Protein AF-0000000084721961 (afdb_homodimer)

Organism: Cystobacter fuscus (strain ATCC 25194 / DSM 2262 / NBRC 100088 / M29) (NCBI:txid1242864)

Secondary structure (DSSP, 8-state):
---PPPEEEEE-S-HHHHHHHHHHHHHTT-EEEEESSHHHHHHSPPP-SSEEEEEES--SSS-HHHHHHHHHHTT--S-EEEEESS--HHHHHHHHHTT-SEEEESSPPHHHHHHHHHHHHHHHHHHHHHHHHHHHHHHHHHTS-HHHHHHHHHHHTT--HHHHHHHHTS-HHHHHHHHHHHHHHHT-SSHHHHHHHHHHHHS--/---PPPEEEEE-S-HHHHHHHHHHHHHTT-EEEEESSHHHHHHSPPP-SSEEEEEES--SSS-HHHHHHHHHHTT--S-EEEEESS--HHHHHHHHHTT-SEEEESSPPHHHHHHHHHHHHHHHHHHHHHHHHHHHHHHHHHTS-HHHHHHHHHHHTT--HHHHHHHHTS-HHHHHHHHHHHHHHHT-SSHHHHHHHHHHHHS--

Structure (mmCIF, N/CA/C/O backbone):
data_AF-0000000084721961-model_v1
#
loop_
_entity.id
_entity.type
_entity.pdbx_description
1 polymer 'Two component regulator'
#
loop_
_atom_site.group_PDB
_atom_site.id
_atom_site.type_symbol
_atom_site.label_atom_id
_atom_site.label_alt_id
_atom_site.label_comp_id
_atom_site.label_asym_id
_atom_site.label_entity_id
_atom_site.label_seq_id
_atom_site.pdbx_PDB_ins_code
_atom_site.Cartn_x
_atom_site.Cartn_y
_atom_site.Cartn_z
_atom_site.occupancy
_atom_site.B_iso_or_equiv
_atom_site.auth_seq_id
_atom_site.auth_comp_id
_atom_site.auth_asym_id
_atom_site.auth_atom_id
_atom_site.pdbx_PDB_model_num
ATOM 1 N N . MET A 1 1 ? 24.016 -7.73 -3.209 1 40.72 1 MET A N 1
ATOM 2 C CA . MET A 1 1 ? 24.234 -6.289 -3.301 1 40.72 1 MET A CA 1
ATOM 3 C C . MET A 1 1 ? 24.781 -5.73 -1.993 1 40.72 1 MET A C 1
ATOM 5 O O . MET A 1 1 ? 24.344 -6.121 -0.912 1 40.72 1 MET A O 1
ATOM 9 N N . SER A 1 2 ? 25.875 -5.293 -1.93 1 46.88 2 SER A N 1
ATOM 10 C CA . SER A 1 2 ? 26.578 -4.781 -0.754 1 46.88 2 SER A CA 1
ATOM 11 C C . SER A 1 2 ? 25.672 -3.877 0.075 1 46.88 2 SER A C 1
ATOM 13 O O . SER A 1 2 ? 25.062 -2.943 -0.453 1 46.88 2 SER A O 1
ATOM 15 N N . GLN A 1 3 ? 24.875 -4.402 1.01 1 58.56 3 GLN A N 1
ATOM 16 C CA . GLN A 1 3 ? 24 -3.611 1.881 1 58.56 3 GLN A CA 1
ATOM 17 C C . GLN A 1 3 ? 24.75 -2.428 2.48 1 58.56 3 GLN A C 1
ATOM 19 O O . GLN A 1 3 ? 25.359 -2.545 3.553 1 58.56 3 GLN A O 1
ATOM 24 N N . GLY A 1 4 ? 25.406 -1.676 1.596 1 71.12 4 GLY A N 1
ATOM 25 C CA . GLY A 1 4 ? 26.156 -0.549 2.131 1 71.12 4 GLY A CA 1
ATOM 26 C C . GLY A 1 4 ? 25.359 0.268 3.135 1 71.12 4 GLY A C 1
ATOM 27 O O . GLY A 1 4 ? 24.156 0.068 3.293 1 71.12 4 GLY A O 1
ATOM 28 N N . GLU A 1 5 ? 26.031 1.023 4.023 1 87.56 5 GLU A N 1
ATOM 29 C CA . GLU A 1 5 ? 25.406 1.898 5.008 1 87.56 5 GLU A CA 1
ATOM 30 C C . GLU A 1 5 ? 24.406 2.842 4.348 1 87.56 5 GLU A C 1
ATOM 32 O O . GLU A 1 5 ? 24.672 3.389 3.273 1 87.56 5 GLU A O 1
ATOM 37 N N . PRO A 1 6 ? 23.344 2.914 4.895 1 95.38 6 PRO A N 1
ATOM 38 C CA . PRO A 1 6 ? 22.344 3.814 4.305 1 95.38 6 PRO A CA 1
ATOM 39 C C . PRO A 1 6 ? 22.812 5.27 4.277 1 95.38 6 PRO A C 1
ATOM 41 O O . PRO A 1 6 ? 23.516 5.711 5.184 1 95.38 6 PRO A O 1
ATOM 44 N N . THR A 1 7 ? 22.484 5.895 3.258 1 97.75 7 THR A N 1
ATOM 45 C CA . THR A 1 7 ? 22.812 7.305 3.111 1 97.75 7 THR A CA 1
ATOM 46 C C . THR A 1 7 ? 21.609 8.18 3.439 1 97.75 7 THR A C 1
ATOM 48 O O . THR A 1 7 ? 20.5 7.914 2.982 1 97.75 7 THR A O 1
ATOM 51 N N . VAL A 1 8 ? 21.828 9.188 4.262 1 98.38 8 VAL A N 1
ATOM 52 C CA . VAL A 1 8 ? 20.828 10.219 4.5 1 98.38 8 VAL A CA 1
ATOM 53 C C . VAL A 1 8 ? 21.156 11.469 3.682 1 98.38 8 VAL A C 1
ATOM 55 O O . VAL A 1 8 ? 22.219 12.078 3.879 1 98.38 8 VAL A O 1
ATOM 58 N N . PHE A 1 9 ? 20.328 11.781 2.764 1 98.44 9 PHE A N 1
ATOM 59 C CA . PHE A 1 9 ? 20.469 13 1.972 1 98.44 9 PHE A CA 1
ATOM 60 C C . PHE A 1 9 ? 19.766 14.172 2.639 1 98.44 9 PHE A C 1
ATOM 62 O O . PHE A 1 9 ? 18.547 14.133 2.846 1 98.44 9 PHE A O 1
ATOM 69 N N . VAL A 1 10 ? 20.516 15.18 2.986 1 98.25 10 VAL A N 1
ATOM 70 C CA . VAL A 1 10 ? 19.953 16.312 3.707 1 98.25 10 VAL A CA 1
ATOM 71 C C . VAL A 1 10 ? 19.906 17.531 2.795 1 98.25 10 VAL A C 1
ATOM 73 O O . VAL A 1 10 ? 20.938 17.922 2.219 1 98.25 10 VAL A O 1
ATOM 76 N N . VAL A 1 11 ? 18.734 18.094 2.641 1 97.62 11 VAL A N 1
ATOM 77 C CA . VAL A 1 11 ? 18.562 19.297 1.826 1 97.62 11 VAL A CA 1
ATOM 78 C C . VAL A 1 11 ? 18.031 20.438 2.689 1 97.62 11 VAL A C 1
ATOM 80 O O . VAL A 1 11 ? 16.922 20.359 3.205 1 97.62 11 VAL A O 1
ATOM 83 N N . ASP A 1 12 ? 18.75 21.438 2.859 1 96.62 12 ASP A N 1
ATOM 84 C CA . ASP A 1 12 ? 18.438 22.594 3.676 1 96.62 12 ASP A CA 1
ATOM 85 C C . ASP A 1 12 ? 19.312 23.797 3.311 1 96.62 12 ASP A C 1
ATOM 87 O O . ASP A 1 12 ? 20.516 23.625 3.074 1 96.62 12 ASP A O 1
ATOM 91 N N . ASP A 1 13 ? 18.719 24.953 3.287 1 94.75 13 ASP A N 1
ATOM 92 C CA . ASP A 1 13 ? 19.531 26.109 2.887 1 94.75 13 ASP A CA 1
ATOM 93 C C . ASP A 1 13 ? 20.219 26.75 4.094 1 94.75 13 ASP A C 1
ATOM 95 O O . ASP A 1 13 ? 20.969 27.703 3.945 1 94.75 13 ASP A O 1
ATOM 99 N N . ASP A 1 14 ? 19.984 26.25 5.312 1 94.81 14 ASP A N 1
ATOM 100 C CA . ASP A 1 14 ? 20.641 26.719 6.527 1 94.81 14 ASP A CA 1
ATOM 101 C C . ASP A 1 14 ? 21.859 25.859 6.855 1 94.81 14 ASP A C 1
ATOM 103 O O . ASP A 1 14 ? 21.719 24.719 7.27 1 94.81 14 ASP A O 1
ATOM 107 N N . PRO A 1 15 ? 23.047 26.453 6.723 1 96.38 15 PRO A N 1
ATOM 108 C CA . PRO A 1 15 ? 24.266 25.672 6.965 1 96.38 15 PRO A CA 1
ATOM 109 C C . PRO A 1 15 ? 24.312 25.094 8.375 1 96.38 15 PRO A C 1
ATOM 111 O O . PRO A 1 15 ? 24.922 24.031 8.578 1 96.38 15 PRO A O 1
ATOM 114 N N . SER A 1 16 ? 23.766 25.812 9.297 1 96.38 16 SER A N 1
ATOM 115 C CA . SER A 1 16 ? 23.781 25.312 10.664 1 96.38 16 SER A CA 1
ATOM 116 C C . SER A 1 16 ? 22.984 24.016 10.797 1 96.38 16 SER A C 1
ATOM 118 O O . SER A 1 16 ? 23.391 23.109 11.516 1 96.38 16 SER A O 1
ATOM 120 N N . VAL A 1 17 ? 21.891 23.922 10.086 1 96 17 VAL A N 1
ATOM 121 C CA . VAL A 1 17 ? 21.062 22.719 10.094 1 96 17 VAL A CA 1
ATOM 122 C C . VAL A 1 17 ? 21.812 21.578 9.414 1 96 17 VAL A C 1
ATOM 124 O O . VAL A 1 17 ? 21.859 20.469 9.938 1 96 17 VAL A O 1
ATOM 127 N N . LEU A 1 18 ? 22.438 21.828 8.266 1 97.44 18 LEU A N 1
ATOM 128 C CA . LEU A 1 18 ? 23.203 20.828 7.531 1 97.44 18 LEU A CA 1
ATOM 129 C C . LEU A 1 18 ? 24.328 20.25 8.398 1 97.44 18 LEU A C 1
ATOM 131 O O . LEU A 1 18 ? 24.516 19.031 8.445 1 97.44 18 LEU A O 1
ATOM 135 N N . ARG A 1 19 ? 24.969 21.125 9.094 1 97.12 19 ARG A N 1
ATOM 136 C CA . ARG A 1 19 ? 26.078 20.703 9.945 1 97.12 19 ARG A CA 1
ATOM 137 C C . ARG A 1 19 ? 25.578 19.859 11.117 1 97.12 19 ARG A C 1
ATOM 139 O O . ARG A 1 19 ? 26.141 18.797 11.406 1 97.12 19 ARG A O 1
ATOM 146 N N . SER A 1 20 ? 24.578 20.359 11.797 1 96.62 20 SER A N 1
ATOM 147 C CA . SER A 1 20 ? 24.031 19.703 12.977 1 96.62 20 SER A CA 1
ATOM 148 C C . SER A 1 20 ? 23.5 18.312 12.641 1 96.62 20 SER A C 1
ATOM 150 O O . SER A 1 20 ? 23.875 17.328 13.281 1 96.62 20 SER A O 1
ATOM 152 N N . LEU A 1 21 ? 22.688 18.219 11.594 1 97.25 21 LEU A N 1
ATOM 153 C CA . LEU A 1 21 ? 22.125 16.938 11.195 1 97.25 21 LEU A CA 1
ATOM 154 C C . LEU A 1 21 ? 23.203 16.016 10.656 1 97.25 21 LEU A C 1
ATOM 156 O O . LEU A 1 21 ? 23.188 14.812 10.945 1 97.25 21 LEU A O 1
ATOM 160 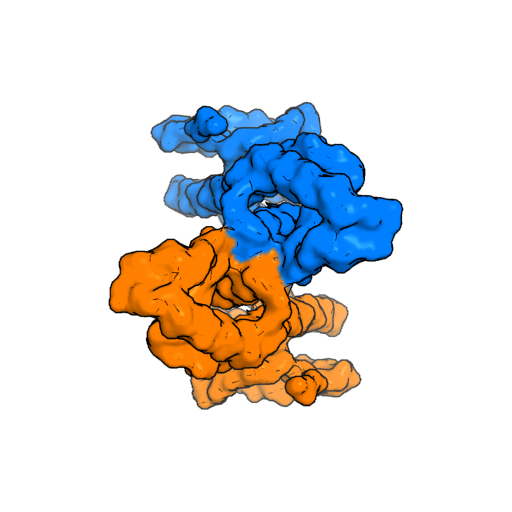N N . GLY A 1 22 ? 24 16.578 9.82 1 97.31 22 GLY A N 1
ATOM 161 C CA . GLY A 1 22 ? 25.109 15.781 9.305 1 97.31 22 GLY A CA 1
ATOM 162 C C . GLY A 1 22 ? 25.906 15.086 10.398 1 97.31 22 GLY A C 1
ATOM 163 O O . GLY A 1 22 ? 26.125 13.875 10.336 1 97.31 22 GLY A O 1
ATOM 164 N N . ARG A 1 23 ? 26.328 15.875 11.391 1 96.62 23 ARG A N 1
ATOM 165 C CA . ARG A 1 23 ? 27.109 15.344 12.508 1 96.62 23 ARG A CA 1
ATOM 166 C C . ARG A 1 23 ? 26.312 14.281 13.266 1 96.62 23 ARG A C 1
ATOM 168 O O . ARG A 1 23 ? 26.844 13.211 13.57 1 96.62 23 ARG A O 1
ATOM 175 N N . MET A 1 24 ? 25.125 14.57 13.547 1 96.38 24 MET A N 1
ATOM 176 C CA . MET A 1 24 ? 24.281 13.656 14.305 1 96.38 24 MET A CA 1
ATOM 177 C C . MET A 1 24 ? 24.141 12.32 13.578 1 96.38 24 MET A C 1
ATOM 179 O O . MET A 1 24 ? 24.312 11.258 14.18 1 96.38 24 MET A O 1
ATOM 183 N N . PHE A 1 25 ? 23.891 12.352 12.281 1 97.38 25 PHE A N 1
ATOM 184 C CA . PHE A 1 25 ? 23.703 11.125 11.516 1 97.38 25 PHE A CA 1
ATOM 185 C C . PHE A 1 25 ? 25 10.359 11.383 1 97.38 25 PHE A C 1
ATOM 187 O O . PHE A 1 25 ? 25.016 9.125 11.43 1 97.38 25 PHE A O 1
ATOM 194 N N . GLN A 1 26 ? 26.062 11.062 11.203 1 96.12 26 GLN A N 1
ATOM 195 C CA . GLN A 1 26 ? 27.375 10.406 11.094 1 96.12 26 GLN A CA 1
ATOM 196 C C . GLN A 1 26 ? 27.719 9.656 12.367 1 96.12 26 GLN A C 1
ATOM 198 O O . GLN A 1 26 ? 28.219 8.531 12.312 1 96.12 26 GLN A O 1
ATOM 203 N N . VAL A 1 27 ? 27.438 10.25 13.484 1 95.12 27 VAL A N 1
ATOM 204 C CA . VAL A 1 27 ? 27.703 9.633 14.781 1 95.12 27 VAL A CA 1
ATOM 205 C C . VAL A 1 27 ? 26.891 8.344 14.914 1 95.12 27 VAL A C 1
ATOM 207 O O . VAL A 1 27 ? 27.359 7.375 15.531 1 95.12 27 VAL A O 1
ATOM 210 N N . ARG A 1 28 ? 25.812 8.32 14.289 1 94.25 28 ARG A N 1
ATOM 211 C CA . ARG A 1 28 ? 24.938 7.156 14.367 1 94.25 28 ARG A CA 1
ATOM 212 C C . ARG A 1 28 ? 25.297 6.121 13.312 1 94.25 28 ARG A C 1
ATOM 214 O O . ARG A 1 28 ? 24.625 5.098 13.18 1 94.25 28 ARG A O 1
ATOM 221 N N . GLY A 1 29 ? 26.297 6.461 12.484 1 94.19 29 GLY A N 1
ATOM 222 C CA . GLY A 1 29 ? 26.828 5.473 11.555 1 94.19 29 GLY A CA 1
ATOM 223 C C . GLY A 1 29 ? 26.25 5.594 10.156 1 94.19 29 GLY A C 1
ATOM 224 O O . GLY A 1 29 ? 26.438 4.711 9.32 1 94.19 29 GLY A O 1
ATOM 225 N N . TYR A 1 30 ? 25.516 6.633 9.883 1 96.56 30 TYR A N 1
ATOM 226 C CA . TYR A 1 30 ? 24.984 6.832 8.539 1 96.56 30 TYR A CA 1
ATOM 227 C C . TYR A 1 30 ? 25.969 7.578 7.66 1 96.56 30 TYR A C 1
ATOM 229 O O . TYR A 1 30 ? 26.766 8.383 8.148 1 96.56 30 TYR A O 1
ATOM 237 N N . GLU A 1 31 ? 25.938 7.277 6.434 1 97.06 31 GLU A N 1
ATOM 238 C CA . GLU A 1 31 ? 26.531 8.203 5.477 1 97.06 31 GLU A CA 1
ATOM 239 C C . GLU A 1 31 ? 25.625 9.406 5.238 1 97.06 31 GLU A C 1
ATOM 241 O O . GLU A 1 31 ? 24.391 9.281 5.25 1 97.06 31 GLU A O 1
ATOM 246 N N . VAL A 1 32 ? 26.281 10.562 5.043 1 97.94 32 VAL A N 1
ATOM 247 C CA . VAL A 1 32 ? 25.469 11.758 4.883 1 97.94 32 VAL A CA 1
ATOM 248 C C . VAL A 1 32 ? 25.922 12.539 3.652 1 97.94 32 VAL A C 1
ATOM 250 O O . VAL A 1 32 ? 27.125 12.703 3.43 1 97.94 32 VAL A O 1
ATOM 253 N N . GLU A 1 33 ? 25.031 12.859 2.842 1 98 33 GLU A N 1
ATOM 254 C CA . GLU A 1 33 ? 25.25 13.812 1.761 1 98 33 GLU A CA 1
ATOM 255 C C . GLU A 1 33 ? 24.344 15.031 1.911 1 98 33 GLU A C 1
ATOM 257 O O . GLU A 1 33 ? 23.109 14.891 1.966 1 98 33 GLU A O 1
ATOM 262 N N . SER A 1 34 ? 24.953 16.219 1.968 1 98 34 SER A N 1
ATOM 263 C CA . SER A 1 34 ? 24.203 17.438 2.244 1 98 34 SER A CA 1
ATOM 264 C C . SER A 1 34 ? 24.125 18.328 1.009 1 98 34 SER A C 1
ATOM 266 O O . SER A 1 34 ? 25.078 18.438 0.242 1 98 34 SER A O 1
ATOM 268 N N . PHE A 1 35 ? 23 18.953 0.867 1 97.31 35 PHE A N 1
ATOM 269 C CA . PHE A 1 35 ? 22.75 19.891 -0.223 1 97.31 35 PHE A CA 1
ATOM 270 C C . PHE A 1 35 ? 22.25 21.234 0.316 1 97.31 35 PHE A C 1
ATOM 272 O O . PHE A 1 35 ? 21.203 21.297 0.953 1 97.31 35 PHE A O 1
ATOM 279 N N . ALA A 1 36 ? 22.938 22.328 -0.001 1 96.12 36 ALA A N 1
ATOM 280 C CA . ALA A 1 36 ? 22.594 23.656 0.509 1 96.12 36 ALA A CA 1
ATOM 281 C C . ALA A 1 36 ? 21.547 24.328 -0.372 1 96.12 36 ALA A C 1
ATOM 283 O O . ALA A 1 36 ? 21.094 25.438 -0.076 1 96.12 36 ALA A O 1
ATOM 284 N N . HIS A 1 37 ? 21.219 23.625 -1.453 1 94.44 37 HIS A N 1
ATOM 285 C CA . HIS A 1 37 ? 20.219 24.109 -2.402 1 94.44 37 HIS A CA 1
ATOM 286 C C . HIS A 1 37 ? 19.531 22.938 -3.104 1 94.44 37 HIS A C 1
ATOM 288 O O . HIS A 1 37 ? 20.172 21.953 -3.471 1 94.44 37 HIS A O 1
ATOM 294 N N . PRO A 1 38 ? 18.188 23.094 -3.328 1 94.25 38 PRO A N 1
ATOM 295 C CA . PRO A 1 38 ? 17.453 22 -3.955 1 94.25 38 PRO A CA 1
ATOM 296 C C . PRO A 1 38 ? 17.984 21.625 -5.336 1 94.25 38 PRO A C 1
ATOM 298 O O . PRO A 1 38 ? 17.969 20.453 -5.719 1 94.25 38 PRO A O 1
ATOM 301 N N . ARG A 1 39 ? 18.438 22.578 -6.062 1 93.88 39 ARG A N 1
ATOM 302 C CA . ARG A 1 39 ? 18.938 22.344 -7.414 1 93.88 39 ARG A CA 1
ATOM 303 C C . ARG A 1 39 ? 20.141 21.406 -7.406 1 93.88 39 ARG A C 1
ATOM 305 O O . ARG A 1 39 ? 20.344 20.625 -8.344 1 93.88 39 ARG A O 1
ATOM 312 N N . LEU A 1 40 ? 20.938 21.5 -6.402 1 95.12 40 LEU A N 1
ATOM 313 C CA . LEU A 1 40 ? 22.125 20.641 -6.301 1 95.12 40 LEU A CA 1
ATOM 314 C C . LEU A 1 40 ? 21.734 19.172 -6.207 1 95.12 40 LEU A C 1
ATOM 316 O O . LEU A 1 40 ? 22.406 18.312 -6.781 1 95.12 40 LEU A O 1
ATOM 320 N N . MET A 1 41 ? 20.656 18.891 -5.496 1 94.94 41 MET A N 1
ATOM 321 C CA . MET A 1 41 ? 20.188 17.516 -5.398 1 94.94 41 MET A CA 1
ATOM 322 C C . MET A 1 41 ? 19.625 17.031 -6.734 1 94.94 41 MET A C 1
ATOM 324 O O . MET A 1 41 ? 19.844 15.891 -7.129 1 94.94 41 MET A O 1
ATOM 328 N N . LEU A 1 42 ? 18.938 17.906 -7.426 1 94.88 42 LEU A N 1
ATOM 329 C CA . LEU A 1 42 ? 18.344 17.562 -8.711 1 94.88 42 LEU A CA 1
ATOM 330 C C . LEU A 1 42 ? 19.422 17.266 -9.75 1 94.88 42 LEU A C 1
ATOM 332 O O . LEU A 1 42 ? 19.188 16.5 -10.688 1 94.88 42 LEU A O 1
ATOM 336 N N . GLU A 1 43 ? 20.562 17.891 -9.539 1 95.12 43 GLU A N 1
ATOM 337 C CA . GLU A 1 43 ? 21.688 17.688 -10.438 1 95.12 43 GLU A CA 1
ATOM 338 C C . GLU A 1 43 ? 22.391 16.359 -10.133 1 95.12 43 GLU A C 1
ATOM 340 O O . GLU A 1 43 ? 23.125 15.844 -10.977 1 95.12 43 GLU A O 1
ATOM 345 N N . ARG A 1 44 ? 22.219 15.938 -8.922 1 94.44 44 ARG A N 1
ATOM 346 C CA . ARG A 1 44 ? 22.797 14.672 -8.484 1 94.44 44 ARG A CA 1
ATOM 347 C C . ARG A 1 44 ? 22 13.484 -9.031 1 94.44 44 ARG A C 1
ATOM 349 O O . ARG A 1 44 ? 20.781 13.461 -8.938 1 94.44 44 ARG A O 1
ATOM 356 N N . GLU A 1 45 ? 22.641 12.539 -9.641 1 93.5 45 GLU A N 1
ATOM 357 C CA . GLU A 1 45 ? 21.953 11.344 -10.125 1 93.5 45 GLU A CA 1
ATOM 358 C C . GLU A 1 45 ? 21.297 10.586 -8.977 1 93.5 45 GLU A C 1
ATOM 360 O O . GLU A 1 45 ? 21.891 10.414 -7.914 1 93.5 45 GLU A O 1
ATOM 365 N N . PRO A 1 46 ? 20.125 10.164 -9.195 1 93.94 46 PRO A N 1
ATOM 366 C CA . PRO A 1 46 ? 19.438 9.422 -8.133 1 93.94 46 PRO A CA 1
ATOM 367 C C . PRO A 1 46 ? 20.234 8.219 -7.648 1 93.94 46 PRO A C 1
ATOM 369 O O . PRO A 1 46 ? 20.844 7.504 -8.453 1 93.94 46 PRO A O 1
ATOM 372 N N . SER A 1 47 ? 20.266 8.039 -6.406 1 89.19 47 SER A N 1
ATOM 373 C CA . SER A 1 47 ? 20.969 6.918 -5.801 1 89.19 47 SER A CA 1
ATOM 374 C C . SER A 1 47 ? 20.172 5.629 -5.934 1 89.19 47 SER A C 1
ATOM 376 O O . SER A 1 47 ? 18.938 5.645 -5.844 1 89.19 47 SER A O 1
ATOM 378 N N . ARG A 1 48 ? 20.875 4.492 -6.07 1 86.69 48 ARG A N 1
ATOM 379 C CA . ARG A 1 48 ? 20.219 3.191 -6.109 1 86.69 48 ARG A CA 1
ATOM 380 C C . ARG A 1 48 ? 20.391 2.447 -4.789 1 86.69 48 ARG A C 1
ATOM 382 O O . ARG A 1 48 ? 19.75 1.416 -4.562 1 86.69 48 ARG A O 1
ATOM 389 N N . GLY A 1 49 ? 21.219 3.045 -4.004 1 92.31 49 GLY A N 1
ATOM 390 C CA . GLY A 1 49 ? 21.484 2.406 -2.725 1 92.31 49 GLY A CA 1
ATOM 391 C C . GLY A 1 49 ? 20.469 2.766 -1.653 1 92.31 49 GLY A C 1
ATOM 392 O O . GLY A 1 49 ? 19.547 3.533 -1.904 1 92.31 49 GLY A O 1
ATOM 393 N N . PRO A 1 50 ? 20.594 2.111 -0.477 1 96.44 50 PRO A N 1
ATOM 394 C CA . PRO A 1 50 ? 19.703 2.418 0.643 1 96.44 50 PRO A CA 1
ATOM 395 C C . PRO A 1 50 ? 19.844 3.857 1.133 1 96.44 50 PRO A C 1
ATOM 397 O O . PRO A 1 50 ? 20.953 4.398 1.159 1 96.44 50 PRO A O 1
ATOM 400 N N . GLY A 1 51 ? 18.703 4.438 1.366 1 97.81 51 GLY A N 1
ATOM 401 C CA . GLY A 1 51 ? 18.781 5.797 1.881 1 97.81 51 GLY A CA 1
ATOM 402 C C . GLY A 1 51 ? 17.422 6.449 2.068 1 97.81 51 GLY A C 1
ATOM 403 O O . GLY A 1 51 ? 16.391 5.824 1.827 1 97.81 51 GLY A O 1
ATOM 404 N N . CYS A 1 52 ? 17.484 7.68 2.559 1 98.31 52 CYS A N 1
ATOM 405 C CA . CYS A 1 52 ? 16.312 8.539 2.672 1 98.31 52 CYS A CA 1
ATOM 406 C C . CYS A 1 52 ? 16.703 10.008 2.525 1 98.31 52 CYS A C 1
ATOM 408 O O . CYS A 1 52 ? 17.891 10.352 2.551 1 98.31 52 CYS A O 1
ATOM 410 N N . VAL A 1 53 ? 15.695 10.797 2.268 1 98.31 53 VAL A N 1
ATOM 411 C CA . VAL A 1 53 ? 15.898 12.234 2.117 1 98.31 53 VAL A CA 1
ATOM 412 C C . VAL A 1 53 ? 15.273 12.977 3.299 1 98.31 53 VAL A C 1
ATOM 414 O O . VAL A 1 53 ? 14.141 12.695 3.686 1 98.31 53 VAL A O 1
ATOM 417 N N . VAL A 1 54 ? 16.047 13.812 3.938 1 98.44 54 VAL A N 1
ATOM 418 C CA . VAL A 1 54 ? 15.562 14.758 4.93 1 98.44 54 VAL A CA 1
ATOM 419 C C . VAL A 1 54 ? 15.625 16.172 4.367 1 98.44 54 VAL A C 1
ATOM 421 O O . VAL A 1 54 ? 16.703 16.688 4.066 1 98.44 54 VAL A O 1
ATOM 424 N N . MET A 1 55 ? 14.461 16.75 4.254 1 96.75 55 MET A N 1
ATOM 425 C CA . MET A 1 55 ? 14.539 18.016 3.527 1 96.75 55 MET A CA 1
ATOM 426 C C . MET A 1 55 ? 13.68 19.078 4.195 1 96.75 55 MET A C 1
ATOM 428 O O . MET A 1 55 ? 12.656 18.766 4.801 1 96.75 55 MET A O 1
ATOM 432 N N . ASP A 1 56 ? 14.094 20.328 4.012 1 95.69 56 ASP A N 1
ATOM 433 C CA . ASP A 1 56 ? 13.367 21.516 4.457 1 95.69 56 ASP A CA 1
ATOM 434 C C . ASP A 1 56 ? 12.18 21.797 3.539 1 95.69 56 ASP A C 1
ATOM 436 O O . ASP A 1 56 ? 12.242 21.547 2.334 1 95.69 56 ASP A O 1
ATOM 440 N N . LEU A 1 57 ? 11.164 22.312 4.109 1 94.38 57 LEU A N 1
ATOM 441 C CA . LEU A 1 57 ? 9.992 22.703 3.332 1 94.38 57 LEU A CA 1
ATOM 442 C C . LEU A 1 57 ? 10.234 24.016 2.588 1 94.38 57 LEU A C 1
ATOM 444 O O . LEU A 1 57 ? 9.867 24.141 1.417 1 94.38 57 LEU A O 1
ATOM 448 N N . ARG A 1 58 ? 10.742 24.969 3.352 1 92 58 ARG A N 1
ATOM 449 C CA . ARG A 1 58 ? 10.93 26.297 2.77 1 92 58 ARG A CA 1
ATOM 450 C C . ARG A 1 58 ? 12.383 26.516 2.359 1 92 58 ARG A C 1
ATOM 452 O O . ARG A 1 58 ? 13.273 26.562 3.209 1 92 58 ARG A O 1
ATOM 459 N N . MET A 1 59 ? 12.594 26.594 1.151 1 90.38 59 MET A N 1
ATOM 460 C CA . MET A 1 59 ? 13.906 26.891 0.579 1 90.38 59 MET A CA 1
ATOM 461 C C . MET A 1 59 ? 13.773 27.875 -0.586 1 90.38 59 MET A C 1
ATOM 463 O O . MET A 1 59 ? 12.703 27.984 -1.187 1 90.38 59 MET A O 1
ATOM 467 N N . PRO A 1 60 ? 14.797 28.578 -0.8 1 87.06 60 PRO A N 1
ATOM 468 C CA . PRO A 1 60 ? 14.75 29.516 -1.93 1 87.06 60 PRO A CA 1
ATOM 469 C C . PRO A 1 60 ? 14.484 28.812 -3.262 1 87.06 60 PRO A C 1
ATOM 471 O O . PRO A 1 60 ? 14.93 27.672 -3.465 1 87.06 60 PRO A O 1
ATOM 474 N N . GLU A 1 61 ? 13.742 29.438 -4.184 1 83.69 61 GLU A N 1
ATOM 475 C CA . GLU A 1 61 ? 13.492 29.031 -5.562 1 83.69 61 GLU A CA 1
ATOM 476 C C . GLU A 1 61 ? 12.484 27.891 -5.625 1 83.69 61 GLU A C 1
ATOM 478 O O . GLU A 1 61 ? 11.469 27.984 -6.312 1 83.69 61 GLU A O 1
ATOM 483 N N . LEU A 1 62 ? 12.836 26.734 -4.91 1 86.31 62 LEU A N 1
ATOM 484 C CA . LEU A 1 62 ? 11.984 25.562 -4.906 1 86.31 62 LEU A CA 1
ATOM 485 C C . LEU A 1 62 ? 11.625 25.156 -3.479 1 86.31 62 LEU A C 1
ATOM 487 O O . LEU A 1 62 ? 12.508 24.922 -2.65 1 86.31 62 LEU A O 1
ATOM 491 N N . ASN A 1 63 ? 10.297 25.109 -3.301 1 89.44 63 ASN A N 1
ATOM 492 C CA . ASN A 1 63 ? 9.945 24.672 -1.95 1 89.44 63 ASN A CA 1
ATOM 493 C C . ASN A 1 63 ? 9.961 23.156 -1.82 1 89.44 63 ASN A C 1
ATOM 495 O O . ASN A 1 63 ? 10.102 22.453 -2.818 1 89.44 63 ASN A O 1
ATOM 499 N N . GLY A 1 64 ? 9.984 22.656 -0.646 1 93.06 64 GLY A N 1
ATOM 500 C CA . GLY A 1 64 ? 10.141 21.234 -0.351 1 93.06 64 GLY A CA 1
ATOM 501 C C . GLY A 1 64 ? 9.125 20.375 -1.075 1 93.06 64 GLY A C 1
ATOM 502 O O . GLY A 1 64 ? 9.461 19.281 -1.537 1 93.06 64 GLY A O 1
ATOM 503 N N . LEU A 1 65 ? 7.914 20.844 -1.254 1 94.31 65 LEU A N 1
ATOM 504 C CA . LEU A 1 65 ? 6.875 20.078 -1.929 1 94.31 65 LEU A CA 1
ATOM 505 C C . LEU A 1 65 ? 7.16 19.969 -3.422 1 94.31 65 LEU A C 1
ATOM 507 O O . LEU A 1 65 ? 6.973 18.906 -4.02 1 94.31 65 LEU A O 1
ATOM 511 N N . GLU A 1 66 ? 7.551 21.047 -3.998 1 95 66 GLU A N 1
ATOM 512 C CA . GLU A 1 66 ? 7.945 21.047 -5.402 1 95 66 GLU A CA 1
ATOM 513 C C . GLU A 1 66 ? 9.141 20.125 -5.637 1 95 66 GLU A C 1
ATOM 515 O O . GLU A 1 66 ? 9.172 19.375 -6.617 1 95 66 GLU A O 1
ATOM 520 N N . LEU A 1 67 ? 10.094 20.219 -4.734 1 96.06 67 LEU A N 1
ATOM 521 C CA . LEU A 1 67 ? 11.258 19.344 -4.852 1 96.06 67 LEU A CA 1
ATOM 522 C C . LEU A 1 67 ? 10.859 17.875 -4.746 1 96.06 67 LEU A C 1
ATOM 524 O O . LEU A 1 67 ? 11.375 17.031 -5.484 1 96.06 67 LEU A O 1
ATOM 528 N N . GLN A 1 68 ? 9.984 17.562 -3.828 1 96.25 68 GLN A N 1
ATOM 529 C CA . GLN A 1 68 ? 9.477 16.203 -3.67 1 96.25 68 GLN A CA 1
ATOM 530 C C . GLN A 1 68 ? 8.945 15.656 -4.992 1 96.25 68 GLN A C 1
ATOM 532 O O . GLN A 1 68 ? 9.289 14.539 -5.391 1 96.25 68 GLN A O 1
ATOM 537 N N . GLN A 1 69 ? 8.188 16.438 -5.66 1 95.25 69 GLN A N 1
ATOM 538 C CA . GLN A 1 69 ? 7.598 16.031 -6.938 1 95.25 69 GLN A CA 1
ATOM 539 C C . GLN A 1 69 ? 8.672 15.867 -8.008 1 95.25 69 GLN A C 1
ATOM 541 O O . GLN A 1 69 ? 8.664 14.898 -8.766 1 95.25 69 GLN A O 1
ATOM 546 N N . GLU A 1 70 ? 9.57 16.797 -8.062 1 95.5 70 GLU A N 1
ATOM 547 C CA . GLU A 1 70 ? 10.633 16.766 -9.062 1 95.5 70 GLU A CA 1
ATOM 548 C C . GLU A 1 70 ? 11.547 15.555 -8.852 1 95.5 70 GLU A C 1
ATOM 550 O O . GLU A 1 70 ? 11.969 14.914 -9.82 1 95.5 70 GLU A O 1
ATOM 555 N N . LEU A 1 71 ? 11.844 15.289 -7.586 1 96.44 71 LEU A N 1
ATOM 556 C CA . LEU A 1 71 ? 12.703 14.148 -7.285 1 96.44 71 LEU A CA 1
ATOM 557 C C . LEU A 1 71 ? 12.07 12.852 -7.789 1 96.44 71 LEU A C 1
ATOM 559 O O . LEU A 1 71 ? 12.758 12.016 -8.383 1 96.44 71 LEU A O 1
ATOM 563 N N . ARG A 1 72 ? 10.789 12.742 -7.551 1 94.25 72 ARG A N 1
ATOM 564 C CA . ARG A 1 72 ? 10.078 11.57 -8.047 1 94.25 72 ARG A CA 1
ATOM 565 C C . ARG A 1 72 ? 10.133 11.5 -9.57 1 94.25 72 ARG A C 1
ATOM 567 O O . ARG A 1 72 ? 10.359 10.43 -10.141 1 94.25 72 ARG A O 1
ATOM 574 N N . ARG A 1 73 ? 9.969 12.586 -10.195 1 94.44 73 ARG A N 1
ATOM 575 C CA . ARG A 1 73 ? 9.945 12.672 -11.648 1 94.44 73 ARG A CA 1
ATOM 576 C C . ARG A 1 73 ? 11.281 12.242 -12.25 1 94.44 73 ARG A C 1
ATOM 578 O O . ARG A 1 73 ? 11.312 11.562 -13.281 1 94.44 73 ARG A O 1
ATOM 585 N N . VAL A 1 74 ? 12.32 12.609 -11.555 1 94.94 74 VAL A N 1
ATOM 586 C CA . VAL A 1 74 ? 13.633 12.352 -12.148 1 94.94 74 VAL A CA 1
ATOM 587 C C . VAL A 1 74 ? 14.156 11 -11.672 1 94.94 74 VAL A C 1
ATOM 589 O O . VAL A 1 74 ? 15.289 10.625 -11.984 1 94.94 74 VAL A O 1
ATOM 592 N N . GLY A 1 75 ? 13.422 10.289 -10.797 1 93.88 75 GLY A N 1
ATOM 593 C CA . GLY A 1 75 ? 13.734 8.883 -10.586 1 93.88 75 GLY A CA 1
ATOM 594 C C . GLY A 1 75 ? 14.195 8.578 -9.172 1 93.88 75 GLY A C 1
ATOM 595 O O . GLY A 1 75 ? 14.633 7.465 -8.883 1 93.88 75 GLY A O 1
ATOM 596 N N . TRP A 1 76 ? 14.148 9.578 -8.281 1 95.56 76 TRP A N 1
ATOM 597 C CA . TRP A 1 76 ? 14.453 9.297 -6.883 1 95.56 76 TRP A CA 1
ATOM 598 C C . TRP A 1 76 ? 13.352 8.445 -6.25 1 95.56 76 TRP A C 1
ATOM 600 O O . TRP A 1 76 ? 12.164 8.727 -6.422 1 95.56 76 TRP A O 1
ATOM 610 N N . THR A 1 77 ? 13.789 7.43 -5.523 1 94.5 77 THR A N 1
ATOM 611 C CA . THR A 1 77 ? 12.797 6.543 -4.914 1 94.5 77 THR A CA 1
ATOM 612 C C . THR A 1 77 ? 12.906 6.578 -3.395 1 94.5 77 THR A C 1
ATOM 614 O O . THR A 1 77 ? 12.094 5.969 -2.695 1 94.5 77 THR A O 1
ATOM 617 N N . GLN A 1 78 ? 13.953 7.285 -2.906 1 97.19 78 GLN A N 1
ATOM 618 C CA . GLN A 1 78 ? 14.172 7.355 -1.466 1 97.19 78 GLN A CA 1
ATOM 619 C C . GLN A 1 78 ? 13 8.047 -0.767 1 97.19 78 GLN A C 1
ATOM 621 O O . GLN A 1 78 ? 12.484 9.055 -1.253 1 97.19 78 GLN A O 1
ATOM 626 N N . PRO A 1 79 ? 12.539 7.449 0.347 1 98.19 79 PRO A N 1
ATOM 627 C CA . PRO A 1 79 ? 11.492 8.117 1.118 1 98.19 79 PRO A CA 1
ATOM 628 C C . PRO A 1 79 ? 11.938 9.469 1.669 1 98.19 79 PRO A C 1
ATOM 630 O O . PRO A 1 79 ? 13.133 9.688 1.891 1 98.19 79 PRO A O 1
ATOM 633 N N . ILE A 1 80 ? 10.953 10.289 1.872 1 98.44 80 ILE A N 1
ATOM 634 C CA . ILE A 1 80 ? 11.266 11.672 2.227 1 98.44 80 ILE A CA 1
ATOM 635 C C . ILE A 1 80 ? 10.695 11.992 3.604 1 98.44 80 ILE A C 1
ATOM 637 O O . ILE A 1 80 ? 9.547 11.648 3.9 1 98.44 80 ILE A O 1
ATOM 641 N N . VAL A 1 81 ? 11.484 12.617 4.422 1 98.62 81 VAL A N 1
ATOM 642 C CA . VAL A 1 81 ? 11.094 13.203 5.695 1 98.62 81 VAL A CA 1
ATOM 643 C C . VAL A 1 81 ? 11.25 14.727 5.629 1 98.62 81 VAL A C 1
ATOM 645 O O . VAL A 1 81 ? 12.336 15.234 5.352 1 98.62 81 VAL A O 1
ATOM 648 N N . PHE A 1 82 ? 10.195 15.406 5.945 1 98.12 82 PHE A N 1
ATOM 649 C CA . PHE A 1 82 ? 10.242 16.859 5.93 1 98.12 82 PHE A CA 1
ATOM 650 C C . PHE A 1 82 ? 10.57 17.406 7.312 1 98.12 82 PHE A C 1
ATOM 652 O O . PHE A 1 82 ? 10.102 16.891 8.32 1 98.12 82 PHE A O 1
ATOM 659 N N . ILE A 1 83 ? 11.312 18.469 7.309 1 96.75 83 ILE A N 1
ATOM 660 C CA . ILE A 1 83 ? 11.484 19.297 8.5 1 96.75 83 ILE A CA 1
ATOM 661 C C . ILE A 1 83 ? 11.172 20.75 8.172 1 96.75 83 ILE A C 1
ATOM 663 O O . ILE A 1 83 ? 11.461 21.219 7.07 1 96.75 83 ILE A O 1
ATOM 667 N N . SER A 1 84 ? 10.531 21.422 9.102 1 93.88 84 SER A N 1
ATOM 668 C CA . SER A 1 84 ? 10.148 22.797 8.781 1 93.88 84 SER A CA 1
ATOM 669 C C . SER A 1 84 ? 9.961 23.641 10.047 1 93.88 84 SER A C 1
ATOM 671 O O . SER A 1 84 ? 9.438 23.141 11.047 1 93.88 84 SER A O 1
ATOM 673 N N . ALA A 1 85 ? 10.367 24.891 9.977 1 90.56 85 ALA A N 1
ATOM 674 C CA . ALA A 1 85 ? 10.055 25.859 11.023 1 90.56 85 ALA A CA 1
ATOM 675 C C . ALA A 1 85 ? 8.656 26.438 10.828 1 90.56 85 ALA A C 1
ATOM 677 O O . ALA A 1 85 ? 8.039 26.922 11.789 1 90.56 85 ALA A O 1
ATOM 678 N N . HIS A 1 86 ? 8.156 26.531 9.672 1 82.56 86 HIS A N 1
ATOM 679 C CA . HIS A 1 86 ? 6.91 27.203 9.305 1 82.56 86 HIS A CA 1
ATOM 680 C C . HIS A 1 86 ? 5.938 26.219 8.656 1 82.56 86 HIS A C 1
ATOM 682 O O . HIS A 1 86 ? 5.398 26.5 7.578 1 82.56 86 HIS A O 1
ATOM 688 N N . GLY A 1 87 ? 5.664 25.141 9.289 1 84.25 87 GLY A N 1
ATOM 689 C CA . GLY A 1 87 ? 4.699 24.219 8.703 1 84.25 87 GLY A CA 1
ATOM 690 C C . GLY A 1 87 ? 3.264 24.562 9.062 1 84.25 87 GLY A C 1
ATOM 691 O O . GLY A 1 87 ? 2.98 24.969 10.188 1 84.25 87 GLY A O 1
ATOM 692 N N . ASP A 1 88 ? 2.443 24.609 7.977 1 90.81 88 ASP A N 1
ATOM 693 C CA . ASP A 1 88 ? 1.013 24.688 8.258 1 90.81 88 ASP A CA 1
ATOM 694 C C . ASP A 1 88 ? 0.314 23.375 7.91 1 90.81 88 ASP A C 1
ATOM 696 O O . ASP A 1 88 ? 0.906 22.5 7.281 1 90.81 88 ASP A O 1
ATOM 700 N N . VAL A 1 89 ? -0.811 23.234 8.375 1 93 89 VAL A N 1
ATOM 701 C CA . VAL A 1 89 ? -1.52 21.953 8.32 1 93 89 VAL A CA 1
ATOM 702 C C . VAL A 1 89 ? -1.758 21.562 6.867 1 93 89 VAL A C 1
ATOM 704 O O . VAL A 1 89 ? -1.408 20.453 6.457 1 93 89 VAL A O 1
ATOM 707 N N . PRO A 1 90 ? -2.271 22.469 6.004 1 92.75 90 PRO A N 1
ATOM 708 C CA . PRO A 1 90 ? -2.52 22.062 4.617 1 92.75 90 PRO A CA 1
ATOM 709 C C . PRO A 1 90 ? -1.257 21.578 3.91 1 92.75 90 PRO A C 1
ATOM 711 O O . PRO A 1 90 ? -1.298 20.578 3.186 1 92.75 90 PRO A O 1
ATOM 714 N N . THR A 1 91 ? -0.208 22.172 4.164 1 93.31 91 THR A N 1
ATOM 715 C CA . THR A 1 91 ? 1.053 21.812 3.523 1 93.31 91 THR A CA 1
ATOM 716 C C . THR A 1 91 ? 1.556 20.469 4.027 1 93.31 91 THR A C 1
ATOM 718 O O . THR A 1 91 ? 1.994 19.625 3.24 1 93.31 91 THR A O 1
ATOM 721 N N . ALA A 1 92 ? 1.531 20.297 5.328 1 95.62 92 ALA A N 1
ATOM 722 C CA . ALA A 1 92 ? 1.961 19.031 5.922 1 95.62 92 ALA A CA 1
ATOM 723 C C . ALA A 1 92 ? 1.12 17.875 5.406 1 95.62 92 ALA A C 1
ATOM 725 O O . ALA A 1 92 ? 1.655 16.812 5.059 1 95.62 92 ALA A O 1
ATOM 726 N N . VAL A 1 93 ? -0.138 18.094 5.324 1 96.44 93 VAL A N 1
ATOM 727 C CA . VAL A 1 93 ? -1.058 17.062 4.852 1 96.44 93 VAL A CA 1
ATOM 728 C C . VAL A 1 93 ? -0.757 16.719 3.393 1 96.44 93 VAL A C 1
ATOM 730 O O . VAL A 1 93 ? -0.737 15.547 3.008 1 96.44 93 VAL A O 1
ATOM 733 N N . ARG A 1 94 ? -0.539 17.734 2.602 1 95.31 94 ARG A N 1
ATOM 734 C CA . ARG A 1 94 ? -0.191 17.516 1.2 1 95.31 94 ARG A CA 1
ATOM 735 C C . ARG A 1 94 ? 1.089 16.703 1.074 1 95.31 94 ARG A C 1
ATOM 737 O O . ARG A 1 94 ? 1.16 15.766 0.27 1 95.31 94 ARG A O 1
ATOM 744 N N . ALA A 1 95 ? 2.08 17.047 1.848 1 96.5 95 ALA A N 1
ATOM 745 C CA . ALA A 1 95 ? 3.34 16.297 1.852 1 96.5 95 ALA A CA 1
ATOM 746 C C . ALA A 1 95 ? 3.109 14.828 2.156 1 96.5 95 ALA A C 1
ATOM 748 O O . ALA A 1 95 ? 3.658 13.953 1.48 1 96.5 95 ALA A O 1
ATOM 749 N N . MET A 1 96 ? 2.277 14.57 3.131 1 97.19 96 MET A N 1
ATOM 750 C CA . MET A 1 96 ? 1.98 13.203 3.562 1 97.19 96 MET A CA 1
ATOM 751 C C . MET A 1 96 ? 1.219 12.445 2.482 1 97.19 96 MET A C 1
ATOM 753 O O . MET A 1 96 ? 1.531 11.289 2.193 1 97.19 96 MET A O 1
ATOM 757 N N . LYS A 1 97 ? 0.288 13.141 1.858 1 96.19 97 LYS A N 1
ATOM 758 C CA . LYS A 1 97 ? -0.49 12.523 0.787 1 96.19 97 LYS A CA 1
ATOM 759 C C . LYS A 1 97 ? 0.398 12.156 -0.399 1 96.19 97 LYS A C 1
ATOM 761 O O . LYS A 1 97 ? 0.136 11.18 -1.099 1 96.19 97 LYS A O 1
ATOM 766 N N . GLU A 1 98 ? 1.407 12.922 -0.539 1 95.19 98 GLU A N 1
ATOM 767 C CA . GLU A 1 98 ? 2.309 12.688 -1.663 1 95.19 98 GLU A CA 1
ATOM 768 C C . GLU A 1 98 ? 3.395 11.68 -1.299 1 95.19 98 GLU A C 1
ATOM 770 O O . GLU A 1 98 ? 4.324 11.453 -2.074 1 95.19 98 GLU A O 1
ATOM 775 N N . GLY A 1 99 ? 3.344 11.211 -0.064 1 95.56 99 GLY A N 1
ATOM 776 C CA . GLY A 1 99 ? 4.141 10.031 0.229 1 95.56 99 GLY A CA 1
ATOM 777 C C . GLY A 1 99 ? 5.238 10.289 1.246 1 95.56 99 GLY A C 1
ATOM 778 O O . GLY A 1 99 ? 6.07 9.414 1.504 1 95.56 99 GLY A O 1
ATOM 779 N N . ALA A 1 100 ? 5.285 11.453 1.813 1 97.75 100 ALA A N 1
ATOM 780 C CA . ALA A 1 100 ? 6.266 11.703 2.867 1 97.75 100 ALA A CA 1
ATOM 781 C C . ALA A 1 100 ? 6.086 10.727 4.031 1 97.75 100 ALA A C 1
ATOM 783 O O . ALA A 1 100 ? 4.957 10.367 4.371 1 97.75 100 ALA A O 1
ATOM 784 N N . VAL A 1 101 ? 7.199 10.375 4.617 1 98.19 101 VAL A N 1
ATOM 785 C CA . VAL A 1 101 ? 7.176 9.43 5.727 1 98.19 101 VAL A CA 1
ATOM 786 C C . VAL A 1 101 ? 6.77 10.148 7.012 1 98.19 101 VAL A C 1
ATOM 788 O O . VAL A 1 101 ? 6.086 9.578 7.863 1 98.19 101 VAL A O 1
ATOM 791 N N . ASP A 1 102 ? 7.281 11.367 7.105 1 98.06 102 ASP A N 1
ATOM 792 C CA . ASP A 1 102 ? 7.039 12.188 8.289 1 98.06 102 ASP A CA 1
ATOM 793 C C . ASP A 1 102 ? 7.227 13.672 7.973 1 98.06 102 ASP A C 1
ATOM 795 O O . ASP A 1 102 ? 7.727 14.023 6.902 1 98.06 102 ASP A O 1
ATOM 799 N N . PHE A 1 103 ? 6.758 14.43 8.891 1 97.81 103 PHE A N 1
ATOM 800 C CA . PHE A 1 103 ? 6.875 15.883 8.867 1 97.81 10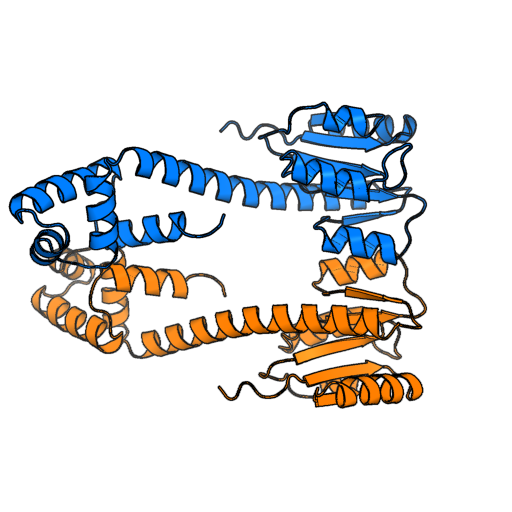3 PHE A CA 1
ATOM 801 C C . PHE A 1 103 ? 7.141 16.438 10.258 1 97.81 103 PHE A C 1
ATOM 803 O O . PHE A 1 103 ? 6.258 16.406 11.117 1 97.81 103 PHE A O 1
ATOM 810 N N . LEU A 1 104 ? 8.305 17.016 10.391 1 96.88 104 LEU A N 1
ATOM 811 C CA . LEU A 1 104 ? 8.742 17.359 11.742 1 96.88 104 LEU A CA 1
ATOM 812 C C . LEU A 1 104 ? 8.969 18.875 11.859 1 96.88 104 LEU A C 1
ATOM 814 O O . LEU A 1 104 ? 9.516 19.5 10.945 1 96.88 104 LEU A O 1
ATOM 818 N N . PRO A 1 105 ? 8.602 19.406 12.961 1 93.06 105 PRO A N 1
ATOM 819 C CA . PRO A 1 105 ? 8.859 20.844 13.18 1 93.06 105 PRO A CA 1
ATOM 820 C C . PRO A 1 105 ? 10.289 21.125 13.625 1 93.06 105 PRO A C 1
ATOM 822 O O . PRO A 1 105 ? 10.867 20.328 14.383 1 93.06 105 PRO A O 1
ATOM 825 N N . LYS A 1 106 ? 10.867 22.234 13.133 1 93.31 106 LYS A N 1
ATOM 826 C CA . LYS A 1 106 ? 12.125 22.766 13.656 1 93.31 106 LYS A CA 1
ATOM 827 C C . LYS A 1 106 ? 11.883 23.625 14.906 1 93.31 106 LYS A C 1
ATOM 829 O O . LYS A 1 106 ? 10.914 24.375 14.969 1 93.31 106 LYS A O 1
ATOM 834 N N . PRO A 1 107 ? 12.688 23.438 15.891 1 92.25 107 PRO A N 1
ATOM 835 C CA . PRO A 1 107 ? 13.852 22.562 15.969 1 92.25 107 PRO A CA 1
ATOM 836 C C . PRO A 1 107 ? 13.477 21.094 16.188 1 92.25 107 PRO A C 1
ATOM 838 O O . PRO A 1 107 ? 12.555 20.797 16.969 1 92.25 107 PRO A O 1
ATOM 841 N N . VAL A 1 108 ? 14.141 20.203 15.508 1 93 108 VAL A N 1
ATOM 842 C CA . VAL A 1 108 ? 13.844 18.781 15.609 1 93 108 VAL A CA 1
ATOM 843 C C . VAL A 1 108 ? 14.656 18.156 16.75 1 93 108 VAL A C 1
ATOM 845 O O . VAL A 1 108 ? 15.82 18.5 16.938 1 93 108 VAL A O 1
ATOM 848 N N . THR A 1 109 ? 14.047 17.297 17.469 1 93.88 109 THR A N 1
ATOM 849 C CA . THR A 1 109 ? 14.797 16.547 18.469 1 93.88 109 THR A CA 1
ATOM 850 C C . THR A 1 109 ? 15.516 15.359 17.828 1 93.88 109 THR A C 1
ATOM 852 O O . THR A 1 109 ? 15.062 14.836 16.797 1 93.88 109 THR A O 1
ATOM 855 N N . THR A 1 110 ? 16.578 14.961 18.453 1 95 110 THR A N 1
ATOM 856 C CA . THR A 1 110 ? 17.328 13.812 17.984 1 95 110 THR A CA 1
ATOM 857 C C . THR A 1 110 ? 16.438 12.57 17.922 1 95 110 THR A C 1
ATOM 859 O O . THR A 1 110 ? 16.5 11.805 16.969 1 95 110 THR A O 1
ATOM 862 N N . GLU A 1 111 ? 15.672 12.414 18.875 1 95.88 111 GLU A N 1
ATOM 863 C CA . GLU A 1 111 ? 14.797 11.25 18.969 1 95.88 111 GLU A CA 1
ATOM 864 C C . GLU A 1 111 ? 13.797 11.219 17.828 1 95.88 111 GLU A C 1
ATOM 866 O O . GLU A 1 111 ? 13.633 10.195 17.156 1 95.88 111 GLU A O 1
ATOM 871 N N . ASP A 1 112 ? 13.188 12.312 17.547 1 96.19 112 ASP A N 1
ATOM 872 C CA . ASP A 1 112 ? 12.156 12.391 16.516 1 96.19 112 ASP A CA 1
ATOM 873 C C . ASP A 1 112 ? 12.742 12.164 15.125 1 96.19 112 ASP A C 1
ATOM 875 O O . ASP A 1 112 ? 12.188 11.414 14.328 1 96.19 112 ASP A O 1
ATOM 879 N N . ILE A 1 113 ? 13.836 12.781 14.867 1 97.5 113 ILE A N 1
ATOM 880 C CA . ILE A 1 113 ? 14.406 12.711 13.523 1 97.5 113 ILE A CA 1
ATOM 881 C C . ILE A 1 113 ? 14.977 11.312 13.281 1 97.5 113 ILE A C 1
ATOM 883 O O . ILE A 1 113 ? 14.867 10.781 12.18 1 97.5 113 ILE A O 1
ATOM 887 N N . LEU A 1 114 ? 15.539 10.734 14.32 1 97.56 114 LEU A N 1
ATOM 888 C CA . LEU A 1 114 ? 16.062 9.383 14.172 1 97.56 114 LEU A CA 1
ATOM 889 C C . LEU A 1 114 ? 14.945 8.375 13.945 1 97.56 114 LEU A C 1
ATOM 891 O O . LEU A 1 114 ? 15.07 7.469 13.125 1 97.56 114 LEU A O 1
ATOM 895 N N . ALA A 1 115 ? 13.914 8.539 14.664 1 97.62 115 ALA A N 1
ATOM 896 C CA . ALA A 1 115 ? 12.773 7.656 14.477 1 97.62 115 ALA A CA 1
ATOM 897 C C . ALA A 1 115 ? 12.211 7.77 13.062 1 97.62 115 ALA A C 1
ATOM 899 O O . ALA A 1 115 ? 11.898 6.758 12.43 1 97.62 115 ALA A O 1
ATOM 900 N N . ALA A 1 116 ? 12.109 8.945 12.547 1 98.12 116 ALA A N 1
ATOM 901 C CA . ALA A 1 116 ? 11.594 9.18 11.203 1 98.12 116 ALA A CA 1
ATOM 902 C C . ALA A 1 116 ? 12.523 8.586 10.148 1 98.12 116 ALA A C 1
ATOM 904 O O . ALA A 1 116 ? 12.062 7.953 9.195 1 98.12 116 ALA A O 1
ATOM 905 N N . VAL A 1 117 ? 13.742 8.75 10.32 1 98.25 117 VAL A N 1
ATOM 906 C CA . VAL A 1 117 ? 14.742 8.258 9.375 1 98.25 117 VAL A CA 1
ATOM 907 C C . VAL A 1 117 ? 14.75 6.73 9.383 1 98.25 117 VAL A C 1
ATOM 909 O O . VAL A 1 117 ? 14.82 6.098 8.328 1 98.25 117 VAL A O 1
ATOM 912 N N . GLU A 1 118 ? 14.672 6.211 10.562 1 97.75 118 GLU A N 1
ATOM 913 C CA . GLU A 1 118 ? 14.641 4.758 10.656 1 97.75 118 GLU A CA 1
ATOM 914 C C . GLU A 1 118 ? 13.414 4.184 9.953 1 97.75 118 GLU A C 1
ATOM 916 O O . GLU A 1 118 ? 13.508 3.189 9.234 1 97.75 118 GLU A O 1
ATOM 921 N N . GLN A 1 119 ? 12.32 4.812 10.172 1 98.06 119 GLN A N 1
ATOM 922 C CA . GLN A 1 119 ? 11.109 4.398 9.477 1 98.06 119 GLN A CA 1
ATOM 923 C C . GLN A 1 119 ? 11.266 4.539 7.965 1 98.06 119 GLN A C 1
ATOM 925 O O . GLN A 1 119 ? 10.859 3.656 7.211 1 98.06 119 GLN A O 1
ATOM 930 N N . ALA A 1 120 ? 11.82 5.582 7.523 1 98.5 120 ALA A N 1
ATOM 931 C CA . ALA A 1 120 ? 12.047 5.84 6.102 1 98.5 120 ALA A CA 1
ATOM 932 C C . ALA A 1 120 ? 12.961 4.777 5.492 1 98.5 120 ALA A C 1
ATOM 934 O O . ALA A 1 120 ? 12.688 4.273 4.402 1 98.5 120 ALA A O 1
ATOM 935 N N . LEU A 1 121 ? 13.945 4.441 6.227 1 97.88 121 LEU A N 1
ATOM 936 C CA . LEU A 1 121 ? 14.906 3.461 5.738 1 97.88 121 LEU A CA 1
ATOM 937 C C . LEU A 1 121 ? 14.281 2.074 5.66 1 97.88 121 LEU A C 1
ATOM 939 O O . LEU A 1 121 ? 14.602 1.292 4.762 1 97.88 121 LEU A O 1
ATOM 943 N N . GLU A 1 122 ? 13.469 1.813 6.625 1 97.62 122 GLU A N 1
ATOM 944 C CA . GLU A 1 122 ? 12.758 0.542 6.562 1 97.62 122 GLU A CA 1
ATOM 945 C C . GLU A 1 122 ? 11.852 0.477 5.336 1 97.62 122 GLU A C 1
ATOM 947 O O . GLU A 1 122 ? 11.812 -0.537 4.637 1 97.62 122 GLU A O 1
ATOM 952 N N . ARG A 1 123 ? 11.18 1.525 5.066 1 97.31 123 ARG A N 1
ATOM 953 C CA . ARG A 1 123 ? 10.352 1.604 3.867 1 97.31 123 ARG A CA 1
ATOM 954 C C . ARG A 1 123 ? 11.195 1.447 2.607 1 97.31 123 ARG A C 1
ATOM 956 O O . ARG A 1 123 ? 10.789 0.765 1.663 1 97.31 123 ARG A O 1
ATOM 963 N N . ASN A 1 124 ? 12.258 2.078 2.609 1 97.56 124 ASN A N 1
ATOM 964 C CA . ASN A 1 124 ? 13.188 1.981 1.487 1 97.56 124 ASN A CA 1
ATOM 965 C C . ASN A 1 124 ? 13.656 0.546 1.271 1 97.56 124 ASN A C 1
ATOM 967 O O . ASN A 1 124 ? 13.719 0.072 0.136 1 97.56 124 ASN A O 1
ATOM 971 N N . LYS A 1 125 ? 14.008 -0.064 2.33 1 96.69 125 LYS A N 1
ATOM 972 C CA . LYS A 1 125 ? 14.5 -1.439 2.279 1 96.69 125 LYS A CA 1
ATOM 973 C C . LYS A 1 125 ? 13.469 -2.365 1.637 1 96.69 125 LYS A C 1
ATOM 975 O O . LYS A 1 125 ? 13.805 -3.154 0.751 1 96.69 125 LYS A O 1
ATOM 980 N N . VAL A 1 126 ? 12.305 -2.262 2.047 1 95.75 126 VAL A N 1
ATOM 981 C CA . VAL A 1 126 ? 11.227 -3.102 1.529 1 95.75 126 VAL A CA 1
ATOM 982 C C . VAL A 1 126 ? 11.016 -2.811 0.045 1 95.75 126 VAL A C 1
ATOM 984 O O . VAL A 1 126 ? 10.922 -3.734 -0.767 1 95.75 126 VAL A O 1
ATOM 987 N N . ALA A 1 127 ? 10.977 -1.564 -0.298 1 94.75 127 ALA A N 1
ATOM 988 C CA . ALA A 1 127 ? 10.75 -1.165 -1.686 1 94.75 127 ALA A CA 1
ATOM 989 C C . ALA A 1 127 ? 11.883 -1.657 -2.586 1 94.75 127 ALA A C 1
ATOM 991 O O . ALA A 1 127 ? 11.633 -2.152 -3.688 1 94.75 127 ALA A O 1
ATOM 992 N N . ARG A 1 128 ? 13.031 -1.521 -2.145 1 94.44 128 ARG A N 1
ATOM 993 C CA . ARG A 1 128 ? 14.195 -1.939 -2.926 1 94.44 128 ARG A CA 1
ATOM 994 C C . ARG A 1 128 ? 14.211 -3.453 -3.109 1 94.44 128 ARG A C 1
ATOM 996 O O . ARG A 1 128 ? 14.57 -3.949 -4.18 1 94.44 128 ARG A O 1
ATOM 1003 N N . ALA A 1 129 ? 13.875 -4.148 -2.041 1 94.38 129 ALA A N 1
ATOM 1004 C CA . ALA A 1 129 ? 13.82 -5.602 -2.143 1 94.38 129 ALA A CA 1
ATOM 1005 C C . ALA A 1 129 ? 12.805 -6.043 -3.191 1 94.38 129 ALA A C 1
ATOM 1007 O O . ALA A 1 129 ? 13.078 -6.941 -3.99 1 94.38 129 ALA A O 1
ATOM 1008 N N . THR A 1 130 ? 11.695 -5.469 -3.168 1 93.38 130 THR A N 1
ATOM 1009 C CA . THR A 1 130 ? 10.648 -5.77 -4.133 1 93.38 130 THR A CA 1
ATOM 1010 C C . THR A 1 130 ? 11.109 -5.441 -5.551 1 93.38 130 THR A C 1
ATOM 1012 O O . THR A 1 130 ? 10.898 -6.23 -6.477 1 93.38 130 THR A O 1
ATOM 1015 N N . GLU A 1 131 ? 11.695 -4.316 -5.699 1 93.19 131 GLU A N 1
ATOM 1016 C CA . GLU A 1 131 ? 12.188 -3.893 -7.004 1 93.19 131 GLU A CA 1
ATOM 1017 C C . GLU A 1 131 ? 13.273 -4.84 -7.52 1 93.19 131 GLU A C 1
ATOM 1019 O O . GLU A 1 131 ? 13.281 -5.195 -8.695 1 93.19 131 GLU A O 1
ATOM 1024 N N . GLN A 1 132 ? 14.133 -5.145 -6.66 1 93.75 132 GLN A N 1
ATOM 1025 C CA . GLN A 1 132 ? 15.211 -6.059 -7.035 1 93.75 132 GLN A CA 1
ATOM 1026 C C . GLN A 1 132 ? 14.656 -7.41 -7.48 1 93.75 132 GLN A C 1
ATOM 1028 O O . GLN A 1 132 ? 15.102 -7.973 -8.484 1 93.75 132 GLN A O 1
ATOM 1033 N N . GLU A 1 133 ? 13.727 -7.871 -6.711 1 93.75 133 GLU A N 1
ATOM 1034 C CA . GLU A 1 133 ? 13.086 -9.133 -7.082 1 93.75 133 GLU A CA 1
ATOM 1035 C C . GLU A 1 133 ? 12.453 -9.039 -8.469 1 93.75 133 GLU A C 1
ATOM 1037 O O . GLU A 1 133 ? 12.602 -9.945 -9.289 1 93.75 133 GLU A O 1
ATOM 1042 N N . HIS A 1 134 ? 11.797 -8.039 -8.703 1 94.69 134 HIS A N 1
ATOM 1043 C CA . HIS A 1 134 ? 11.133 -7.84 -9.992 1 94.69 134 HIS A CA 1
ATOM 1044 C C . HIS A 1 134 ? 12.148 -7.738 -11.125 1 94.69 134 HIS A C 1
ATOM 1046 O O . HIS A 1 134 ? 11.945 -8.32 -12.195 1 94.69 134 HIS A O 1
ATOM 1052 N N . GLU A 1 135 ? 13.18 -7.066 -10.883 1 94.38 135 GLU A N 1
ATOM 1053 C CA . GLU A 1 135 ? 14.234 -6.93 -11.883 1 94.38 135 GLU A CA 1
ATOM 1054 C C . GLU A 1 135 ? 14.875 -8.281 -12.195 1 94.38 135 GLU A C 1
ATOM 1056 O O . GLU A 1 135 ? 15.156 -8.586 -13.359 1 94.38 135 GLU A O 1
ATOM 1061 N N . GLU A 1 136 ? 15.094 -8.984 -11.195 1 95.56 136 GLU A N 1
ATOM 1062 C CA . GLU A 1 136 ? 15.664 -10.32 -11.383 1 95.56 136 GLU A CA 1
ATOM 1063 C C . GLU A 1 136 ? 14.742 -11.211 -12.203 1 95.56 136 GLU A C 1
ATOM 1065 O O . GLU A 1 136 ? 15.195 -11.945 -13.078 1 95.56 136 GLU A O 1
ATOM 1070 N N . LEU A 1 137 ? 13.492 -11.148 -11.898 1 95.06 137 LEU A N 1
ATOM 1071 C CA . LEU A 1 137 ? 12.508 -11.93 -12.656 1 95.06 137 LEU A CA 1
ATOM 1072 C C . LEU A 1 137 ? 12.461 -11.477 -14.109 1 95.06 137 LEU A C 1
ATOM 1074 O O . LEU A 1 137 ? 12.43 -12.312 -15.016 1 95.06 137 LEU A O 1
ATOM 1078 N N . ARG A 1 138 ? 12.492 -10.266 -14.312 1 95.5 138 ARG A N 1
ATOM 1079 C CA . ARG A 1 138 ? 12.492 -9.734 -15.672 1 95.5 138 ARG A CA 1
ATOM 1080 C C . ARG A 1 138 ? 13.703 -10.227 -16.453 1 95.5 138 ARG A C 1
ATOM 1082 O O . ARG A 1 138 ? 13.594 -10.602 -17.625 1 95.5 138 ARG A O 1
ATOM 1089 N N . ALA A 1 139 ? 14.812 -10.125 -15.773 1 96.38 139 ALA A N 1
ATOM 1090 C CA . ALA A 1 139 ? 16.047 -10.602 -16.406 1 96.38 139 ALA A CA 1
ATOM 1091 C C . ALA A 1 139 ? 15.945 -12.078 -16.766 1 96.38 139 ALA A C 1
ATOM 1093 O O . ALA A 1 139 ? 16.344 -12.484 -17.859 1 96.38 139 ALA A O 1
ATOM 1094 N N . LEU A 1 140 ? 15.453 -12.781 -15.844 1 95.62 140 LEU A N 1
ATOM 1095 C CA . LEU A 1 140 ? 15.281 -14.211 -16.062 1 95.62 140 LEU A CA 1
ATOM 1096 C C . LEU A 1 140 ? 14.367 -14.469 -17.25 1 95.62 140 LEU A C 1
ATOM 1098 O O . LEU A 1 140 ? 14.711 -15.25 -18.156 1 95.62 140 LEU A O 1
ATOM 1102 N N . PHE A 1 141 ? 13.312 -13.758 -17.391 1 96.31 141 PHE A N 1
ATOM 1103 C CA . PHE A 1 141 ? 12.32 -13.984 -18.453 1 96.31 141 PHE A CA 1
ATOM 1104 C C . PHE A 1 141 ? 12.82 -13.43 -19.781 1 96.31 141 PHE A C 1
ATOM 1106 O O . PHE A 1 141 ? 12.352 -13.844 -20.844 1 96.31 141 PHE A O 1
ATOM 1113 N N . SER A 1 142 ? 13.711 -12.523 -19.719 1 96.69 142 SER A N 1
ATOM 1114 C CA . SER A 1 142 ? 14.266 -11.945 -20.938 1 96.69 142 SER A CA 1
ATOM 1115 C C . SER A 1 142 ? 15.141 -12.945 -21.688 1 96.69 142 SER A C 1
ATOM 1117 O O . SER A 1 142 ? 15.484 -12.742 -22.844 1 96.69 142 SER A O 1
ATOM 1119 N N . THR A 1 143 ? 15.547 -13.984 -21.047 1 97.44 143 THR A N 1
ATOM 1120 C CA . THR A 1 143 ? 16.344 -15.023 -21.688 1 97.44 143 THR A CA 1
ATOM 1121 C C . THR A 1 143 ? 15.5 -15.852 -22.641 1 97.44 143 THR A C 1
ATOM 1123 O O . THR A 1 143 ? 16.031 -16.594 -23.469 1 97.44 143 THR A O 1
ATOM 1126 N N . LEU A 1 144 ? 14.211 -15.773 -22.562 1 97.56 144 LEU A N 1
ATOM 1127 C CA . LEU A 1 144 ? 13.312 -16.531 -23.422 1 97.56 144 LEU A CA 1
ATOM 1128 C C . LEU A 1 144 ? 13.211 -15.906 -24.812 1 97.56 144 LEU A C 1
ATOM 1130 O O . LEU A 1 144 ? 13.156 -14.68 -24.938 1 97.56 144 LEU A O 1
ATOM 1134 N N . SER A 1 145 ? 13.203 -16.719 -25.844 1 97 145 SER A N 1
ATOM 1135 C CA . SER A 1 145 ? 12.867 -16.25 -27.188 1 97 145 SER A CA 1
ATOM 1136 C C . SER A 1 145 ? 11.398 -15.859 -27.281 1 97 145 SER A C 1
ATOM 1138 O O . SER A 1 145 ? 10.594 -16.203 -26.406 1 97 145 SER A O 1
ATOM 1140 N N . PRO A 1 146 ? 11.047 -15.125 -28.266 1 97.12 146 PRO A N 1
ATOM 1141 C CA . PRO A 1 146 ? 9.633 -14.75 -28.422 1 97.12 146 PRO A CA 1
ATOM 1142 C C . PRO A 1 146 ? 8.703 -15.961 -28.438 1 97.12 146 PRO A C 1
ATOM 1144 O O . PRO A 1 146 ? 7.648 -15.938 -27.797 1 97.12 146 PRO A O 1
ATOM 1147 N N . ARG A 1 147 ? 9.125 -16.906 -29.109 1 96.88 147 ARG A N 1
ATOM 1148 C CA . ARG A 1 147 ? 8.305 -18.109 -29.172 1 96.88 147 ARG A CA 1
ATOM 1149 C C . ARG A 1 147 ? 8.234 -18.797 -27.812 1 96.88 147 ARG A C 1
ATOM 1151 O O . ARG A 1 147 ? 7.168 -19.25 -27.406 1 96.88 147 ARG A O 1
ATOM 1158 N N . GLU A 1 148 ? 9.328 -18.906 -27.141 1 97.44 148 GLU A N 1
ATOM 1159 C CA . GLU A 1 148 ? 9.359 -19.5 -25.812 1 97.44 148 GLU A CA 1
ATOM 1160 C C . GLU A 1 148 ? 8.461 -18.734 -24.844 1 97.44 148 GLU A C 1
ATOM 1162 O O . GLU A 1 148 ? 7.801 -19.344 -23.984 1 97.44 148 GLU A O 1
ATOM 1167 N N . ALA A 1 149 ? 8.492 -17.453 -24.953 1 97.31 149 ALA A N 1
ATOM 1168 C CA . ALA A 1 149 ? 7.652 -16.609 -24.109 1 97.31 149 ALA A CA 1
ATOM 1169 C C . ALA A 1 149 ? 6.172 -16.906 -24.328 1 97.31 149 ALA A C 1
ATOM 1171 O O . ALA A 1 149 ? 5.391 -16.938 -23.375 1 97.31 149 ALA A O 1
ATOM 1172 N N . GLN A 1 150 ? 5.824 -17.109 -25.5 1 97.25 150 GLN A N 1
ATOM 1173 C CA . GLN A 1 150 ? 4.449 -17.484 -25.812 1 97.25 150 GLN A CA 1
ATOM 1174 C C . GLN A 1 150 ? 4.078 -18.812 -25.172 1 97.25 150 GLN A C 1
ATOM 1176 O O . GLN A 1 150 ? 3.025 -18.938 -24.547 1 97.25 150 GLN A O 1
ATOM 1181 N N . VAL A 1 151 ? 4.945 -19.766 -25.344 1 97.31 151 VAL A N 1
ATOM 1182 C CA . VAL A 1 151 ? 4.719 -21.094 -24.766 1 97.31 151 VAL A CA 1
ATOM 1183 C C . VAL A 1 151 ? 4.621 -20.969 -23.25 1 97.31 151 VAL A C 1
ATOM 1185 O O . VAL A 1 151 ? 3.738 -21.578 -22.625 1 97.31 151 VAL A O 1
ATOM 1188 N N . CYS A 1 152 ? 5.484 -20.172 -22.672 1 96.5 152 CYS A N 1
ATOM 1189 C CA . CYS A 1 152 ? 5.543 -19.969 -21.234 1 96.5 152 CYS A CA 1
ATOM 1190 C C . CYS A 1 152 ? 4.211 -19.453 -20.688 1 96.5 152 CYS A C 1
ATOM 1192 O O . CYS A 1 152 ? 3.682 -20 -19.719 1 96.5 152 CYS A O 1
ATOM 1194 N N . ARG A 1 153 ? 3.652 -18.484 -21.344 1 95.44 153 ARG A N 1
ATOM 1195 C CA . ARG A 1 153 ? 2.4 -17.891 -20.906 1 95.44 153 ARG A CA 1
ATOM 1196 C C . ARG A 1 153 ? 1.249 -18.891 -21 1 95.44 153 ARG A C 1
ATOM 1198 O O . ARG A 1 153 ? 0.392 -18.938 -20.109 1 95.44 153 ARG A O 1
ATOM 1205 N N . LEU A 1 154 ? 1.274 -19.625 -22.016 1 95.69 154 LEU A N 1
ATOM 1206 C CA . LEU A 1 154 ? 0.223 -20.625 -22.219 1 95.69 154 LEU A CA 1
ATOM 1207 C C . LEU A 1 154 ? 0.358 -21.75 -21.203 1 95.69 154 LEU A C 1
ATOM 1209 O O . LEU A 1 154 ? -0.644 -22.266 -20.688 1 95.69 154 LEU A O 1
ATOM 1213 N N . MET A 1 155 ? 1.599 -22.172 -20.859 1 94.44 155 MET A N 1
ATOM 1214 C CA . MET A 1 155 ? 1.858 -23.156 -19.828 1 94.44 155 MET A CA 1
ATOM 1215 C C . MET A 1 155 ? 1.311 -22.688 -18.484 1 94.44 155 MET A C 1
ATOM 1217 O O . MET A 1 155 ? 0.655 -23.453 -17.766 1 94.44 155 MET A O 1
ATOM 1221 N N . ALA A 1 156 ? 1.573 -21.438 -18.234 1 92.5 156 ALA A N 1
ATOM 1222 C CA . ALA A 1 156 ? 1.167 -20.859 -16.953 1 92.5 156 ALA A CA 1
ATOM 1223 C C . ALA A 1 156 ? -0.353 -20.844 -16.812 1 92.5 156 ALA A C 1
ATOM 1225 O O . ALA A 1 156 ? -0.887 -20.859 -15.703 1 92.5 156 ALA A O 1
ATOM 1226 N N . ARG A 1 157 ? -0.993 -20.859 -17.922 1 90.19 157 ARG A N 1
ATOM 1227 C CA . ARG A 1 157 ? -2.453 -20.875 -17.938 1 90.19 157 ARG A CA 1
ATOM 1228 C C . ARG A 1 157 ? -2.979 -22.297 -17.812 1 90.19 157 ARG A C 1
ATOM 1230 O O . ARG A 1 157 ? -4.191 -22.516 -17.719 1 90.19 157 ARG A O 1
ATOM 1237 N N . GLY A 1 158 ? -2.062 -23.281 -17.859 1 89.31 158 GLY A N 1
ATOM 1238 C CA . GLY A 1 158 ? -2.434 -24.656 -17.594 1 89.31 158 GLY A CA 1
ATOM 1239 C C . GLY A 1 158 ? -2.682 -25.453 -18.859 1 89.31 158 GLY A C 1
ATOM 1240 O O . GLY A 1 158 ? -3.176 -26.578 -18.812 1 89.31 158 GLY A O 1
ATOM 1241 N N . LEU A 1 159 ? -2.338 -24.922 -20 1 93.31 159 LEU A N 1
ATOM 1242 C CA . LEU A 1 159 ? -2.586 -25.625 -21.25 1 93.31 159 LEU A CA 1
ATOM 1243 C C . LEU A 1 159 ? -1.592 -26.766 -21.438 1 93.31 159 LEU A C 1
ATOM 1245 O O . LEU A 1 159 ? -0.411 -26.625 -21.109 1 93.31 159 LEU A O 1
ATOM 1249 N N . LEU A 1 160 ? -2.084 -27.875 -22.047 1 93 160 LEU A N 1
ATOM 1250 C CA . LEU A 1 160 ? -1.25 -29.031 -22.359 1 93 160 LEU A CA 1
ATOM 1251 C C . LEU A 1 160 ? -0.478 -28.797 -23.656 1 93 160 LEU A C 1
ATOM 1253 O O . LEU A 1 160 ? -0.842 -27.922 -24.453 1 93 160 LEU A O 1
ATOM 1257 N N . ASN A 1 161 ? 0.529 -29.625 -23.859 1 95.5 161 ASN A N 1
ATOM 1258 C CA . ASN A 1 161 ? 1.368 -29.469 -25.047 1 95.5 161 ASN A CA 1
ATOM 1259 C C . ASN A 1 161 ? 0.539 -29.5 -26.328 1 95.5 161 ASN A C 1
ATOM 1261 O O . ASN A 1 161 ? 0.769 -28.703 -27.234 1 95.5 161 ASN A O 1
ATOM 1265 N N . LYS A 1 162 ? -0.432 -30.359 -26.328 1 96.69 162 LYS A N 1
ATOM 1266 C CA . LYS A 1 162 ? -1.26 -30.5 -27.516 1 96.69 162 LYS A CA 1
ATOM 1267 C C . LYS A 1 162 ? -2.09 -29.234 -27.75 1 96.69 162 LYS A C 1
ATOM 1269 O O . LYS A 1 162 ? -2.248 -28.797 -28.891 1 96.69 162 LYS A O 1
ATOM 1274 N N . GLN A 1 163 ? -2.598 -28.641 -26.766 1 96.5 163 GLN A N 1
ATOM 1275 C CA . GLN A 1 163 ? -3.387 -27.422 -26.844 1 96.5 163 GLN A CA 1
ATOM 1276 C C . GLN A 1 163 ? -2.523 -26.234 -27.266 1 96.5 163 GLN A C 1
ATOM 1278 O O . GLN A 1 163 ? -2.949 -25.406 -28.078 1 96.5 163 GLN A O 1
ATOM 1283 N N . ILE A 1 164 ? -1.372 -26.188 -26.703 1 97.19 164 ILE A N 1
ATOM 1284 C CA . ILE A 1 164 ? -0.443 -25.109 -27.031 1 97.19 164 ILE A CA 1
ATOM 1285 C C . ILE A 1 164 ? -0.038 -25.203 -28.5 1 97.19 164 ILE A C 1
ATOM 1287 O O . ILE A 1 164 ? 0.013 -24.188 -29.203 1 97.19 164 ILE A O 1
ATOM 1291 N N . ALA A 1 165 ? 0.226 -26.422 -28.922 1 97.94 165 ALA A N 1
ATOM 1292 C CA . ALA A 1 165 ? 0.562 -26.641 -30.328 1 97.94 165 ALA A CA 1
ATOM 1293 C C . ALA A 1 165 ? -0.544 -26.141 -31.25 1 97.94 165 ALA A C 1
ATOM 1295 O O . ALA A 1 165 ? -0.273 -25.438 -32.219 1 97.94 165 ALA A O 1
ATOM 1296 N N . ALA A 1 166 ? -1.773 -26.406 -30.891 1 97.75 166 ALA A N 1
ATOM 1297 C CA . ALA A 1 166 ? -2.93 -25.984 -31.672 1 97.75 166 ALA A CA 1
ATOM 1298 C C . ALA A 1 166 ? -3.041 -24.453 -31.688 1 97.75 166 ALA A C 1
ATOM 1300 O O . ALA A 1 166 ? -3.275 -23.859 -32.75 1 97.75 166 ALA A O 1
ATOM 1301 N N . GLU A 1 167 ? -2.822 -23.875 -30.578 1 96.56 167 GLU A N 1
ATOM 1302 C CA . GLU A 1 167 ? -2.951 -22.438 -30.453 1 96.56 167 GLU A CA 1
ATOM 1303 C C . GLU A 1 167 ? -1.86 -21.703 -31.234 1 96.56 167 GLU A C 1
ATOM 1305 O O . GLU A 1 167 ? -2.109 -20.656 -31.828 1 96.56 167 GLU A O 1
ATOM 1310 N N . LEU A 1 168 ? -0.686 -22.25 -31.25 1 97.12 168 LEU A N 1
ATOM 1311 C CA . LEU A 1 168 ? 0.454 -21.547 -31.828 1 97.12 168 LEU A CA 1
ATOM 1312 C C . LEU A 1 168 ? 0.744 -22.047 -33.25 1 97.12 168 LEU A C 1
ATOM 1314 O O . LEU A 1 168 ? 1.644 -21.531 -33.906 1 97.12 168 LEU A O 1
ATOM 1318 N N . GLY A 1 169 ? 0.017 -23.016 -33.688 1 97.06 169 GLY A N 1
ATOM 1319 C CA . GLY A 1 169 ? 0.19 -23.516 -35.031 1 97.06 169 GLY A CA 1
ATOM 1320 C C . GLY A 1 169 ? 1.512 -24.234 -35.25 1 97.06 169 GLY A C 1
ATOM 1321 O O . GLY A 1 169 ? 2.24 -23.922 -36.188 1 97.06 169 GLY A O 1
ATOM 1322 N N . THR A 1 170 ? 1.849 -25.141 -34.344 1 97.12 170 THR A N 1
ATOM 1323 C CA . THR A 1 170 ? 3.096 -25.891 -34.438 1 97.12 170 THR A CA 1
ATOM 1324 C C . THR A 1 170 ? 2.887 -27.328 -34 1 97.12 170 THR A C 1
ATOM 1326 O O . THR A 1 170 ? 1.752 -27.766 -33.781 1 97.12 170 THR A O 1
ATOM 1329 N N . ALA A 1 171 ? 3.898 -28.109 -34 1 97.62 171 ALA A N 1
ATOM 1330 C CA . ALA A 1 171 ? 3.807 -29.516 -33.625 1 97.62 171 ALA A CA 1
ATOM 1331 C C . ALA A 1 171 ? 3.994 -29.688 -32.125 1 97.62 171 ALA A C 1
ATOM 1333 O O . ALA A 1 171 ? 4.766 -28.953 -31.5 1 97.62 171 ALA A O 1
ATOM 1334 N N . GLU A 1 172 ? 3.295 -30.641 -31.625 1 97.38 172 GLU A N 1
ATOM 1335 C CA . GLU A 1 172 ? 3.375 -30.938 -30.188 1 97.38 172 GLU A CA 1
ATOM 1336 C C . GLU A 1 172 ? 4.816 -31.203 -29.766 1 97.38 172 GLU A C 1
ATOM 1338 O O . GLU A 1 172 ? 5.23 -30.797 -28.672 1 97.38 172 GLU A O 1
ATOM 1343 N N . GLN A 1 173 ? 5.539 -31.875 -30.547 1 97.19 173 GLN A N 1
ATOM 1344 C CA . GLN A 1 173 ? 6.93 -32.188 -30.234 1 97.19 173 GLN A CA 1
ATOM 1345 C C . GLN A 1 173 ? 7.758 -30.906 -30.109 1 97.19 173 GLN A C 1
ATOM 1347 O O . GLN A 1 173 ? 8.641 -30.797 -29.25 1 97.19 173 GLN A O 1
ATOM 1352 N N . THR A 1 174 ? 7.484 -29.953 -30.984 1 96.94 174 THR A N 1
ATOM 1353 C CA . THR A 1 174 ? 8.156 -28.672 -30.938 1 96.94 174 THR A CA 1
ATOM 1354 C C . THR A 1 174 ? 7.863 -27.953 -29.625 1 96.94 174 THR A C 1
ATOM 1356 O O . THR A 1 174 ? 8.773 -27.422 -28.969 1 96.94 174 THR A O 1
ATOM 1359 N N . VAL A 1 175 ? 6.602 -27.938 -29.281 1 97.31 175 VAL A N 1
ATOM 1360 C CA . VAL A 1 175 ? 6.191 -27.328 -28.016 1 97.31 175 VAL A CA 1
ATOM 1361 C C . VAL A 1 175 ? 6.93 -28 -26.859 1 97.31 175 VAL A C 1
ATOM 1363 O O . VAL A 1 175 ? 7.355 -27.328 -25.906 1 97.31 175 VAL A O 1
ATOM 1366 N N . GLY A 1 176 ? 7.059 -29.297 -26.969 1 97.06 176 GLY A N 1
ATOM 1367 C CA . GLY A 1 176 ? 7.777 -30.047 -25.953 1 97.06 176 GLY A CA 1
ATOM 1368 C C . GLY A 1 176 ? 9.203 -29.562 -25.75 1 97.06 176 GLY A C 1
ATOM 1369 O O . GLY A 1 176 ? 9.656 -29.391 -24.625 1 97.06 176 GLY A O 1
ATOM 1370 N N . HIS A 1 177 ? 9.883 -29.375 -26.781 1 96.94 177 HIS A N 1
ATOM 1371 C CA . HIS A 1 177 ? 11.25 -28.875 -26.719 1 96.94 177 HIS A CA 1
ATOM 1372 C C . HIS A 1 177 ? 11.297 -27.469 -26.109 1 96.94 177 HIS A C 1
ATOM 1374 O O . HIS A 1 177 ? 12.156 -27.188 -25.281 1 96.94 177 HIS A O 1
ATOM 1380 N N . GLN A 1 178 ? 10.406 -26.703 -26.547 1 97.69 178 GLN A N 1
ATOM 1381 C CA . GLN A 1 178 ? 10.344 -25.328 -26.031 1 97.69 178 GLN A CA 1
ATOM 1382 C C . GLN A 1 178 ? 10.016 -25.328 -24.531 1 97.69 178 GLN A C 1
ATOM 1384 O O . GLN A 1 178 ? 10.555 -24.5 -23.781 1 97.69 178 GLN A O 1
ATOM 1389 N N . ARG A 1 179 ? 9.109 -26.125 -24.172 1 97.06 179 ARG A N 1
ATOM 1390 C CA . ARG A 1 179 ? 8.766 -26.266 -22.766 1 97.06 179 ARG A CA 1
ATOM 1391 C C . ARG A 1 179 ? 10 -26.594 -21.922 1 97.06 179 ARG A C 1
ATOM 1393 O O . ARG A 1 179 ? 10.234 -25.969 -20.891 1 97.06 179 ARG A O 1
ATOM 1400 N N . ARG A 1 180 ? 10.68 -27.562 -22.391 1 96.75 180 ARG A N 1
ATOM 1401 C CA . ARG A 1 180 ? 11.898 -27.953 -21.672 1 96.75 180 ARG A CA 1
ATOM 1402 C C . ARG A 1 180 ? 12.875 -26.797 -21.578 1 96.75 180 ARG A C 1
ATOM 1404 O O . ARG A 1 180 ? 13.469 -26.562 -20.516 1 96.75 180 ARG A O 1
ATOM 1411 N N . SER A 1 181 ? 12.977 -26.109 -22.656 1 97.56 181 SER A N 1
ATOM 1412 C CA . SER A 1 181 ? 13.867 -24.953 -22.688 1 97.56 181 SER A CA 1
ATOM 1413 C C . SER A 1 181 ? 13.414 -23.875 -21.703 1 97.56 181 SER A C 1
ATOM 1415 O O . SER A 1 181 ? 14.234 -23.328 -20.953 1 97.56 181 SER A O 1
ATOM 1417 N N . VAL A 1 182 ? 12.148 -23.562 -21.688 1 97.56 182 VAL A N 1
ATOM 1418 C CA . VAL A 1 182 ? 11.562 -22.562 -20.797 1 97.56 182 VAL A CA 1
ATOM 1419 C C . VAL A 1 182 ? 11.836 -22.938 -19.344 1 97.56 182 VAL A C 1
ATOM 1421 O O . VAL A 1 182 ? 12.336 -22.109 -18.578 1 97.56 182 VAL A O 1
ATOM 1424 N N . MET A 1 183 ? 11.539 -24.156 -19 1 96.38 183 MET A N 1
ATOM 1425 C CA . MET A 1 183 ? 11.719 -24.625 -17.641 1 96.38 183 MET A CA 1
ATOM 1426 C C . MET A 1 183 ? 13.18 -24.531 -17.219 1 96.38 183 MET A C 1
ATOM 1428 O O . MET A 1 183 ? 13.477 -24.094 -16.094 1 96.38 183 MET A O 1
ATOM 1432 N N . ALA A 1 184 ? 14.055 -24.922 -18.094 1 96.94 184 ALA A N 1
ATOM 1433 C CA . ALA A 1 184 ? 15.492 -24.891 -17.812 1 96.94 184 ALA A CA 1
ATOM 1434 C C . ALA A 1 184 ? 15.992 -23.469 -17.656 1 96.94 184 ALA A C 1
ATOM 1436 O O . ALA A 1 184 ? 16.672 -23.156 -16.672 1 96.94 184 ALA A O 1
ATOM 1437 N N . LYS A 1 185 ? 15.602 -22.625 -18.531 1 97 185 LYS A N 1
ATOM 1438 C CA . LYS A 1 185 ? 16.078 -21.234 -18.516 1 97 185 LYS A CA 1
ATOM 1439 C C . LYS A 1 185 ? 15.57 -20.5 -17.266 1 97 185 LYS A C 1
ATOM 1441 O O . LYS A 1 185 ? 16.281 -19.656 -16.719 1 97 185 LYS A O 1
ATOM 1446 N N . LEU A 1 186 ? 14.391 -20.859 -16.875 1 96.44 186 LEU A N 1
ATOM 1447 C CA . LEU A 1 186 ? 13.797 -20.188 -15.719 1 96.44 186 LEU A CA 1
ATOM 1448 C C . LEU A 1 186 ? 14.102 -20.953 -14.43 1 96.44 186 LEU A C 1
ATOM 1450 O O . LEU A 1 186 ? 13.719 -20.5 -13.344 1 96.44 186 LEU A O 1
ATOM 1454 N N . SER A 1 187 ? 14.758 -22.062 -14.523 1 95.19 187 SER A N 1
ATOM 1455 C CA . SER A 1 187 ? 15.172 -22.906 -13.414 1 95.19 187 SER A CA 1
ATOM 1456 C C . SER A 1 187 ? 13.984 -23.266 -12.523 1 95.19 187 SER A C 1
ATOM 1458 O O . SER A 1 187 ? 14.055 -23.141 -11.305 1 95.19 187 SER A O 1
ATOM 1460 N N . VAL A 1 188 ? 12.922 -23.562 -13.164 1 94.5 188 VAL A N 1
ATOM 1461 C CA . VAL A 1 188 ? 11.75 -24.031 -12.43 1 94.5 188 VAL A CA 1
ATOM 1462 C C . VAL A 1 188 ? 11.531 -25.516 -12.719 1 94.5 188 VAL A C 1
ATOM 1464 O O . VAL A 1 188 ? 11.938 -26.016 -13.766 1 94.5 188 VAL A O 1
ATOM 1467 N N . THR A 1 189 ? 10.781 -26.188 -11.734 1 91.25 189 THR A N 1
ATOM 1468 C CA . THR A 1 189 ? 10.656 -27.625 -11.844 1 91.25 189 THR A CA 1
ATOM 1469 C C . THR A 1 189 ? 9.195 -28.047 -12.039 1 91.25 189 THR A C 1
ATOM 1471 O O . THR A 1 189 ? 8.898 -29.219 -12.203 1 91.25 189 THR A O 1
ATOM 1474 N N . SER A 1 190 ? 8.312 -27.016 -11.969 1 90.81 190 SER A N 1
ATOM 1475 C CA . SER A 1 190 ? 6.895 -27.328 -12.148 1 90.81 190 SER A CA 1
ATOM 1476 C C . SER A 1 190 ? 6.152 -26.156 -12.781 1 90.81 190 SER A C 1
ATOM 1478 O O . SER A 1 190 ? 6.621 -25.016 -12.719 1 90.81 190 SER A O 1
ATOM 1480 N N . VAL A 1 191 ? 5.098 -26.5 -13.336 1 90.81 191 VAL A N 1
ATOM 1481 C CA . VAL A 1 191 ? 4.27 -25.484 -13.953 1 90.81 191 VAL A CA 1
ATOM 1482 C C . VAL A 1 191 ? 3.68 -24.578 -12.875 1 90.81 191 VAL A C 1
ATOM 1484 O O . VAL A 1 191 ? 3.5 -23.375 -13.094 1 90.81 191 VAL A O 1
ATOM 1487 N N . ALA A 1 192 ? 3.439 -25.125 -11.758 1 89.44 192 ALA A N 1
ATOM 1488 C CA . ALA A 1 192 ? 2.949 -24.328 -10.641 1 89.44 192 ALA A CA 1
ATOM 1489 C C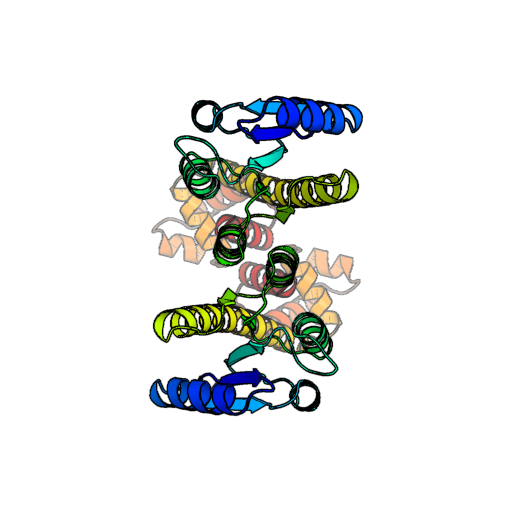 . ALA A 1 192 ? 3.949 -23.234 -10.266 1 89.44 192 ALA A C 1
ATOM 1491 O O . ALA A 1 192 ? 3.566 -22.078 -10.047 1 89.44 192 ALA A O 1
ATOM 1492 N N . GLU A 1 193 ? 5.133 -23.641 -10.219 1 91.19 193 GLU A N 1
ATOM 1493 C CA . GLU A 1 193 ? 6.188 -22.688 -9.922 1 91.19 193 GLU A CA 1
ATOM 1494 C C . GLU A 1 193 ? 6.289 -21.625 -11.023 1 91.19 193 GLU A C 1
ATOM 1496 O O . GLU A 1 193 ? 6.465 -20.438 -10.734 1 91.19 193 GLU A O 1
ATOM 1501 N N . LEU A 1 194 ? 6.168 -22.062 -12.18 1 93.56 194 LEU A N 1
ATOM 1502 C CA . LEU A 1 194 ? 6.191 -21.156 -13.32 1 93.56 194 LEU A CA 1
ATOM 1503 C C . LEU A 1 194 ? 5.059 -20.141 -13.234 1 93.56 194 LEU A C 1
ATOM 1505 O O . LEU A 1 194 ? 5.273 -18.938 -13.43 1 93.56 194 LEU A O 1
ATOM 1509 N N . ALA A 1 195 ? 3.939 -20.625 -12.922 1 91.81 195 ALA A N 1
ATOM 1510 C CA . ALA A 1 195 ? 2.766 -19.766 -12.812 1 91.81 195 ALA A CA 1
ATOM 1511 C C . ALA A 1 195 ? 2.965 -18.703 -11.727 1 91.81 195 ALA A C 1
ATOM 1513 O O . ALA A 1 195 ? 2.596 -17.547 -11.914 1 91.81 195 ALA A O 1
ATOM 1514 N N . ARG A 1 196 ? 3.535 -19.047 -10.664 1 90.31 196 ARG A N 1
ATOM 1515 C CA . ARG A 1 196 ? 3.795 -18.109 -9.57 1 90.31 196 ARG A CA 1
ATOM 1516 C C . ARG A 1 196 ? 4.785 -17.031 -9.992 1 90.31 196 ARG A C 1
ATOM 1518 O O . ARG A 1 196 ? 4.594 -15.859 -9.68 1 90.31 196 ARG A O 1
ATOM 1525 N N . LEU A 1 197 ? 5.812 -17.438 -10.656 1 91.88 197 LEU A N 1
ATOM 1526 C CA . LEU A 1 197 ? 6.816 -16.484 -11.117 1 91.88 197 LEU A CA 1
ATOM 1527 C C . LEU A 1 197 ? 6.203 -15.469 -12.086 1 91.88 197 LEU A C 1
ATOM 1529 O O . LEU A 1 197 ? 6.484 -14.273 -12 1 91.88 197 LEU A O 1
ATOM 1533 N N . LEU A 1 198 ? 5.398 -15.969 -12.914 1 91.19 198 LEU A N 1
ATOM 1534 C CA . LEU A 1 198 ? 4.773 -15.094 -13.906 1 91.19 198 LEU A CA 1
ATOM 1535 C C . LEU A 1 198 ? 3.82 -14.109 -13.242 1 91.19 198 LEU A C 1
ATOM 1537 O O . LEU A 1 198 ? 3.744 -12.945 -13.641 1 91.19 198 LEU A O 1
ATOM 1541 N N . GLU A 1 199 ? 3.119 -14.617 -12.25 1 88.25 199 GLU A N 1
ATOM 1542 C CA . GLU A 1 199 ? 2.223 -13.734 -11.508 1 88.25 199 GLU A CA 1
ATOM 1543 C C . GLU A 1 199 ? 2.996 -12.617 -10.82 1 88.25 199 GLU A C 1
ATOM 1545 O O . GLU A 1 199 ? 2.568 -11.461 -10.828 1 88.25 199 GLU A O 1
ATOM 1550 N N . ARG A 1 200 ? 4.035 -12.977 -10.273 1 89.88 200 ARG A N 1
ATOM 1551 C CA . ARG A 1 200 ? 4.883 -11.984 -9.609 1 89.88 200 ARG A CA 1
ATOM 1552 C C . ARG A 1 200 ? 5.453 -10.992 -10.609 1 89.88 200 ARG A C 1
ATOM 1554 O O . ARG A 1 200 ? 5.508 -9.789 -10.336 1 89.88 200 ARG A O 1
ATOM 1561 N N . LEU A 1 201 ? 5.805 -11.453 -11.727 1 91.06 201 LEU A N 1
ATOM 1562 C CA . LEU A 1 201 ? 6.344 -10.602 -12.781 1 91.06 201 LEU A CA 1
ATOM 1563 C C . LEU A 1 201 ? 5.297 -9.602 -13.258 1 91.06 201 LEU A C 1
ATOM 1565 O O . LEU A 1 201 ? 5.613 -8.438 -13.5 1 91.06 201 LEU A O 1
ATOM 1569 N N . ASP A 1 202 ? 4.121 -10.133 -13.289 1 89.62 202 ASP A N 1
ATOM 1570 C CA . ASP A 1 202 ? 3.064 -9.312 -13.875 1 89.62 202 ASP A CA 1
ATOM 1571 C C . ASP A 1 202 ? 2.48 -8.352 -12.844 1 89.62 202 ASP A C 1
ATOM 1573 O O . ASP A 1 202 ? 1.747 -7.426 -13.195 1 89.62 202 ASP A O 1
ATOM 1577 N N . SER A 1 203 ? 2.824 -8.695 -11.656 1 86 203 SER A N 1
ATOM 1578 C CA . SER A 1 203 ? 2.355 -7.805 -10.602 1 86 203 SER A CA 1
ATOM 1579 C C . SER A 1 203 ? 3.195 -6.535 -10.531 1 86 203 SER A C 1
ATOM 1581 O O . SER A 1 203 ? 4.367 -6.535 -10.914 1 86 203 SER A O 1
ATOM 1583 N N . ARG A 1 204 ? 2.535 -5.484 -10.195 1 72.88 204 ARG A N 1
ATOM 1584 C CA . ARG A 1 204 ? 3.248 -4.219 -10.055 1 72.88 204 ARG A CA 1
ATOM 1585 C C . ARG A 1 204 ? 4.215 -4.254 -8.875 1 72.88 204 ARG A C 1
ATOM 1587 O O . ARG A 1 204 ? 3.861 -4.734 -7.797 1 72.88 204 ARG A O 1
ATOM 1594 N N . PRO A 1 205 ? 5.461 -3.789 -9.219 1 68.88 205 PRO A N 1
ATOM 1595 C CA . PRO A 1 205 ? 6.328 -3.639 -8.055 1 68.88 205 PRO A CA 1
ATOM 1596 C C . PRO A 1 205 ? 5.824 -2.58 -7.074 1 68.88 205 PRO A C 1
ATOM 1598 O O . PRO A 1 205 ? 5.117 -1.653 -7.473 1 68.88 205 PRO A O 1
ATOM 1601 N N . MET B 1 1 ? -22.891 -8.453 -4.715 1 40.75 1 MET B N 1
ATOM 1602 C CA . MET B 1 1 ? -23.172 -7.656 -3.52 1 40.75 1 MET B CA 1
ATOM 1603 C C . MET B 1 1 ? -23.812 -6.32 -3.889 1 40.75 1 MET B C 1
ATOM 1605 O O . MET B 1 1 ? -23.391 -5.68 -4.859 1 40.75 1 MET B O 1
ATOM 1609 N N . SER B 1 2 ? -24.938 -6.078 -3.594 1 46.69 2 SER B N 1
ATOM 1610 C CA . SER B 1 2 ? -25.688 -4.871 -3.9 1 46.69 2 SER B CA 1
ATOM 1611 C C . SER B 1 2 ? -24.859 -3.617 -3.672 1 46.69 2 SER B C 1
ATOM 1613 O O . SER B 1 2 ? -24.266 -3.441 -2.602 1 46.69 2 SER B O 1
ATOM 1615 N N . GLN B 1 3 ? -24.062 -3.145 -4.637 1 58.38 3 GLN B N 1
ATOM 1616 C CA . GLN B 1 3 ? -23.266 -1.93 -4.527 1 58.38 3 GLN B CA 1
ATOM 1617 C C . GLN B 1 3 ? -24.094 -0.774 -3.971 1 58.38 3 GLN B C 1
ATOM 1619 O O . GLN B 1 3 ? -24.703 -0.017 -4.727 1 58.38 3 GLN B O 1
ATOM 1624 N N . GLY B 1 4 ? -24.734 -1.043 -2.846 1 70.69 4 GLY B N 1
ATOM 1625 C CA . GLY B 1 4 ? -25.547 0.034 -2.299 1 70.69 4 GLY B CA 1
ATOM 1626 C C . GLY B 1 4 ? -24.812 1.365 -2.26 1 70.69 4 GLY B C 1
ATOM 1627 O O . GLY B 1 4 ? -23.609 1.428 -2.498 1 70.69 4 GLY B O 1
ATOM 1628 N N . GLU B 1 5 ? -25.531 2.496 -2.23 1 87.38 5 GLU B N 1
ATOM 1629 C CA . GLU B 1 5 ? -24.969 3.84 -2.143 1 87.38 5 GLU B CA 1
ATOM 1630 C C . GLU B 1 5 ? -24 3.955 -0.969 1 87.38 5 GLU B C 1
ATOM 1632 O O . GLU B 1 5 ? -24.266 3.438 0.117 1 87.38 5 GLU B O 1
ATOM 1637 N N . PRO B 1 6 ? -22.969 4.484 -1.236 1 95.25 6 PRO B N 1
ATOM 1638 C CA . PRO B 1 6 ? -22 4.637 -0.143 1 95.25 6 PRO B CA 1
ATOM 1639 C C . PRO B 1 6 ? -22.531 5.492 1.002 1 95.25 6 PRO B C 1
ATOM 1641 O O . PRO B 1 6 ? -23.281 6.441 0.768 1 95.25 6 PRO B O 1
ATOM 1644 N N . THR B 1 7 ? -22.219 5.102 2.133 1 97.75 7 THR B N 1
ATOM 1645 C CA . THR B 1 7 ? -22.609 5.848 3.322 1 97.75 7 THR B CA 1
ATOM 1646 C C . THR B 1 7 ? -21.453 6.707 3.834 1 97.75 7 THR B C 1
ATOM 1648 O O . THR B 1 7 ? -20.328 6.238 3.934 1 97.75 7 THR B O 1
ATOM 1651 N N . VAL B 1 8 ? -21.734 7.957 4.105 1 98.38 8 VAL B N 1
ATOM 1652 C CA . VAL B 1 8 ? -20.797 8.836 4.793 1 98.38 8 VAL B CA 1
ATOM 1653 C C . VAL B 1 8 ? -21.188 8.953 6.266 1 98.38 8 VAL B C 1
ATOM 1655 O O . VAL B 1 8 ? -22.266 9.43 6.598 1 98.38 8 VAL B O 1
ATOM 1658 N N . PHE B 1 9 ? -20.328 8.477 7.109 1 98.44 9 PHE B N 1
ATOM 1659 C CA . PHE B 1 9 ? -20.531 8.602 8.547 1 98.44 9 PHE B CA 1
ATOM 1660 C C . PHE B 1 9 ? -19.891 9.883 9.07 1 98.44 9 PHE B C 1
ATOM 1662 O O . PHE B 1 9 ? -18.688 10.078 8.938 1 98.44 9 PHE B O 1
ATOM 1669 N N . VAL B 1 10 ? -20.703 10.742 9.625 1 98.25 10 VAL B N 1
ATOM 1670 C CA . VAL B 1 10 ? -20.203 12.031 10.086 1 98.25 10 VAL B CA 1
ATOM 1671 C C . VAL B 1 10 ? -20.203 12.078 11.609 1 98.25 10 VAL B C 1
ATOM 1673 O O . VAL B 1 10 ? -21.234 11.82 12.242 1 98.25 10 VAL B O 1
ATOM 1676 N N . VAL B 1 11 ? -19.062 12.359 12.172 1 97.62 11 VAL B N 1
ATOM 1677 C CA . VAL B 1 11 ? -18.938 12.469 13.617 1 97.62 11 VAL B CA 1
ATOM 1678 C C . VAL B 1 11 ? -18.484 13.883 13.992 1 97.62 11 VAL B C 1
ATOM 1680 O O . VAL B 1 11 ? -17.375 14.297 13.641 1 97.62 11 VAL B O 1
ATOM 1683 N N . ASP B 1 12 ? -19.266 14.594 14.664 1 96.56 12 ASP B N 1
ATOM 1684 C CA . ASP B 1 12 ? -19.016 15.977 15.07 1 96.56 12 ASP B CA 1
ATOM 1685 C C . ASP B 1 12 ? -19.938 16.391 16.219 1 96.56 12 ASP B C 1
ATOM 1687 O O . ASP B 1 12 ? -21.125 16.047 16.203 1 96.56 12 ASP B O 1
ATOM 1691 N N . ASP B 1 13 ? -19.406 17.125 17.156 1 94.62 13 ASP B N 1
ATOM 1692 C CA . ASP B 1 13 ? -20.266 17.484 18.281 1 94.62 13 ASP B CA 1
ATOM 1693 C C . ASP B 1 13 ? -21.016 18.781 18.016 1 94.62 13 ASP B C 1
ATOM 1695 O O . ASP B 1 13 ? -21.812 19.234 18.844 1 94.62 13 ASP B O 1
ATOM 1699 N N . ASP B 1 14 ? -20.766 19.453 16.875 1 94.75 14 ASP B N 1
ATOM 1700 C CA . ASP B 1 14 ? -21.484 20.656 16.469 1 94.75 14 ASP B CA 1
ATOM 1701 C C . ASP B 1 14 ? -22.672 20.328 15.57 1 94.75 14 ASP B C 1
ATOM 1703 O O . ASP B 1 14 ? -22.484 19.938 14.414 1 94.75 14 ASP B O 1
ATOM 1707 N N . PRO B 1 15 ? -23.875 20.516 16.078 1 96.31 15 PRO B N 1
ATOM 1708 C CA . PRO B 1 15 ? -25.062 20.156 15.297 1 96.31 15 PRO B CA 1
ATOM 1709 C C . PRO B 1 15 ? -25.125 20.891 13.953 1 96.31 15 PRO B C 1
ATOM 1711 O O . PRO B 1 15 ? -25.672 20.375 12.984 1 96.31 15 PRO B O 1
ATOM 1714 N N . SER B 1 16 ? -24.641 22.094 13.961 1 96.38 16 SER B N 1
ATOM 1715 C CA . SER B 1 16 ? -24.656 22.859 12.719 1 96.38 16 SER B CA 1
ATOM 1716 C C . SER B 1 16 ? -23.812 22.203 11.648 1 96.38 16 SER B C 1
ATOM 1718 O O . SER B 1 16 ? -24.188 22.172 10.477 1 96.38 16 SER B O 1
ATOM 1720 N N . VAL B 1 17 ? -22.703 21.641 12.039 1 95.94 17 VAL B N 1
ATOM 1721 C CA . VAL B 1 17 ? -21.812 20.953 11.109 1 95.94 17 VAL B CA 1
ATOM 1722 C C . VAL B 1 17 ? -22.484 19.672 10.617 1 95.94 17 VAL B C 1
ATOM 1724 O O . VAL B 1 17 ? -22.484 19.375 9.414 1 95.94 17 VAL B O 1
ATOM 1727 N N . LEU B 1 18 ? -23.078 18.891 11.523 1 97.44 18 LEU B N 1
ATOM 1728 C CA . LEU B 1 18 ? -23.781 17.656 11.172 1 97.44 18 LEU B CA 1
ATOM 1729 C C . LEU B 1 18 ? -24.891 17.922 10.156 1 97.44 18 LEU B C 1
ATOM 1731 O O . LEU B 1 18 ? -25.016 17.203 9.172 1 97.44 18 LEU B O 1
ATOM 1735 N N . ARG B 1 19 ? -25.594 18.969 10.391 1 97.12 19 ARG B N 1
ATOM 1736 C CA . ARG B 1 19 ? -26.703 19.312 9.508 1 97.12 19 ARG B CA 1
ATOM 1737 C C . ARG B 1 19 ? -26.188 19.75 8.133 1 97.12 19 ARG B C 1
ATOM 1739 O O . ARG B 1 19 ? -26.688 19.297 7.105 1 97.12 19 ARG B O 1
ATOM 1746 N N . SER B 1 20 ? -25.219 20.641 8.125 1 96.56 20 SER B N 1
ATOM 1747 C CA . SER B 1 20 ? -24.688 21.188 6.879 1 96.56 20 SER B CA 1
ATOM 1748 C C . SER B 1 20 ? -24.078 20.078 6.016 1 96.56 20 SER B C 1
ATOM 1750 O O . SER B 1 20 ? -24.406 19.953 4.836 1 96.56 20 SER B O 1
ATOM 1752 N N . LEU B 1 21 ? -23.234 19.25 6.617 1 97.19 21 LEU B N 1
ATOM 1753 C CA . LEU B 1 21 ? -22.594 18.188 5.871 1 97.19 21 LEU B CA 1
ATOM 1754 C C . LEU B 1 21 ? -23.609 17.125 5.453 1 97.19 21 LEU B C 1
ATOM 1756 O O . LEU B 1 21 ? -23.547 16.609 4.336 1 97.19 21 LEU B O 1
ATOM 1760 N N . GLY B 1 22 ? -24.422 16.781 6.395 1 97.25 22 GLY B N 1
ATOM 1761 C CA . GLY B 1 22 ? -25.469 15.82 6.07 1 97.25 22 GLY B CA 1
ATOM 1762 C C . GLY B 1 22 ? -26.25 16.203 4.828 1 97.25 22 GLY B C 1
ATOM 1763 O O . GLY B 1 22 ? -26.406 15.391 3.912 1 97.25 22 GLY B O 1
ATOM 1764 N N . ARG B 1 23 ? -26.734 17.453 4.82 1 96.62 23 ARG B N 1
ATOM 1765 C CA . ARG B 1 23 ? -27.516 17.953 3.691 1 96.62 23 ARG B CA 1
ATOM 1766 C C . ARG B 1 23 ? -26.703 17.938 2.406 1 96.62 23 ARG B C 1
ATOM 1768 O O . ARG B 1 23 ? -27.188 17.484 1.364 1 96.62 23 ARG B O 1
ATOM 1775 N N . MET B 1 24 ? -25.547 18.406 2.484 1 96.38 24 MET B N 1
ATOM 1776 C CA . MET B 1 24 ? -24.672 18.469 1.317 1 96.38 24 MET B CA 1
ATOM 1777 C C . MET B 1 24 ? -24.438 17.078 0.725 1 96.38 24 MET B C 1
ATOM 1779 O O . MET B 1 24 ? -24.578 16.891 -0.485 1 96.38 24 MET B O 1
ATOM 1783 N N . PHE B 1 25 ? -24.156 16.094 1.555 1 97.38 25 PHE B N 1
ATOM 1784 C CA . PHE B 1 25 ? -23.891 14.742 1.079 1 97.38 25 PHE B CA 1
ATOM 1785 C C . PHE B 1 25 ? -25.156 14.094 0.531 1 97.38 25 PHE B C 1
ATOM 1787 O O . PHE B 1 25 ? -25.109 13.375 -0.467 1 97.38 25 PHE B O 1
ATOM 1794 N N . GLN B 1 26 ? -26.234 14.336 1.169 1 96.06 26 GLN B N 1
ATOM 1795 C CA . GLN B 1 26 ? -27.5 13.781 0.7 1 96.06 26 GLN B CA 1
ATOM 1796 C C . GLN B 1 26 ? -27.844 14.297 -0.693 1 96.06 26 GLN B C 1
ATOM 1798 O O . GLN B 1 26 ? -28.297 13.531 -1.554 1 96.06 26 GLN B O 1
ATOM 1803 N N . VAL B 1 27 ? -27.625 15.562 -0.907 1 95.06 27 VAL B N 1
ATOM 1804 C CA . VAL B 1 27 ? -27.906 16.188 -2.199 1 95.06 27 VAL B CA 1
ATOM 1805 C C . VAL B 1 27 ? -27.031 15.531 -3.275 1 95.06 27 VAL B C 1
ATOM 1807 O O . VAL B 1 27 ? -27.469 15.398 -4.426 1 95.06 27 VAL B O 1
ATOM 1810 N N . ARG B 1 28 ? -25.938 15.078 -2.889 1 94.12 28 ARG B N 1
ATOM 1811 C CA . ARG B 1 28 ? -25.016 14.469 -3.832 1 94.12 28 ARG B CA 1
ATOM 1812 C C . ARG B 1 28 ? -25.297 12.977 -3.996 1 94.12 28 ARG B C 1
ATOM 1814 O O . ARG B 1 28 ? -24.578 12.273 -4.707 1 94.12 28 ARG B O 1
ATOM 1821 N N . GLY B 1 29 ? -26.297 12.477 -3.238 1 94.06 29 GLY B N 1
ATOM 1822 C CA . GLY B 1 29 ? -26.766 11.117 -3.445 1 94.06 29 GLY B CA 1
ATOM 1823 C C . GLY B 1 29 ? -26.141 10.125 -2.475 1 94.06 29 GLY B C 1
ATOM 1824 O O . GLY B 1 29 ? -26.297 8.914 -2.645 1 94.06 29 GLY B O 1
ATOM 1825 N N . TYR B 1 30 ? -25.469 10.586 -1.474 1 96.5 30 TYR B N 1
ATOM 1826 C CA . TYR B 1 30 ? -24.906 9.688 -0.475 1 96.5 30 TYR B CA 1
ATOM 1827 C C . TYR B 1 30 ? -25.906 9.406 0.636 1 96.5 30 TYR B C 1
ATOM 1829 O O . TYR B 1 30 ? -26.75 10.25 0.945 1 96.5 30 TYR B O 1
ATOM 1837 N N . GLU B 1 31 ? -25.812 8.273 1.16 1 97 31 GLU B N 1
ATOM 1838 C CA . GLU B 1 31 ? -26.422 8.062 2.469 1 97 31 GLU B CA 1
ATOM 1839 C C . GLU B 1 31 ? -25.578 8.672 3.58 1 97 31 GLU B C 1
ATOM 1841 O O . GLU B 1 31 ? -24.344 8.656 3.5 1 97 31 GLU B O 1
ATOM 1846 N N . VAL B 1 32 ? -26.281 9.195 4.598 1 97.94 32 VAL B N 1
ATOM 1847 C CA . VAL B 1 32 ? -25.531 9.859 5.656 1 97.94 32 VAL B CA 1
ATOM 1848 C C . VAL B 1 32 ? -26 9.352 7.02 1 97.94 32 VAL B C 1
ATOM 1850 O O . VAL B 1 32 ? -27.203 9.219 7.262 1 97.94 32 VAL B O 1
ATOM 1853 N N . GLU B 1 33 ? -25.094 8.961 7.793 1 97.94 33 GLU B N 1
ATOM 1854 C CA . GLU B 1 33 ? -25.328 8.695 9.211 1 97.94 33 GLU B CA 1
ATOM 1855 C C . GLU B 1 33 ? -24.484 9.609 10.086 1 97.94 33 GLU B C 1
ATOM 1857 O O . GLU B 1 33 ? -23.266 9.633 9.977 1 97.94 33 GLU B O 1
ATOM 1862 N N . SER B 1 34 ? -25.172 10.359 10.977 1 97.94 34 SER B N 1
ATOM 1863 C CA . SER B 1 34 ? -24.484 11.367 11.781 1 97.94 34 SER B CA 1
ATOM 1864 C C . SER B 1 34 ? -24.406 10.953 13.242 1 97.94 34 SER B C 1
ATOM 1866 O O . SER B 1 34 ? -25.359 10.367 13.773 1 97.94 34 SER B O 1
ATOM 1868 N N . PHE B 1 35 ? -23.328 11.289 13.852 1 97.25 35 PHE B N 1
ATOM 1869 C CA . PHE B 1 35 ? -23.094 11.023 15.266 1 97.25 35 PHE B CA 1
ATOM 1870 C C . PHE B 1 35 ? -22.688 12.297 15.992 1 97.25 35 PHE B C 1
ATOM 1872 O O . PHE B 1 35 ? -21.656 12.891 15.672 1 97.25 35 PHE B O 1
ATOM 1879 N N . ALA B 1 36 ? -23.406 12.703 17.031 1 96 36 ALA B N 1
ATOM 1880 C CA . ALA B 1 36 ? -23.141 13.938 17.766 1 96 36 ALA B CA 1
ATOM 1881 C C . ALA B 1 36 ? -22.109 13.711 18.875 1 96 36 ALA B C 1
ATOM 1883 O O . ALA B 1 36 ? -21.719 14.656 19.562 1 96 36 ALA B O 1
ATOM 1884 N N . HIS B 1 37 ? -21.719 12.445 18.984 1 94.31 37 HIS B N 1
ATOM 1885 C CA . HIS B 1 37 ? -20.719 12.047 19.969 1 94.31 37 HIS B CA 1
ATOM 1886 C C . HIS B 1 37 ? -19.953 10.812 19.516 1 94.31 37 HIS B C 1
ATOM 1888 O O . HIS B 1 37 ? -20.531 9.883 18.953 1 94.31 37 HIS B O 1
ATOM 1894 N N . PRO B 1 38 ? -18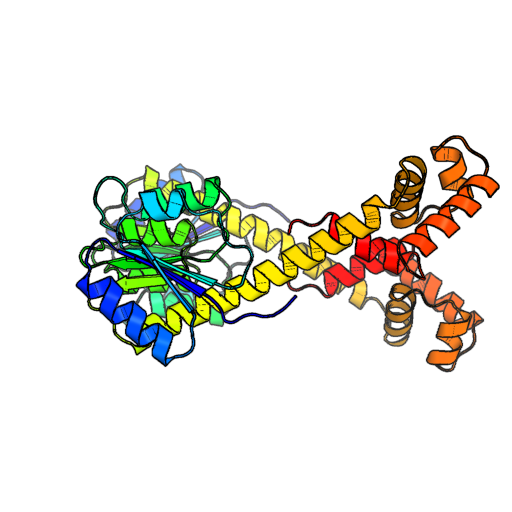.625 10.805 19.812 1 94.19 38 PRO B N 1
ATOM 1895 C CA . PRO B 1 38 ? -17.812 9.672 19.359 1 94.19 38 PRO B CA 1
ATOM 1896 C C . PRO B 1 38 ? -18.297 8.336 19.906 1 94.19 38 PRO B C 1
ATOM 1898 O O . PRO B 1 38 ? -18.219 7.309 19.234 1 94.19 38 PRO B O 1
ATOM 1901 N N . ARG B 1 39 ? -18.781 8.32 21.094 1 93.75 39 ARG B N 1
ATOM 1902 C CA . ARG B 1 39 ? -19.219 7.09 21.734 1 93.75 39 ARG B CA 1
ATOM 1903 C C . ARG B 1 39 ? -20.375 6.461 20.984 1 93.75 39 ARG B C 1
ATOM 1905 O O . ARG B 1 39 ? -20.516 5.238 20.938 1 93.75 39 ARG B O 1
ATOM 1912 N N . LEU B 1 40 ? -21.219 7.266 20.391 1 95.06 40 LEU B N 1
ATOM 1913 C CA . LEU B 1 40 ? -22.359 6.758 19.641 1 95.06 40 LEU B CA 1
ATOM 1914 C C . LEU B 1 40 ? -21.891 5.938 18.438 1 95.06 40 LEU B C 1
ATOM 1916 O O . LEU B 1 40 ? -22.5 4.918 18.109 1 95.06 40 LEU B O 1
ATOM 1920 N N . MET B 1 41 ? -20.812 6.379 17.812 1 94.88 41 MET B N 1
ATOM 1921 C CA . MET B 1 41 ? -20.281 5.621 16.672 1 94.88 41 MET B CA 1
ATOM 1922 C C . MET B 1 41 ? -19.656 4.309 17.141 1 94.88 41 MET B C 1
ATOM 1924 O O . MET B 1 41 ? -19.812 3.277 16.484 1 94.88 41 MET B O 1
ATOM 1928 N N . LEU B 1 42 ? -19 4.336 18.281 1 94.88 42 LEU B N 1
ATOM 1929 C CA . LEU B 1 42 ? -18.359 3.139 18.812 1 94.88 42 LEU B CA 1
ATOM 1930 C C . LEU B 1 42 ? -19.391 2.094 19.219 1 94.88 42 LEU B C 1
ATOM 1932 O O . LEU B 1 42 ? -19.109 0.895 19.203 1 94.88 42 LEU B O 1
ATOM 1936 N N . GLU B 1 43 ? -20.562 2.598 19.547 1 95.12 43 GLU B N 1
ATOM 1937 C CA . GLU B 1 43 ? -21.656 1.701 19.922 1 95.12 43 GLU B CA 1
ATOM 1938 C C . GLU B 1 43 ? -22.297 1.086 18.688 1 95.12 43 GLU B C 1
ATOM 1940 O O . GLU B 1 43 ? -22.984 0.065 18.781 1 95.12 43 GLU B O 1
ATOM 1945 N N . ARG B 1 44 ? -22.141 1.77 17.594 1 94.31 44 ARG B N 1
ATOM 1946 C CA . ARG B 1 44 ? -22.672 1.297 16.312 1 94.31 44 ARG B CA 1
ATOM 1947 C C . ARG B 1 44 ? -21.797 0.179 15.742 1 94.31 44 ARG B C 1
ATOM 1949 O O . ARG B 1 44 ? -20.578 0.302 15.688 1 94.31 44 ARG B O 1
ATOM 1956 N N . GLU B 1 45 ? -22.359 -0.916 15.367 1 93.31 45 GLU B N 1
ATOM 1957 C CA . GLU B 1 45 ? -21.609 -1.997 14.742 1 93.31 45 GLU B CA 1
ATOM 1958 C C . GLU B 1 45 ? -20.953 -1.53 13.445 1 93.31 45 GLU B C 1
ATOM 1960 O O . GLU B 1 45 ? -21.562 -0.831 12.641 1 93.31 45 GLU B O 1
ATOM 1965 N N . PRO B 1 46 ? -19.766 -1.896 13.273 1 93.81 46 PRO B N 1
ATOM 1966 C CA . PRO B 1 46 ? -19.062 -1.49 12.047 1 93.81 46 PRO B CA 1
ATOM 1967 C C . PRO B 1 46 ? -19.828 -1.891 10.781 1 93.81 46 PRO B C 1
ATOM 1969 O O . PRO B 1 46 ? -20.375 -2.992 10.711 1 93.81 46 PRO B O 1
ATOM 1972 N N . SER B 1 47 ? -19.875 -1.021 9.875 1 89.06 47 SER B N 1
ATOM 1973 C CA . SER B 1 47 ? -20.547 -1.276 8.602 1 89.06 47 SER B CA 1
ATOM 1974 C C . SER B 1 47 ? -19.688 -2.146 7.691 1 89.06 47 SER B C 1
ATOM 1976 O O . SER B 1 47 ? -18.453 -2.02 7.684 1 89.06 47 SER B O 1
ATOM 1978 N N . ARG B 1 48 ? -20.344 -2.986 6.871 1 86.38 48 ARG B N 1
ATOM 1979 C CA . ARG B 1 48 ? -19.609 -3.797 5.895 1 86.38 48 ARG B CA 1
ATOM 1980 C C . ARG B 1 48 ? -19.781 -3.23 4.488 1 86.38 48 ARG B C 1
ATOM 1982 O O . ARG B 1 48 ? -19.094 -3.66 3.557 1 86.38 48 ARG B O 1
ATOM 1989 N N . GLY B 1 49 ? -20.641 -2.273 4.434 1 92.19 49 GLY B N 1
ATOM 1990 C CA . GLY B 1 49 ? -20.906 -1.685 3.129 1 92.19 49 GLY B CA 1
ATOM 1991 C C . GLY B 1 49 ? -19.938 -0.572 2.775 1 92.19 49 GLY B C 1
ATOM 1992 O O . GLY B 1 49 ? -19.047 -0.249 3.559 1 92.19 49 GLY B O 1
ATOM 1993 N N . PRO B 1 50 ? -20.031 -0.074 1.529 1 96.31 50 PRO B N 1
ATOM 1994 C CA . PRO B 1 50 ? -19.188 1.037 1.097 1 96.31 50 PRO B CA 1
ATOM 1995 C C . PRO B 1 50 ? -19.406 2.307 1.915 1 96.31 50 PRO B C 1
ATOM 1997 O O . PRO B 1 50 ? -20.547 2.605 2.297 1 96.31 50 PRO B O 1
ATOM 2000 N N . GLY B 1 51 ? -18.312 2.912 2.256 1 97.75 51 GLY B N 1
ATOM 2001 C CA . GLY B 1 51 ? -18.484 4.152 2.994 1 97.75 51 GLY B CA 1
ATOM 2002 C C . GLY B 1 51 ? -17.156 4.773 3.424 1 97.75 51 GLY B C 1
ATOM 2003 O O . GLY B 1 51 ? -16.094 4.25 3.109 1 97.75 51 GLY B O 1
ATOM 2004 N N . CYS B 1 52 ? -17.297 5.91 4.082 1 98.25 52 CYS B N 1
ATOM 2005 C CA . CYS B 1 52 ? -16.172 6.594 4.715 1 98.25 52 CYS B CA 1
ATOM 2006 C C . CYS B 1 52 ? -16.625 7.367 5.945 1 98.25 52 CYS B C 1
ATOM 2008 O O . CYS B 1 52 ? -17.828 7.547 6.164 1 98.25 52 CYS B O 1
ATOM 2010 N N . VAL B 1 53 ? -15.656 7.703 6.742 1 98.31 53 VAL B N 1
ATOM 2011 C CA . VAL B 1 53 ? -15.922 8.461 7.957 1 98.31 53 VAL B CA 1
ATOM 2012 C C . VAL B 1 53 ? -15.367 9.875 7.816 1 98.31 53 VAL B C 1
ATOM 2014 O O . VAL B 1 53 ? -14.227 10.062 7.383 1 98.31 53 VAL B O 1
ATOM 2017 N N . VAL B 1 54 ? -16.188 10.852 8.062 1 98.44 54 VAL B N 1
ATOM 2018 C CA . VAL B 1 54 ? -15.773 12.242 8.203 1 98.44 54 VAL B CA 1
ATOM 2019 C C . VAL B 1 54 ? -15.898 12.68 9.656 1 98.44 54 VAL B C 1
ATOM 2021 O O . VAL B 1 54 ? -17 12.711 10.211 1 98.44 54 VAL B O 1
ATOM 2024 N N . MET B 1 55 ? -14.766 13.008 10.219 1 96.69 55 MET B N 1
ATOM 2025 C CA . MET B 1 55 ? -14.914 13.234 11.656 1 96.69 55 MET B CA 1
ATOM 2026 C C . MET B 1 55 ? -14.109 14.453 12.094 1 96.69 55 MET B C 1
ATOM 2028 O O . MET B 1 55 ? -13.086 14.781 11.492 1 96.69 55 MET B O 1
ATOM 2032 N N . ASP B 1 56 ? -14.562 15.062 13.18 1 95.62 56 ASP B N 1
ATOM 2033 C CA . ASP B 1 56 ? -13.898 16.172 13.844 1 95.62 56 ASP B CA 1
ATOM 2034 C C . ASP B 1 56 ? -12.703 15.695 14.664 1 95.62 56 ASP B C 1
ATOM 2036 O O . ASP B 1 56 ? -12.734 14.594 15.219 1 95.62 56 ASP B O 1
ATOM 2040 N N . LEU B 1 57 ? -11.727 16.5 14.742 1 94.31 57 LEU B N 1
ATOM 2041 C CA . LEU B 1 57 ? -10.555 16.172 15.555 1 94.31 57 LEU B CA 1
ATOM 2042 C C . LEU B 1 57 ? -10.852 16.391 17.031 1 94.31 57 LEU B C 1
ATOM 2044 O O . LEU B 1 57 ? -10.469 15.57 17.875 1 94.31 57 LEU B O 1
ATOM 2048 N N . ARG B 1 58 ? -11.43 17.578 17.297 1 91.94 58 ARG B N 1
ATOM 2049 C CA . ARG B 1 58 ? -11.672 17.938 18.688 1 91.94 58 ARG B CA 1
ATOM 2050 C C . ARG B 1 58 ? -13.125 17.672 19.078 1 91.94 58 ARG B C 1
ATOM 2052 O O . ARG B 1 58 ? -14.031 18.328 18.578 1 91.94 58 ARG B O 1
ATOM 2059 N N . MET B 1 59 ? -13.312 16.75 19.891 1 90.31 59 MET B N 1
ATOM 2060 C CA . MET B 1 59 ? -14.617 16.422 20.453 1 90.31 59 MET B CA 1
ATOM 2061 C C . MET B 1 59 ? -14.508 16.125 21.938 1 90.31 59 MET B C 1
ATOM 2063 O O . MET B 1 59 ? -13.43 15.781 22.422 1 90.31 59 MET B O 1
ATOM 2067 N N . PRO B 1 60 ? -15.57 16.344 22.609 1 87 60 PRO B N 1
ATOM 2068 C CA . PRO B 1 60 ? -15.539 16.031 24.031 1 87 60 PRO B CA 1
ATOM 2069 C C . PRO B 1 60 ? -15.211 14.57 24.312 1 87 60 PRO B C 1
ATOM 2071 O O . PRO B 1 60 ? -15.594 13.688 23.547 1 87 60 PRO B O 1
ATOM 2074 N N . GLU B 1 61 ? -14.469 14.273 25.406 1 83.44 61 GLU B N 1
ATOM 2075 C CA . GLU B 1 61 ? -14.164 12.953 25.953 1 83.44 61 GLU B CA 1
ATOM 2076 C C . GLU B 1 61 ? -13.094 12.25 25.109 1 83.44 61 GLU B C 1
ATOM 2078 O O . GLU B 1 61 ? -12.062 11.836 25.641 1 83.44 61 GLU B O 1
ATOM 2083 N N . LEU B 1 62 ? -13.422 12.062 23.766 1 86 62 LEU B N 1
ATOM 2084 C CA . LEU B 1 62 ? -12.5 11.391 22.859 1 86 62 LEU B CA 1
ATOM 2085 C C . LEU B 1 62 ? -12.156 12.289 21.672 1 86 62 LEU B C 1
ATOM 2087 O O . LEU B 1 62 ? -13.047 12.75 20.953 1 86 62 LEU B O 1
ATOM 2091 N N . ASN B 1 63 ? -10.836 12.461 21.547 1 89.31 63 ASN B N 1
ATOM 2092 C CA . ASN B 1 63 ? -10.5 13.273 20.375 1 89.31 63 ASN B CA 1
ATOM 2093 C C . ASN B 1 63 ? -10.445 12.438 19.109 1 89.31 63 ASN B C 1
ATOM 2095 O O . ASN B 1 63 ? -10.516 11.203 19.172 1 89.31 63 ASN B O 1
ATOM 2099 N N . GLY B 1 64 ? -10.469 13.039 17.984 1 93 64 GLY B N 1
ATOM 2100 C CA . GLY B 1 64 ? -10.555 12.391 16.688 1 93 64 GLY B CA 1
ATOM 2101 C C . GLY B 1 64 ? -9.484 11.336 16.484 1 93 64 GLY B C 1
ATOM 2102 O O . GLY B 1 64 ? -9.75 10.281 15.914 1 93 64 GLY B O 1
ATOM 2103 N N . LEU B 1 65 ? -8.289 11.555 17 1 94.25 65 LEU B N 1
ATOM 2104 C CA . LEU B 1 65 ? -7.195 10.602 16.844 1 94.25 65 LEU B CA 1
ATOM 2105 C C . LEU B 1 65 ? -7.441 9.352 17.688 1 94.25 65 LEU B C 1
ATOM 2107 O O . LEU B 1 65 ? -7.195 8.234 17.219 1 94.25 65 LEU B O 1
ATOM 2111 N N . GLU B 1 66 ? -7.871 9.547 18.875 1 94.94 66 GLU B N 1
ATOM 2112 C CA . GLU B 1 66 ? -8.234 8.43 19.734 1 94.94 66 GLU B CA 1
ATOM 2113 C C . GLU B 1 66 ? -9.375 7.609 19.125 1 94.94 66 GLU B C 1
ATOM 2115 O O . GLU B 1 66 ? -9.344 6.379 19.156 1 94.94 66 GLU B O 1
ATOM 2120 N N . LEU B 1 67 ? -10.352 8.32 18.609 1 96.06 67 LEU B N 1
ATOM 2121 C CA . LEU B 1 67 ? -11.477 7.637 17.984 1 96.06 67 LEU B CA 1
ATOM 2122 C C . LEU B 1 67 ? -11.008 6.832 16.766 1 96.06 67 LEU B C 1
ATOM 2124 O O . LEU B 1 67 ? -11.461 5.707 16.562 1 96.06 67 LEU B O 1
ATOM 2128 N N . GLN B 1 68 ? -10.133 7.395 15.969 1 96.31 68 GLN B N 1
ATOM 2129 C CA . GLN B 1 68 ? -9.562 6.707 14.812 1 96.31 68 GLN B CA 1
ATOM 2130 C C . GLN B 1 68 ? -8.977 5.355 15.219 1 96.31 68 GLN B C 1
ATOM 2132 O O . GLN B 1 68 ? -9.258 4.336 14.578 1 96.31 68 GLN B O 1
ATOM 2137 N N . GLN B 1 69 ? -8.242 5.348 16.266 1 95.31 69 GLN B N 1
ATOM 2138 C CA . GLN B 1 69 ? -7.605 4.129 16.75 1 95.31 69 GLN B CA 1
ATOM 2139 C C . GLN B 1 69 ? -8.641 3.137 17.266 1 95.31 69 GLN B C 1
ATOM 2141 O O . GLN B 1 69 ? -8.562 1.941 16.969 1 95.31 69 GLN B O 1
ATOM 2146 N N . GLU B 1 70 ? -9.578 3.625 18 1 95.5 70 GLU B N 1
ATOM 2147 C CA . GLU B 1 70 ? -10.617 2.768 18.562 1 95.5 70 GLU B CA 1
ATOM 2148 C C . GLU B 1 70 ? -11.477 2.139 17.469 1 95.5 70 GLU B C 1
ATOM 2150 O O . GLU B 1 70 ? -11.844 0.966 17.562 1 95.5 70 GLU B O 1
ATOM 2155 N N . LEU B 1 71 ? -11.789 2.943 16.469 1 96.44 71 LEU B N 1
ATOM 2156 C CA . LEU B 1 71 ? -12.594 2.428 15.367 1 96.44 71 LEU B CA 1
ATOM 2157 C C . LEU B 1 71 ? -11.891 1.262 14.68 1 96.44 71 LEU B C 1
ATOM 2159 O O . LEU B 1 71 ? -12.516 0.242 14.383 1 96.44 71 LEU B O 1
ATOM 2163 N N . ARG B 1 72 ? -10.602 1.452 14.477 1 94.25 72 ARG B N 1
ATOM 2164 C CA . ARG B 1 72 ? -9.828 0.369 13.883 1 94.25 72 ARG B CA 1
ATOM 2165 C C . ARG B 1 72 ? -9.844 -0.868 14.773 1 94.25 72 ARG B C 1
ATOM 2167 O O . ARG B 1 72 ? -10 -1.989 14.289 1 94.25 72 ARG B O 1
ATOM 2174 N N . ARG B 1 73 ? -9.711 -0.672 16.016 1 94.38 73 ARG B N 1
ATOM 2175 C CA . ARG B 1 73 ? -9.656 -1.756 16.984 1 94.38 73 ARG B CA 1
ATOM 2176 C C . ARG B 1 73 ? -10.953 -2.559 16.984 1 94.38 73 ARG B C 1
ATOM 2178 O O . ARG B 1 73 ? -10.922 -3.787 17.094 1 94.38 73 ARG B O 1
ATOM 2185 N N . VAL B 1 74 ? -12.023 -1.837 16.828 1 94.94 74 VAL B N 1
ATOM 2186 C CA . VAL B 1 74 ? -13.305 -2.525 16.969 1 94.94 74 VAL B CA 1
ATOM 2187 C C . VAL B 1 74 ? -13.781 -3.023 15.609 1 94.94 74 VAL B C 1
ATOM 2189 O O . VAL B 1 74 ? -14.883 -3.557 15.484 1 94.94 74 VAL B O 1
ATOM 2192 N N . GLY B 1 75 ? -13.031 -2.738 14.516 1 93.81 75 GLY B N 1
ATOM 2193 C CA . GLY B 1 75 ? -13.273 -3.459 13.273 1 93.81 75 GLY B CA 1
ATOM 2194 C C . GLY B 1 75 ? -13.758 -2.566 12.148 1 93.81 75 GLY B C 1
ATOM 2195 O O . GLY B 1 75 ? -14.156 -3.053 11.094 1 93.81 75 GLY B O 1
ATOM 2196 N N . TRP B 1 76 ? -13.797 -1.24 12.375 1 95.5 76 TRP B N 1
ATOM 2197 C CA . TRP B 1 76 ? -14.117 -0.337 11.281 1 95.5 76 TRP B CA 1
ATOM 2198 C C . TRP B 1 76 ? -13 -0.311 10.25 1 95.5 76 TRP B C 1
ATOM 2200 O O . TRP B 1 76 ? -11.82 -0.207 10.602 1 95.5 76 TRP B O 1
ATOM 2210 N N . THR B 1 77 ? -13.398 -0.407 8.992 1 94.44 77 THR B N 1
ATOM 2211 C CA . THR B 1 77 ? -12.391 -0.432 7.945 1 94.44 77 THR B CA 1
ATOM 2212 C C . THR B 1 77 ? -12.531 0.777 7.023 1 94.44 77 THR B C 1
ATOM 2214 O O . THR B 1 77 ? -11.711 0.988 6.133 1 94.44 77 THR B O 1
ATOM 2217 N N . GLN B 1 78 ? -13.625 1.552 7.242 1 97.12 78 GLN B N 1
ATOM 2218 C CA . GLN B 1 78 ? -13.883 2.715 6.402 1 97.12 78 GLN B CA 1
ATOM 2219 C C . GLN B 1 78 ? -12.766 3.746 6.535 1 97.12 78 GLN B C 1
ATOM 2221 O O . GLN B 1 78 ? -12.289 4.02 7.641 1 97.12 78 GLN B O 1
ATOM 2226 N N . PRO B 1 79 ? -12.289 4.27 5.391 1 98.19 79 PRO B N 1
ATOM 2227 C CA . PRO B 1 79 ? -11.297 5.34 5.465 1 98.19 79 PRO B CA 1
ATOM 2228 C C . PRO B 1 79 ? -11.82 6.586 6.172 1 98.19 79 PRO B C 1
ATOM 2230 O O . PRO B 1 79 ? -13.023 6.836 6.18 1 98.19 79 PRO B O 1
ATOM 2233 N N . ILE B 1 80 ? -10.883 7.305 6.711 1 98.44 80 ILE B N 1
ATOM 2234 C CA . ILE B 1 80 ? -11.273 8.422 7.566 1 98.44 80 ILE B CA 1
ATOM 2235 C C . ILE B 1 80 ? -10.742 9.727 6.973 1 98.44 80 ILE B C 1
ATOM 2237 O O . ILE B 1 80 ? -9.594 9.805 6.547 1 98.44 80 ILE B O 1
ATOM 2241 N N . VAL B 1 81 ? -11.602 10.711 6.941 1 98.56 81 VAL B N 1
ATOM 2242 C CA . VAL B 1 81 ? -11.266 12.094 6.621 1 98.56 81 VAL B CA 1
ATOM 2243 C C . VAL B 1 81 ? -11.484 12.977 7.848 1 98.56 81 VAL B C 1
ATOM 2245 O O . VAL B 1 81 ? -12.594 13.023 8.391 1 98.56 81 VAL B O 1
ATOM 2248 N N . PHE B 1 82 ? -10.477 13.703 8.203 1 98.12 82 PHE B N 1
ATOM 2249 C CA . PHE B 1 82 ? -10.594 14.594 9.352 1 98.12 82 PHE B CA 1
ATOM 2250 C C . PHE B 1 82 ? -10.984 16 8.906 1 98.12 82 PHE B C 1
ATOM 2252 O O . PHE B 1 82 ? -10.508 16.484 7.883 1 98.12 82 PHE B O 1
ATOM 2259 N N . ILE B 1 83 ? -11.781 16.625 9.727 1 96.69 83 ILE B N 1
ATOM 2260 C CA . ILE B 1 83 ? -12.016 18.047 9.617 1 96.69 83 ILE B CA 1
ATOM 2261 C C . ILE B 1 83 ? -11.773 18.719 10.977 1 96.69 83 ILE B C 1
ATOM 2263 O O . ILE B 1 83 ? -12.062 18.141 12.023 1 96.69 83 ILE B O 1
ATOM 2267 N N . SER B 1 84 ? -11.188 19.906 10.938 1 93.75 84 SER B N 1
ATOM 2268 C CA . SER B 1 84 ? -10.867 20.516 12.227 1 93.75 84 SER B CA 1
ATOM 2269 C C . SER B 1 84 ? -10.742 22.031 12.102 1 93.75 84 SER B C 1
ATOM 2271 O O . SER B 1 84 ? -10.211 22.531 11.109 1 93.75 84 SER B O 1
ATOM 2273 N N . ALA B 1 85 ? -11.211 22.734 13.125 1 90.56 85 ALA B N 1
ATOM 2274 C CA . ALA B 1 85 ? -10.969 24.172 13.242 1 90.56 85 ALA B CA 1
ATOM 2275 C C . ALA B 1 85 ? -9.594 24.438 13.844 1 90.56 85 ALA B C 1
ATOM 2277 O O . ALA B 1 85 ? -9.023 25.516 13.641 1 90.56 85 ALA B O 1
ATOM 2278 N N . HIS B 1 86 ? -9.078 23.625 14.641 1 82.69 86 HIS B N 1
ATOM 2279 C CA . HIS B 1 86 ? -7.852 23.797 15.422 1 82.69 86 HIS B CA 1
ATOM 2280 C C . HIS B 1 86 ? -6.824 22.719 15.086 1 82.69 86 HIS B C 1
ATOM 2282 O O . HIS B 1 86 ? -6.301 22.062 15.984 1 82.69 86 HIS B O 1
ATOM 2288 N N . GLY B 1 87 ? -6.484 22.578 13.867 1 84.31 87 GLY B N 1
ATOM 2289 C CA . GLY B 1 87 ? -5.465 21.578 13.547 1 84.31 87 GLY B CA 1
ATOM 2290 C C . GLY B 1 87 ? -4.055 22.141 13.625 1 84.31 87 GLY B C 1
ATOM 2291 O O . GLY B 1 87 ? -3.811 23.281 13.25 1 84.31 87 GLY B O 1
ATOM 2292 N N . ASP B 1 88 ? -3.221 21.359 14.367 1 90.81 88 ASP B N 1
ATOM 2293 C CA . ASP B 1 88 ? -1.8 21.688 14.289 1 90.81 88 ASP B CA 1
ATOM 2294 C C . ASP B 1 88 ? -1.032 20.641 13.492 1 90.81 88 ASP B C 1
ATOM 2296 O O . ASP B 1 88 ? -1.567 19.578 13.188 1 90.81 88 ASP B O 1
ATOM 2300 N N . VAL B 1 89 ? 0.086 20.969 13.109 1 93 89 VAL B N 1
ATOM 2301 C CA . VAL B 1 89 ? 0.857 20.172 12.156 1 93 89 VAL B CA 1
ATOM 2302 C C . VAL B 1 89 ? 1.146 18.797 12.75 1 93 89 VAL B C 1
ATOM 2304 O O . VAL B 1 89 ? 0.861 17.766 12.125 1 93 89 VAL B O 1
ATOM 2307 N N . PRO B 1 90 ? 1.634 18.703 14.008 1 92.88 90 PRO B N 1
ATOM 2308 C CA . PRO B 1 90 ? 1.933 17.375 14.555 1 92.88 90 PRO B CA 1
ATOM 2309 C C . PRO B 1 90 ? 0.711 16.469 14.586 1 92.88 90 PRO B C 1
ATOM 2311 O O . PRO B 1 90 ? 0.815 15.281 14.25 1 92.88 90 PRO B O 1
ATOM 2314 N N . THR B 1 91 ? -0.365 16.984 14.875 1 93.31 91 THR B N 1
ATOM 2315 C CA . THR B 1 91 ? -1.592 16.203 14.961 1 93.31 91 THR B CA 1
ATOM 2316 C C . THR B 1 91 ? -2.041 15.734 13.578 1 93.31 91 THR B C 1
ATOM 2318 O O . THR B 1 91 ? -2.418 14.578 13.398 1 93.31 91 THR B O 1
ATOM 2321 N N . ALA B 1 92 ? -2.049 16.641 12.641 1 95.56 92 ALA B N 1
ATOM 2322 C CA . ALA B 1 92 ? -2.43 16.312 11.273 1 95.56 92 ALA B CA 1
ATOM 2323 C C . ALA B 1 92 ? -1.52 15.219 10.703 1 95.56 92 ALA B C 1
ATOM 2325 O O . ALA B 1 92 ? -1.993 14.273 10.07 1 95.56 92 ALA B O 1
ATOM 2326 N N . VAL B 1 93 ? -0.27 15.352 10.961 1 96.44 93 VAL B N 1
ATOM 2327 C CA . VAL B 1 93 ? 0.71 14.391 10.461 1 96.44 93 VAL B CA 1
ATOM 2328 C C . VAL B 1 93 ? 0.46 13.023 11.102 1 96.44 93 VAL B C 1
ATOM 2330 O O . VAL B 1 93 ? 0.505 12 10.414 1 96.44 93 VAL B O 1
ATOM 2333 N N . ARG B 1 94 ? 0.202 13.023 12.367 1 95.38 94 ARG B N 1
ATOM 2334 C CA . ARG B 1 94 ? -0.102 11.773 13.055 1 95.38 94 ARG B CA 1
ATOM 2335 C C . ARG B 1 94 ? -1.337 11.109 12.461 1 95.38 94 ARG B C 1
ATOM 2337 O O . ARG B 1 94 ? -1.343 9.898 12.227 1 95.38 94 ARG B O 1
ATOM 2344 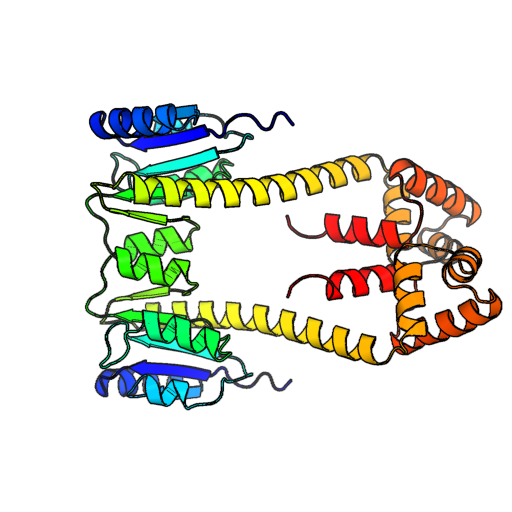N N . ALA B 1 95 ? -2.361 11.875 12.242 1 96.5 95 ALA B N 1
ATOM 2345 C CA . ALA B 1 95 ? -3.582 11.359 11.625 1 96.5 95 ALA B CA 1
ATOM 2346 C C . ALA B 1 95 ? -3.285 10.695 10.281 1 96.5 95 ALA B C 1
ATOM 2348 O O . ALA B 1 95 ? -3.773 9.594 10 1 96.5 95 ALA B O 1
ATOM 2349 N N . MET B 1 96 ? -2.461 11.336 9.492 1 97.25 96 MET B N 1
ATOM 2350 C CA . MET B 1 96 ? -2.107 10.844 8.164 1 97.25 96 MET B CA 1
ATOM 2351 C C . MET B 1 96 ? -1.284 9.57 8.258 1 97.25 96 MET B C 1
ATOM 2353 O O . MET B 1 96 ? -1.531 8.609 7.523 1 97.25 96 MET B O 1
ATOM 2357 N N . LYS B 1 97 ? -0.375 9.555 9.219 1 96.19 97 LYS B N 1
ATOM 2358 C CA . LYS B 1 97 ? 0.457 8.375 9.422 1 96.19 97 LYS B CA 1
ATOM 2359 C C . LYS B 1 97 ? -0.385 7.172 9.844 1 96.19 97 LYS B C 1
ATOM 2361 O O . LYS B 1 97 ? -0.06 6.031 9.516 1 96.19 97 LYS B O 1
ATOM 2366 N N . GLU B 1 98 ? -1.424 7.492 10.5 1 95.12 98 GLU B N 1
ATOM 2367 C CA . GLU B 1 98 ? -2.287 6.422 10.992 1 95.12 98 GLU B CA 1
ATOM 2368 C C . GLU B 1 98 ? -3.332 6.031 9.953 1 95.12 98 GLU B C 1
ATOM 2370 O O . GLU B 1 98 ? -4.234 5.242 10.234 1 95.12 98 GLU B O 1
ATOM 2375 N N . GLY B 1 99 ? -3.291 6.707 8.82 1 95.62 99 GLY B N 1
ATOM 2376 C CA . GLY B 1 99 ? -4.043 6.172 7.695 1 95.62 99 GLY B CA 1
ATOM 2377 C C . GLY B 1 99 ? -5.172 7.078 7.242 1 95.62 99 GLY B C 1
ATOM 2378 O O . GLY B 1 99 ? -5.973 6.699 6.387 1 95.62 99 GLY B O 1
ATOM 2379 N N . ALA B 1 100 ? -5.289 8.242 7.797 1 97.81 100 ALA B N 1
ATOM 2380 C CA . ALA B 1 100 ? -6.301 9.172 7.32 1 97.81 100 ALA B CA 1
ATOM 2381 C C . ALA B 1 100 ? -6.102 9.492 5.84 1 97.81 100 ALA B C 1
ATOM 2383 O O . ALA B 1 100 ? -4.965 9.594 5.367 1 97.81 100 ALA B O 1
ATOM 2384 N N . VAL B 1 101 ? -7.207 9.688 5.172 1 98.12 101 VAL B N 1
ATOM 2385 C CA . VAL B 1 101 ? -7.164 9.969 3.74 1 98.12 101 VAL B CA 1
ATOM 2386 C C . VAL B 1 101 ? -6.82 11.445 3.514 1 98.12 101 VAL B C 1
ATOM 2388 O O . VAL B 1 101 ? -6.129 11.781 2.551 1 98.12 101 VAL B O 1
ATOM 2391 N N . ASP B 1 102 ? -7.391 12.242 4.395 1 98.06 102 ASP B N 1
ATOM 2392 C CA . ASP B 1 102 ? -7.219 13.695 4.312 1 98.06 102 ASP B CA 1
ATOM 2393 C C . ASP B 1 102 ? -7.469 14.352 5.664 1 98.06 102 ASP B C 1
ATOM 2395 O O . ASP B 1 102 ? -7.965 13.711 6.594 1 98.06 102 ASP B O 1
ATOM 2399 N N . PHE B 1 103 ? -7.055 15.578 5.699 1 97.81 103 PHE B N 1
ATOM 2400 C CA . PHE B 1 103 ? -7.246 16.453 6.852 1 97.81 103 PHE B CA 1
ATOM 2401 C C . PHE B 1 103 ? -7.566 17.875 6.41 1 97.81 103 PHE B C 1
ATOM 2403 O O . PHE B 1 103 ? -6.699 18.578 5.879 1 97.81 103 PHE B O 1
ATOM 2410 N N . LEU B 1 104 ? -8.758 18.281 6.746 1 96.88 104 LEU B N 1
ATOM 2411 C CA . LEU B 1 104 ? -9.234 19.531 6.176 1 96.88 104 LEU B CA 1
ATOM 2412 C C . LEU B 1 104 ? -9.539 20.547 7.273 1 96.88 104 LEU B C 1
ATOM 2414 O O . LEU B 1 104 ? -10.094 20.188 8.312 1 96.88 104 LEU B O 1
ATOM 2418 N N . PRO B 1 105 ? -9.234 21.766 7.027 1 93 105 PRO B N 1
ATOM 2419 C CA . PRO B 1 105 ? -9.562 22.812 8.008 1 93 105 PRO B CA 1
ATOM 2420 C C . PRO B 1 105 ? -11.016 23.266 7.914 1 93 105 PRO B C 1
ATOM 2422 O O . PRO B 1 105 ? -11.57 23.344 6.816 1 93 105 PRO B O 1
ATOM 2425 N N . LYS B 1 106 ? -11.633 23.562 9.07 1 93.25 106 LYS B N 1
ATOM 2426 C CA . LYS B 1 106 ? -12.922 24.234 9.133 1 93.25 106 LYS B CA 1
ATOM 2427 C C . LYS B 1 106 ? -12.75 25.75 9.047 1 93.25 106 LYS B C 1
ATOM 2429 O O . LYS B 1 106 ? -11.82 26.312 9.625 1 93.25 106 LYS B O 1
ATOM 2434 N N . PRO B 1 107 ? -13.57 26.375 8.266 1 92.06 107 PRO B N 1
ATOM 2435 C CA . PRO B 1 107 ? -14.703 25.844 7.492 1 92.06 107 PRO B CA 1
ATOM 2436 C C . PRO B 1 107 ? -14.258 25.141 6.215 1 92.06 107 PRO B C 1
ATOM 2438 O O . PRO B 1 107 ? -13.336 25.594 5.535 1 92.06 107 PRO B O 1
ATOM 2441 N N . VAL B 1 108 ? -14.859 24.016 5.926 1 92.88 108 VAL B N 1
ATOM 2442 C CA . VAL B 1 108 ? -14.492 23.219 4.758 1 92.88 108 VAL B CA 1
ATOM 2443 C C . VAL B 1 108 ? -15.305 23.672 3.547 1 92.88 108 VAL B C 1
ATOM 2445 O O . VAL B 1 108 ? -16.484 23.984 3.67 1 92.88 108 VAL B O 1
ATOM 2448 N N . THR B 1 109 ? -14.672 23.75 2.434 1 93.75 109 THR B N 1
ATOM 2449 C CA . THR B 1 109 ? -15.422 24.016 1.209 1 93.75 109 THR B CA 1
ATOM 2450 C C . THR B 1 109 ? -16.062 22.734 0.674 1 93.75 109 THR B C 1
ATOM 2452 O O . THR B 1 109 ? -15.57 21.641 0.914 1 93.75 109 THR B O 1
ATOM 2455 N N . THR B 1 110 ? -17.125 22.922 -0.042 1 95 110 THR B N 1
ATOM 2456 C CA . THR B 1 110 ? -17.812 21.812 -0.665 1 95 110 THR B CA 1
ATOM 2457 C C . THR B 1 110 ? -16.875 21.031 -1.59 1 95 110 THR B C 1
ATOM 2459 O O . THR B 1 110 ? -16.859 19.812 -1.591 1 95 110 THR B O 1
ATOM 2462 N N . GLU B 1 111 ? -16.125 21.719 -2.301 1 95.81 111 GLU B N 1
ATOM 2463 C CA . GLU B 1 111 ? -15.195 21.109 -3.254 1 95.81 111 GLU B CA 1
ATOM 2464 C C . GLU B 1 111 ? -14.164 20.25 -2.541 1 95.81 111 GLU B C 1
ATOM 2466 O O . GLU B 1 111 ? -13.938 19.094 -2.926 1 95.81 111 GLU B O 1
ATOM 2471 N N . ASP B 1 112 ? -13.602 20.734 -1.491 1 96.19 112 ASP B N 1
ATOM 2472 C CA . ASP B 1 112 ? -12.547 20.031 -0.773 1 96.19 112 ASP B CA 1
ATOM 2473 C C . ASP B 1 112 ? -13.086 18.766 -0.101 1 96.19 112 ASP B C 1
ATOM 2475 O O . ASP B 1 112 ? -12.477 17.703 -0.181 1 96.19 112 ASP B O 1
ATOM 2479 N N . ILE B 1 113 ? -14.195 18.906 0.52 1 97.44 113 ILE B N 1
ATOM 2480 C CA . ILE B 1 113 ? -14.727 17.781 1.284 1 97.44 113 ILE B CA 1
ATOM 2481 C C . ILE B 1 113 ? -15.227 16.688 0.33 1 97.44 113 ILE B C 1
ATOM 2483 O O . ILE B 1 113 ? -15.07 15.5 0.598 1 97.44 113 ILE B O 1
ATOM 2487 N N . LEU B 1 114 ? -15.773 17.109 -0.783 1 97.5 114 LEU B N 1
ATOM 2488 C CA . LEU B 1 114 ? -16.234 16.125 -1.756 1 97.5 114 LEU B CA 1
ATOM 2489 C C . LEU B 1 114 ? -15.062 15.391 -2.383 1 97.5 114 LEU B C 1
ATOM 2491 O O . LEU B 1 114 ? -15.125 14.172 -2.584 1 97.5 114 LEU B O 1
ATOM 2495 N N . ALA B 1 115 ? -14.07 16.109 -2.676 1 97.56 115 ALA B N 1
ATOM 2496 C CA . ALA B 1 115 ? -12.875 15.469 -3.23 1 97.56 115 ALA B CA 1
ATOM 2497 C C . ALA B 1 115 ? -12.289 14.453 -2.252 1 97.56 115 ALA B C 1
ATOM 2499 O O . ALA B 1 115 ? -11.914 13.352 -2.645 1 97.56 115 ALA B O 1
ATOM 2500 N N . ALA B 1 116 ? -12.234 14.789 -1.004 1 98.12 116 ALA B N 1
ATOM 2501 C CA . ALA B 1 116 ? -11.695 13.906 0.028 1 98.12 116 ALA B CA 1
ATOM 2502 C C . ALA B 1 116 ? -12.562 12.664 0.194 1 98.12 116 ALA B C 1
ATOM 2504 O O . ALA B 1 116 ? -12.047 11.547 0.296 1 98.12 116 ALA B O 1
ATOM 2505 N N . VAL B 1 117 ? -13.797 12.836 0.188 1 98.25 117 VAL B N 1
ATOM 2506 C CA . VAL B 1 117 ? -14.742 11.742 0.369 1 98.25 117 VAL B CA 1
ATOM 2507 C C . VAL B 1 117 ? -14.688 10.805 -0.835 1 98.25 117 VAL B C 1
ATOM 2509 O O . VAL B 1 117 ? -14.695 9.578 -0.678 1 98.25 117 VAL B O 1
ATOM 2512 N N . GLU B 1 118 ? -14.609 11.406 -1.97 1 97.75 118 GLU B N 1
ATOM 2513 C CA . GLU B 1 118 ? -14.508 10.586 -3.172 1 97.75 118 GLU B CA 1
ATOM 2514 C C . GLU B 1 118 ? -13.234 9.742 -3.156 1 97.75 118 GLU B C 1
ATOM 2516 O O . GLU B 1 118 ? -13.273 8.555 -3.494 1 97.75 118 GLU B O 1
ATOM 2521 N N . GLN B 1 119 ? -12.188 10.359 -2.781 1 98.06 119 GLN B N 1
ATOM 2522 C CA . GLN B 1 119 ? -10.938 9.617 -2.648 1 98.06 119 GLN B CA 1
ATOM 2523 C C . GLN B 1 119 ? -11.07 8.516 -1.604 1 98.06 119 GLN B C 1
ATOM 2525 O O . GLN B 1 119 ? -10.602 7.395 -1.819 1 98.06 119 GLN B O 1
ATOM 2530 N N . ALA B 1 120 ? -11.664 8.781 -0.521 1 98.5 120 ALA B N 1
ATOM 2531 C CA . ALA B 1 120 ? -11.867 7.816 0.558 1 98.5 120 ALA B CA 1
ATOM 2532 C C . ALA B 1 120 ? -12.703 6.637 0.085 1 98.5 120 ALA B C 1
ATOM 2534 O O . ALA B 1 120 ? -12.383 5.48 0.371 1 98.5 120 ALA B O 1
ATOM 2535 N N . LEU B 1 121 ? -13.695 6.957 -0.66 1 97.88 121 LEU B N 1
ATOM 2536 C CA . LEU B 1 121 ? -14.594 5.922 -1.146 1 97.88 121 LEU B CA 1
ATOM 2537 C C . LEU B 1 121 ? -13.906 5.035 -2.174 1 97.88 121 LEU B C 1
ATOM 2539 O O . LEU B 1 121 ? -14.164 3.83 -2.236 1 97.88 121 LEU B O 1
ATOM 2543 N N . GLU B 1 122 ? -13.102 5.668 -2.957 1 97.62 122 GLU B N 1
ATOM 2544 C CA . GLU B 1 122 ? -12.32 4.867 -3.9 1 97.62 122 GLU B CA 1
ATOM 2545 C C . GLU B 1 122 ? -11.383 3.91 -3.17 1 97.62 122 GLU B C 1
ATOM 2547 O O . GLU B 1 122 ? -11.289 2.736 -3.529 1 97.62 122 GLU B O 1
ATOM 2552 N N . ARG B 1 123 ? -10.758 4.383 -2.158 1 97.25 123 ARG B N 1
ATOM 2553 C CA . ARG B 1 123 ? -9.906 3.533 -1.334 1 97.25 123 ARG B CA 1
ATOM 2554 C C . ARG B 1 123 ? -10.711 2.408 -0.693 1 97.25 123 ARG B C 1
ATOM 2556 O O . ARG B 1 123 ? -10.25 1.266 -0.633 1 97.25 123 ARG B O 1
ATOM 2563 N N . ASN B 1 124 ? -11.812 2.746 -0.228 1 97.5 124 ASN B N 1
ATOM 2564 C CA . ASN B 1 124 ? -12.703 1.762 0.37 1 97.5 124 ASN B CA 1
ATOM 2565 C C . ASN B 1 124 ? -13.102 0.681 -0.633 1 97.5 124 ASN B C 1
ATOM 2567 O O . ASN B 1 124 ? -13.109 -0.505 -0.3 1 97.5 124 ASN B O 1
ATOM 2571 N N . LYS B 1 125 ? -13.438 1.117 -1.773 1 96.69 125 LYS B N 1
ATOM 2572 C CA . LYS B 1 125 ? -13.852 0.203 -2.832 1 96.69 125 LYS B CA 1
ATOM 2573 C C . LYS B 1 125 ? -12.766 -0.823 -3.135 1 96.69 125 LYS B C 1
ATOM 2575 O O . LYS B 1 125 ? -13.039 -2.023 -3.207 1 96.69 125 LYS B O 1
ATOM 2580 N N . VAL B 1 126 ? -11.617 -0.378 -3.27 1 95.75 126 VAL B N 1
ATOM 2581 C CA . VAL B 1 126 ? -10.492 -1.25 -3.58 1 95.75 126 VAL B CA 1
ATOM 2582 C C . VAL B 1 126 ? -10.25 -2.223 -2.426 1 95.75 126 VAL B C 1
ATOM 2584 O O . VAL B 1 126 ? -10.094 -3.426 -2.643 1 95.75 126 VAL B O 1
ATOM 2587 N N . ALA B 1 127 ? -10.273 -1.726 -1.244 1 94.81 127 ALA B N 1
ATOM 2588 C CA . ALA B 1 127 ? -10.031 -2.555 -0.065 1 94.81 127 ALA B CA 1
ATOM 2589 C C . ALA B 1 127 ? -11.117 -3.621 0.081 1 94.81 127 ALA B C 1
ATOM 2591 O O . ALA B 1 127 ? -10.82 -4.777 0.383 1 94.81 127 ALA B O 1
ATOM 2592 N N . ARG B 1 128 ? -12.281 -3.244 -0.115 1 94.38 128 ARG B N 1
ATOM 2593 C CA . ARG B 1 128 ? -13.398 -4.172 0.013 1 94.38 128 ARG B CA 1
ATOM 2594 C C . ARG B 1 128 ? -13.344 -5.254 -1.061 1 94.38 128 ARG B C 1
ATOM 2596 O O . ARG B 1 128 ? -13.648 -6.418 -0.793 1 94.38 128 ARG B O 1
ATOM 2603 N N . ALA B 1 129 ? -13 -4.836 -2.254 1 94.38 129 ALA B N 1
ATOM 2604 C CA . ALA B 1 129 ? -12.867 -5.812 -3.332 1 94.38 129 ALA B CA 1
ATOM 2605 C C . ALA B 1 129 ? -11.805 -6.855 -2.998 1 94.38 129 ALA B C 1
ATOM 2607 O O . ALA B 1 129 ? -12.016 -8.055 -3.213 1 94.38 129 ALA B O 1
ATOM 2608 N N . THR B 1 130 ? -10.734 -6.426 -2.531 1 93.38 130 THR B N 1
ATOM 2609 C CA . THR B 1 130 ? -9.648 -7.316 -2.141 1 93.38 130 THR B CA 1
ATOM 2610 C C . THR B 1 130 ? -10.086 -8.242 -1.013 1 93.38 130 THR B C 1
ATOM 2612 O O . THR B 1 130 ? -9.82 -9.453 -1.054 1 93.38 130 THR B O 1
ATOM 2615 N N . GLU B 1 131 ? -10.719 -7.695 -0.062 1 93.19 131 GLU B N 1
ATOM 2616 C CA . GLU B 1 131 ? -11.203 -8.477 1.071 1 93.19 131 GLU B CA 1
ATOM 2617 C C . GLU B 1 131 ? -12.219 -9.523 0.625 1 93.19 131 GLU B C 1
ATOM 2619 O O . GLU B 1 131 ? -12.18 -10.672 1.079 1 93.19 131 GLU B O 1
ATOM 2624 N N . GLN B 1 132 ? -13.086 -9.078 -0.165 1 93.75 132 GLN B N 1
ATOM 2625 C CA . GLN B 1 132 ? -14.109 -9.992 -0.671 1 93.75 132 GLN B CA 1
ATOM 2626 C C . GLN B 1 132 ? -13.477 -11.148 -1.441 1 93.75 132 GLN B C 1
ATOM 2628 O O . GLN B 1 132 ? -13.867 -12.305 -1.272 1 93.75 132 GLN B O 1
ATOM 2633 N N . GLU B 1 133 ? -12.547 -10.789 -2.252 1 93.81 133 GLU B N 1
ATOM 2634 C CA . GLU B 1 133 ? -11.836 -11.828 -2.992 1 93.81 133 GLU B CA 1
ATOM 2635 C C . GLU B 1 133 ? -11.172 -12.82 -2.045 1 93.81 133 GLU B C 1
ATOM 2637 O O . GLU B 1 133 ? -11.258 -14.031 -2.248 1 93.81 133 GLU B O 1
ATOM 2642 N N . HIS B 1 134 ? -10.57 -12.359 -1.093 1 94.69 134 HIS B N 1
ATOM 2643 C CA . HIS B 1 134 ? -9.891 -13.203 -0.123 1 94.69 134 HIS B CA 1
ATOM 2644 C C . HIS B 1 134 ? -10.883 -14.078 0.636 1 94.69 134 HIS B C 1
ATOM 2646 O O . HIS B 1 134 ? -10.625 -15.273 0.85 1 94.69 134 HIS B O 1
ATOM 2652 N N . GLU B 1 135 ? -11.945 -13.531 0.988 1 94.31 135 GLU B N 1
ATOM 2653 C CA . GLU B 1 135 ? -12.984 -14.281 1.694 1 94.31 135 GLU B CA 1
ATOM 2654 C C . GLU B 1 135 ? -13.547 -15.398 0.82 1 94.31 135 GLU B C 1
ATOM 2656 O O . GLU B 1 135 ? -13.789 -16.5 1.3 1 94.31 135 GLU B O 1
ATOM 2661 N N . GLU B 1 136 ? -13.75 -15.062 -0.368 1 95.56 136 GLU B N 1
ATOM 2662 C CA . GLU B 1 136 ? -14.25 -16.062 -1.307 1 95.56 136 GLU B CA 1
ATOM 2663 C C . GLU B 1 136 ? -13.266 -17.203 -1.473 1 95.56 136 GLU B C 1
ATOM 2665 O O . GLU B 1 136 ? -13.664 -18.375 -1.513 1 95.56 136 GLU B O 1
ATOM 2670 N N . LEU B 1 137 ? -12.023 -16.875 -1.576 1 95.06 137 LEU B N 1
ATOM 2671 C CA . LEU B 1 137 ? -10.992 -17.891 -1.692 1 95.06 137 LEU B CA 1
ATOM 2672 C C . LEU B 1 137 ? -10.93 -18.75 -0.435 1 95.06 137 LEU B C 1
ATOM 2674 O O . LEU B 1 137 ? -10.836 -19.984 -0.52 1 95.06 137 LEU B O 1
ATOM 2678 N N . ARG B 1 138 ? -11.008 -18.172 0.639 1 95.44 138 ARG B N 1
ATOM 2679 C CA . ARG B 1 138 ? -11 -18.906 1.901 1 95.44 138 ARG B CA 1
ATOM 2680 C C . ARG B 1 138 ? -12.172 -19.875 1.974 1 95.44 138 ARG B C 1
ATOM 2682 O O . ARG B 1 138 ? -12.008 -21.016 2.41 1 95.44 138 ARG B O 1
ATOM 2689 N N . ALA B 1 139 ? -13.297 -19.328 1.608 1 96.31 139 ALA B N 1
ATOM 2690 C CA . ALA B 1 139 ? -14.492 -20.172 1.601 1 96.31 139 ALA B CA 1
ATOM 2691 C C . ALA B 1 139 ? -14.312 -21.375 0.669 1 96.31 139 ALA B C 1
ATOM 2693 O O . ALA B 1 139 ? -14.672 -22.5 1.021 1 96.31 139 ALA B O 1
ATOM 2694 N N . LEU B 1 140 ? -13.805 -21.062 -0.436 1 95.56 140 LEU B N 1
ATOM 2695 C CA . LEU B 1 140 ? -13.555 -22.125 -1.409 1 95.56 140 LEU B CA 1
ATOM 2696 C C . LEU B 1 140 ? -12.602 -23.172 -0.844 1 95.56 140 LEU B C 1
ATOM 2698 O O . LEU B 1 140 ? -12.891 -24.375 -0.897 1 95.56 140 LEU B O 1
ATOM 2702 N N . PHE B 1 141 ? -11.586 -22.797 -0.178 1 96.25 141 PHE B N 1
ATOM 2703 C CA . PHE B 1 141 ? -10.562 -23.703 0.329 1 96.25 141 PHE B CA 1
ATOM 2704 C C . PHE B 1 141 ? -11.055 -24.422 1.578 1 96.25 141 PHE B C 1
ATOM 2706 O O . PHE B 1 141 ? -10.539 -25.484 1.932 1 96.25 141 PHE B O 1
ATOM 2713 N N . SER B 1 142 ? -11.992 -23.859 2.234 1 96.62 142 SER B N 1
ATOM 2714 C CA . SER B 1 142 ? -12.547 -24.484 3.434 1 96.62 142 SER B CA 1
ATOM 2715 C C . SER B 1 142 ? -13.352 -25.734 3.09 1 96.62 142 SER B C 1
ATOM 2717 O O . SER B 1 142 ? -13.68 -26.531 3.971 1 96.62 142 SER B O 1
ATOM 2719 N N . THR B 1 143 ? -13.719 -25.891 1.868 1 97.44 143 THR B N 1
ATOM 2720 C CA . THR B 1 143 ? -14.461 -27.078 1.441 1 97.44 143 THR B CA 1
ATOM 2721 C C . THR B 1 143 ? -13.547 -28.297 1.414 1 97.44 143 THR B C 1
ATOM 2723 O O . THR B 1 143 ? -14.023 -29.438 1.342 1 97.44 143 THR B O 1
ATOM 2726 N N . LEU B 1 144 ? -12.266 -28.125 1.454 1 97.56 144 LEU B N 1
ATOM 2727 C CA . LEU B 1 144 ? -11.312 -29.219 1.412 1 97.56 144 LEU B CA 1
ATOM 2728 C C . LEU B 1 144 ? -11.211 -29.906 2.77 1 97.56 144 LEU B C 1
ATOM 2730 O O . LEU B 1 144 ? -11.219 -29.25 3.809 1 97.56 144 LEU B O 1
ATOM 2734 N N . SER B 1 145 ? -11.133 -31.25 2.779 1 97 145 SER B N 1
ATOM 2735 C CA . SER B 1 145 ? -10.781 -31.984 3.99 1 97 145 SER B CA 1
ATOM 2736 C C . SER B 1 145 ? -9.336 -31.734 4.395 1 97 145 SER B C 1
ATOM 2738 O O . SER B 1 145 ? -8.539 -31.234 3.592 1 97 145 SER B O 1
ATOM 2740 N N . PRO B 1 146 ? -9 -32.031 5.598 1 97 146 PRO B N 1
ATOM 2741 C CA . PRO B 1 146 ? -7.609 -31.828 6.02 1 97 146 PRO B CA 1
ATOM 2742 C C . PRO B 1 146 ? -6.613 -32.562 5.109 1 97 146 PRO B C 1
ATOM 2744 O O . PRO B 1 146 ? -5.578 -31.984 4.754 1 97 146 PRO B O 1
ATOM 2747 N N . ARG B 1 147 ? -6.961 -33.688 4.781 1 96.81 147 ARG B N 1
ATOM 2748 C CA . ARG B 1 147 ? -6.082 -34.438 3.9 1 96.81 147 ARG B CA 1
ATOM 2749 C C . ARG B 1 147 ? -6.008 -33.812 2.514 1 96.81 147 ARG B C 1
ATOM 2751 O O . ARG B 1 147 ? -4.93 -33.719 1.929 1 96.81 147 ARG B O 1
ATOM 2758 N N . GLU B 1 148 ? -7.113 -33.406 1.979 1 97.44 148 GLU B N 1
ATOM 2759 C CA . GLU B 1 148 ? -7.148 -32.75 0.682 1 97.44 148 GLU B CA 1
ATOM 2760 C C . GLU B 1 148 ? -6.316 -31.469 0.697 1 97.44 148 GLU B C 1
ATOM 2762 O O . GLU B 1 148 ? -5.645 -31.141 -0.286 1 97.44 148 GLU B O 1
ATOM 2767 N N . ALA B 1 149 ? -6.398 -30.766 1.774 1 97.25 149 ALA B N 1
ATOM 2768 C CA . ALA B 1 149 ? -5.629 -29.531 1.915 1 97.25 149 ALA B CA 1
ATOM 2769 C C . ALA B 1 149 ? -4.133 -29.812 1.854 1 97.25 149 ALA B C 1
ATOM 2771 O O . ALA B 1 149 ? -3.375 -29.047 1.257 1 97.25 149 ALA B O 1
ATOM 2772 N N . GLN B 1 150 ? -3.74 -30.828 2.439 1 97.19 150 GLN B N 1
ATOM 2773 C CA . GLN B 1 150 ? -2.342 -31.234 2.377 1 97.19 150 GLN B CA 1
ATOM 2774 C C . GLN B 1 150 ? -1.921 -31.547 0.944 1 97.19 150 GLN B C 1
ATOM 2776 O O . GLN B 1 150 ? -0.877 -31.078 0.482 1 97.19 150 GLN B O 1
ATOM 2781 N N . VAL B 1 151 ? -2.73 -32.312 0.295 1 97.31 151 VAL B N 1
ATOM 2782 C CA . VAL B 1 151 ? -2.455 -32.688 -1.092 1 97.31 151 VAL B CA 1
ATOM 2783 C C . VAL B 1 151 ? -2.402 -31.422 -1.952 1 97.31 151 VAL B C 1
ATOM 2785 O O . VAL B 1 151 ? -1.504 -31.266 -2.783 1 97.31 151 VAL B O 1
ATOM 2788 N N . CYS B 1 152 ? -3.312 -30.531 -1.71 1 96.44 152 CYS B N 1
ATOM 2789 C CA . CYS B 1 152 ? -3.422 -29.281 -2.447 1 96.44 152 CYS B CA 1
ATOM 2790 C C . CYS B 1 152 ? -2.129 -28.469 -2.355 1 96.44 152 CYS B C 1
ATOM 2792 O O . CYS B 1 152 ? -1.6 -28.031 -3.373 1 96.44 152 CYS B O 1
ATOM 2794 N N . ARG B 1 153 ? -1.611 -28.344 -1.184 1 95.25 153 ARG B N 1
ATOM 2795 C CA . ARG B 1 153 ? -0.403 -27.547 -0.958 1 95.25 153 ARG B CA 1
ATOM 2796 C C . ARG B 1 153 ? 0.801 -28.188 -1.645 1 95.25 153 ARG B C 1
ATOM 2798 O O . ARG B 1 153 ? 1.637 -27.484 -2.221 1 95.25 153 ARG B O 1
ATOM 2805 N N . LEU B 1 154 ? 0.834 -29.453 -1.587 1 95.62 154 LEU B N 1
ATOM 2806 C CA . LEU B 1 154 ? 1.94 -30.156 -2.217 1 95.62 154 LEU B CA 1
ATOM 2807 C C . LEU B 1 154 ? 1.84 -30.078 -3.736 1 95.62 154 LEU B C 1
ATOM 2809 O O . LEU B 1 154 ? 2.854 -29.938 -4.426 1 95.62 154 LEU B O 1
ATOM 2813 N N . MET B 1 155 ? 0.624 -30.141 -4.293 1 94.31 155 MET B N 1
ATOM 2814 C CA . MET B 1 155 ? 0.39 -29.953 -5.723 1 94.31 155 MET B CA 1
ATOM 2815 C C . MET B 1 155 ? 0.877 -28.578 -6.184 1 94.31 155 MET B C 1
ATOM 2817 O O . MET B 1 155 ? 1.552 -28.469 -7.211 1 94.31 155 MET B O 1
ATOM 2821 N N . ALA B 1 156 ? 0.539 -27.641 -5.367 1 92.38 156 ALA B N 1
ATOM 2822 C CA . ALA B 1 156 ? 0.883 -26.266 -5.723 1 92.38 156 ALA B CA 1
ATOM 2823 C C . ALA B 1 156 ? 2.396 -26.062 -5.746 1 92.38 156 ALA B C 1
ATOM 2825 O O . ALA B 1 156 ? 2.902 -25.188 -6.441 1 92.38 156 ALA B O 1
ATOM 2826 N N . ARG B 1 157 ? 3.066 -26.891 -5.031 1 89.88 157 ARG B N 1
ATOM 2827 C CA . ARG B 1 157 ? 4.523 -26.844 -5.008 1 89.88 157 ARG B CA 1
ATOM 2828 C C . ARG B 1 157 ? 5.121 -27.609 -6.184 1 89.88 157 ARG B C 1
ATOM 2830 O O . ARG B 1 157 ? 6.34 -27.609 -6.379 1 89.88 157 ARG B O 1
ATOM 2837 N N . GLY B 1 158 ? 4.258 -28.297 -6.953 1 89.19 158 GLY B N 1
ATOM 2838 C CA . GLY B 1 158 ? 4.695 -28.938 -8.188 1 89.19 158 GLY B CA 1
ATOM 2839 C C . GLY B 1 158 ? 5.012 -30.406 -8.008 1 89.19 158 GLY B C 1
ATOM 2840 O O . GLY B 1 158 ? 5.566 -31.047 -8.906 1 89.19 158 GLY B O 1
ATOM 2841 N N . LEU B 1 159 ? 4.672 -30.969 -6.898 1 93.06 159 LEU B N 1
ATOM 2842 C CA . LEU B 1 159 ? 4.988 -32.375 -6.66 1 93.06 159 LEU B CA 1
ATOM 2843 C C . LEU B 1 159 ? 4.059 -33.281 -7.457 1 93.06 159 LEU B C 1
ATOM 2845 O O . LEU B 1 159 ? 2.865 -33 -7.582 1 93.06 159 LEU B O 1
ATOM 2849 N N . LEU B 1 160 ? 4.617 -34.438 -7.926 1 92.88 160 LEU B N 1
ATOM 2850 C CA . LEU B 1 160 ? 3.855 -35.438 -8.648 1 92.88 160 LEU B CA 1
ATOM 2851 C C . LEU B 1 160 ? 3.104 -36.344 -7.68 1 92.88 160 LEU B C 1
ATOM 2853 O O . LEU B 1 160 ? 3.443 -36.406 -6.496 1 92.88 160 LEU B O 1
ATOM 2857 N N . ASN B 1 161 ? 2.146 -37.062 -8.227 1 95.44 161 ASN B N 1
ATOM 2858 C CA . ASN B 1 161 ? 1.329 -37.938 -7.395 1 95.44 161 ASN B CA 1
ATOM 2859 C C . ASN B 1 161 ? 2.189 -38.906 -6.598 1 95.44 161 ASN B C 1
ATOM 2861 O O . ASN B 1 161 ? 1.941 -39.156 -5.414 1 95.44 161 ASN B O 1
ATOM 2865 N N . LYS B 1 162 ? 3.205 -39.406 -7.254 1 96.62 162 LYS B N 1
ATOM 2866 C CA . LYS B 1 162 ? 4.066 -40.375 -6.594 1 96.62 162 LYS B CA 1
ATOM 2867 C C . LYS B 1 162 ? 4.836 -39.75 -5.438 1 96.62 162 LYS B C 1
ATOM 2869 O O . LYS B 1 162 ? 4.996 -40.344 -4.383 1 96.62 162 LYS B O 1
ATOM 2874 N N . GLN B 1 163 ? 5.297 -38.562 -5.574 1 96.38 163 GLN B N 1
ATOM 2875 C CA . GLN B 1 163 ? 6.023 -37.812 -4.547 1 96.38 163 GLN B CA 1
ATOM 2876 C C . GLN B 1 163 ? 5.105 -37.469 -3.381 1 96.38 163 GLN B C 1
ATOM 2878 O O . GLN B 1 163 ? 5.508 -37.562 -2.219 1 96.38 163 GLN B O 1
ATOM 2883 N N . ILE B 1 164 ? 3.939 -37.062 -3.729 1 97.19 164 ILE B N 1
ATOM 2884 C CA . ILE B 1 164 ? 2.963 -36.688 -2.709 1 97.19 164 ILE B CA 1
ATOM 2885 C C . ILE B 1 164 ? 2.6 -37.906 -1.875 1 97.19 164 ILE B C 1
ATOM 2887 O O . ILE B 1 164 ? 2.514 -37.844 -0.647 1 97.19 164 ILE B O 1
ATOM 2891 N N . ALA B 1 165 ? 2.406 -39.031 -2.57 1 97.88 165 ALA B N 1
ATOM 2892 C CA . ALA B 1 165 ? 2.117 -40.281 -1.881 1 97.88 165 ALA B CA 1
ATOM 2893 C C . ALA B 1 165 ? 3.219 -40.625 -0.881 1 97.88 165 ALA B C 1
ATOM 2895 O O . ALA B 1 165 ? 2.936 -40.969 0.264 1 97.88 165 ALA B O 1
ATOM 2896 N N . ALA B 1 166 ? 4.453 -40.438 -1.294 1 97.75 166 ALA B N 1
ATOM 2897 C CA . ALA B 1 166 ? 5.605 -40.719 -0.44 1 97.75 166 ALA B CA 1
ATOM 2898 C C . ALA B 1 166 ? 5.637 -39.781 0.765 1 97.75 166 ALA B C 1
ATOM 2900 O O . ALA B 1 166 ? 5.863 -40.219 1.895 1 97.75 166 ALA B O 1
ATOM 2901 N N . GLU B 1 167 ? 5.367 -38.562 0.526 1 96.56 167 GLU B N 1
ATOM 2902 C CA . GLU B 1 167 ? 5.418 -37.562 1.578 1 96.56 167 GLU B CA 1
ATOM 2903 C C . GLU B 1 167 ? 4.309 -37.781 2.605 1 96.56 167 GLU B C 1
ATOM 2905 O O . GLU B 1 167 ? 4.52 -37.562 3.803 1 96.56 167 GLU B O 1
ATOM 2910 N N . LEU B 1 168 ? 3.154 -38.188 2.164 1 97.12 168 LEU B N 1
ATOM 2911 C CA . LEU B 1 168 ? 1.995 -38.281 3.045 1 97.12 168 LEU B CA 1
ATOM 2912 C C . LEU B 1 168 ? 1.769 -39.688 3.533 1 97.12 168 LEU B C 1
ATOM 2914 O O . LEU B 1 168 ? 0.858 -39.938 4.324 1 97.12 168 LEU B O 1
ATOM 2918 N N . GLY B 1 169 ? 2.561 -40.594 3.059 1 97 169 GLY B N 1
ATOM 2919 C CA . GLY B 1 169 ? 2.449 -41.969 3.512 1 97 169 GLY B CA 1
ATOM 2920 C C . GLY B 1 169 ? 1.173 -42.656 3.055 1 97 169 GLY B C 1
ATOM 2921 O O . GLY B 1 169 ? 0.458 -43.25 3.861 1 97 169 GLY B O 1
ATOM 2922 N N . THR B 1 170 ? 0.844 -42.531 1.789 1 97.19 170 THR B N 1
ATOM 2923 C CA . THR B 1 170 ? -0.36 -43.125 1.219 1 97.19 170 THR B CA 1
ATOM 2924 C C . THR B 1 170 ? -0.086 -43.688 -0.184 1 97.19 170 THR B C 1
ATOM 2926 O O . THR B 1 170 ? 1.062 -43.719 -0.628 1 97.19 170 THR B O 1
ATOM 2929 N N . ALA B 1 171 ? -1.046 -44.219 -0.808 1 97.56 171 ALA B N 1
ATOM 2930 C CA . ALA B 1 171 ? -0.889 -44.781 -2.146 1 97.56 171 ALA B CA 1
ATOM 2931 C C . ALA B 1 171 ? -1.105 -43.719 -3.219 1 97.56 171 ALA B C 1
ATOM 2933 O O . ALA B 1 171 ? -1.929 -42.812 -3.047 1 97.56 171 ALA B O 1
ATOM 2934 N N . GLU B 1 172 ? -0.381 -43.906 -4.262 1 97.31 172 GLU B N 1
ATOM 2935 C CA . GLU B 1 172 ? -0.484 -42.969 -5.379 1 97.31 172 GLU B CA 1
ATOM 2936 C C . GLU B 1 172 ? -1.92 -42.875 -5.891 1 97.31 172 GLU B C 1
ATOM 2938 O O . GLU B 1 172 ? -2.383 -41.781 -6.262 1 97.31 172 GLU B O 1
ATOM 2943 N N . GLN B 1 173 ? -2.58 -43.938 -5.926 1 97.12 173 GLN B N 1
ATOM 2944 C CA . GLN B 1 173 ? -3.961 -43.969 -6.398 1 97.12 173 GLN B CA 1
ATOM 2945 C C . GLN B 1 173 ? -4.859 -43.125 -5.492 1 97.12 173 GLN B C 1
ATOM 2947 O O . GLN B 1 173 ? -5.762 -42.438 -5.973 1 97.12 173 GLN B O 1
ATOM 2952 N N . THR B 1 174 ? -4.609 -43.188 -4.219 1 96.88 174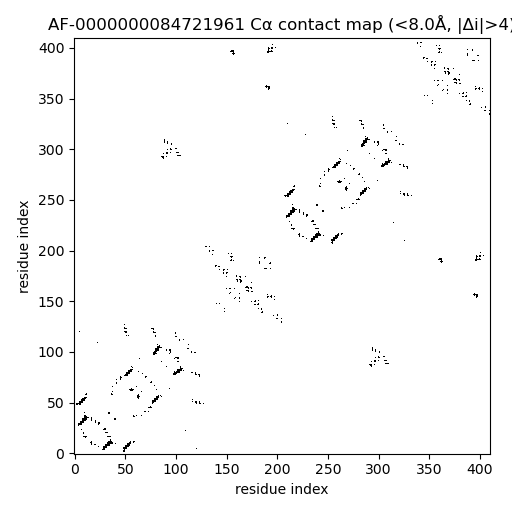 THR B N 1
ATOM 2953 C CA . THR B 1 174 ? -5.352 -42.375 -3.256 1 96.88 174 THR B CA 1
ATOM 2954 C C . THR B 1 174 ? -5.125 -40.906 -3.51 1 96.88 174 THR B C 1
ATOM 2956 O O . THR B 1 174 ? -6.074 -40.125 -3.525 1 96.88 174 THR B O 1
ATOM 2959 N N . VAL B 1 175 ? -3.877 -40.562 -3.676 1 97.31 175 VAL B N 1
ATOM 2960 C CA . VAL B 1 175 ? -3.531 -39.188 -3.984 1 97.31 175 VAL B CA 1
ATOM 2961 C C . VAL B 1 175 ? -4.266 -38.719 -5.246 1 97.31 175 VAL B C 1
ATOM 2963 O O . VAL B 1 175 ? -4.746 -37.594 -5.324 1 97.31 175 VAL B O 1
ATOM 2966 N N . GLY B 1 176 ? -4.328 -39.625 -6.199 1 97.06 176 GLY B N 1
ATOM 2967 C CA . GLY B 1 176 ? -5.031 -39.344 -7.434 1 97.06 176 GLY B CA 1
ATOM 2968 C C . GLY B 1 176 ? -6.484 -38.969 -7.215 1 97.06 176 GLY B C 1
ATOM 2969 O O . GLY B 1 176 ? -6.977 -38 -7.809 1 97.06 176 GLY B O 1
ATOM 2970 N N . HIS B 1 177 ? -7.145 -39.688 -6.43 1 96.94 177 HIS B N 1
ATOM 2971 C CA . HIS B 1 177 ? -8.539 -39.406 -6.109 1 96.94 177 HIS B CA 1
ATOM 2972 C C . HIS B 1 177 ? -8.672 -38.062 -5.402 1 96.94 177 HIS B C 1
ATOM 2974 O O . HIS B 1 177 ? -9.562 -37.25 -5.727 1 96.94 177 HIS B O 1
ATOM 2980 N N . GLN B 1 178 ? -7.812 -37.844 -4.516 1 97.69 178 GLN B N 1
ATOM 2981 C CA . GLN B 1 178 ? -7.836 -36.594 -3.77 1 97.69 178 GLN B CA 1
ATOM 2982 C C . GLN B 1 178 ? -7.547 -35.406 -4.68 1 97.69 178 GLN B C 1
ATOM 2984 O O . GLN B 1 178 ? -8.148 -34.344 -4.527 1 97.69 178 GLN B O 1
ATOM 2989 N N . ARG B 1 179 ? -6.602 -35.562 -5.52 1 97 179 ARG B N 1
ATOM 2990 C CA . ARG B 1 179 ? -6.289 -34.531 -6.5 1 97 179 ARG B CA 1
ATOM 2991 C C . ARG B 1 179 ? -7.527 -34.156 -7.301 1 97 179 ARG B C 1
ATOM 2993 O O . ARG B 1 179 ? -7.82 -32.969 -7.477 1 97 179 ARG B O 1
ATOM 3000 N N . ARG B 1 180 ? -8.148 -35.156 -7.785 1 96.69 180 ARG B N 1
ATOM 3001 C CA . ARG B 1 180 ? -9.359 -34.906 -8.562 1 96.69 180 ARG B CA 1
ATOM 3002 C C . ARG B 1 180 ? -10.398 -34.156 -7.734 1 96.69 180 ARG B C 1
ATOM 3004 O O . ARG B 1 180 ? -11.031 -33.219 -8.227 1 96.69 180 ARG B O 1
ATOM 3011 N N . SER B 1 181 ? -10.508 -34.562 -6.547 1 97.5 181 SER B N 1
ATOM 3012 C CA . SER B 1 181 ? -11.461 -33.938 -5.645 1 97.5 181 SER B CA 1
ATOM 3013 C C . SER B 1 181 ? -11.086 -32.469 -5.406 1 97.5 181 SER B C 1
ATOM 3015 O O . SER B 1 181 ? -11.953 -31.594 -5.461 1 97.5 181 SER B O 1
ATOM 3017 N N . VAL B 1 182 ? -9.836 -32.188 -5.141 1 97.5 182 VAL B N 1
ATOM 3018 C CA . VAL B 1 182 ? -9.328 -30.844 -4.891 1 97.5 182 VAL B CA 1
ATOM 3019 C C . VAL B 1 182 ? -9.617 -29.953 -6.094 1 97.5 182 VAL B C 1
ATOM 3021 O O . VAL B 1 182 ? -10.172 -28.859 -5.945 1 97.5 182 VAL B O 1
ATOM 3024 N N . MET B 1 183 ? -9.266 -30.438 -7.258 1 96.38 183 MET B N 1
ATOM 3025 C CA . MET B 1 183 ? -9.461 -29.656 -8.484 1 96.38 183 MET B CA 1
ATOM 3026 C C . MET B 1 183 ? -10.93 -29.344 -8.703 1 96.38 183 MET B C 1
ATOM 3028 O O . MET B 1 183 ? -11.281 -28.219 -9.07 1 96.38 183 MET B O 1
ATOM 3032 N N . ALA B 1 184 ? -11.766 -30.328 -8.484 1 96.88 184 ALA B N 1
ATOM 3033 C CA . ALA B 1 184 ? -13.203 -30.172 -8.672 1 96.88 184 ALA B CA 1
ATOM 3034 C C . ALA B 1 184 ? -13.781 -29.172 -7.672 1 96.88 184 ALA B C 1
ATOM 3036 O O . ALA B 1 184 ? -14.508 -28.25 -8.055 1 96.88 184 ALA B O 1
ATOM 3037 N N . LYS B 1 185 ? -13.414 -29.312 -6.461 1 96.94 185 LYS B N 1
ATOM 3038 C CA . LYS B 1 185 ? -13.953 -28.469 -5.406 1 96.94 185 LYS B CA 1
ATOM 3039 C C . LYS B 1 185 ? -13.523 -27.016 -5.59 1 96.94 185 LYS B C 1
ATOM 3041 O O . LYS B 1 185 ? -14.281 -26.094 -5.305 1 96.94 185 LYS B O 1
ATOM 3046 N N . LEU B 1 186 ? -12.336 -26.859 -6.082 1 96.38 186 LEU B N 1
ATOM 3047 C CA . LEU B 1 186 ? -11.805 -25.516 -6.262 1 96.38 186 LEU B CA 1
ATOM 3048 C C . LEU B 1 186 ? -12.102 -25 -7.664 1 96.38 186 LEU B C 1
ATOM 3050 O O . LEU B 1 186 ? -11.773 -23.859 -7.992 1 96.38 186 LEU B O 1
ATOM 3054 N N . SER B 1 187 ? -12.695 -25.797 -8.492 1 95.12 187 SER B N 1
ATOM 3055 C CA . SER B 1 187 ? -13.094 -25.484 -9.859 1 95.12 187 SER B CA 1
ATOM 3056 C C . SER B 1 187 ? -11.914 -24.953 -10.664 1 95.12 187 SER B C 1
ATOM 3058 O O . SER B 1 187 ? -12.023 -23.922 -11.328 1 95.12 187 SER B O 1
ATOM 3060 N N . VAL B 1 188 ? -10.812 -25.547 -10.453 1 94.38 188 VAL B N 1
ATOM 3061 C CA . VAL B 1 188 ? -9.641 -25.219 -11.258 1 94.38 188 VAL B CA 1
ATOM 3062 C C . VAL B 1 188 ? -9.336 -26.344 -12.234 1 94.38 188 VAL B C 1
ATOM 3064 O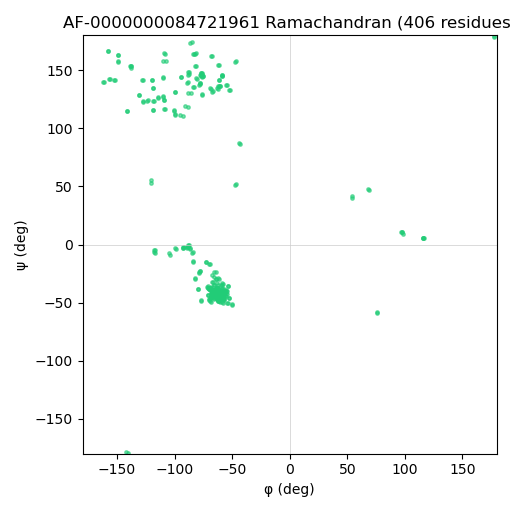 O . VAL B 1 188 ? -9.703 -27.5 -11.992 1 94.38 188 VAL B O 1
ATOM 3067 N N . THR B 1 189 ? -8.578 -25.969 -13.359 1 91.19 189 THR B N 1
ATOM 3068 C CA . THR B 1 189 ? -8.383 -26.953 -14.422 1 91.19 189 THR B CA 1
ATOM 3069 C C . THR B 1 189 ? -6.906 -27.281 -14.586 1 91.19 189 THR B C 1
ATOM 3071 O O . THR B 1 189 ? -6.543 -28.141 -15.391 1 91.19 189 THR B O 1
ATOM 3074 N N . SER B 1 190 ? -6.062 -26.547 -13.812 1 90.88 190 SER B N 1
ATOM 3075 C CA . SER B 1 190 ? -4.629 -26.812 -13.898 1 90.88 190 SER B CA 1
ATOM 3076 C C . SER B 1 190 ? -3.934 -26.531 -12.57 1 90.88 190 SER B C 1
ATOM 3078 O O . SER B 1 190 ? -4.453 -25.797 -11.734 1 90.88 190 SER B O 1
ATOM 3080 N N . VAL B 1 191 ? -2.855 -27.156 -12.461 1 90.69 191 VAL B N 1
ATOM 3081 C CA . VAL B 1 191 ? -2.064 -26.953 -11.25 1 90.69 191 VAL B CA 1
ATOM 3082 C C . VAL B 1 191 ? -1.544 -25.516 -11.211 1 90.69 191 VAL B C 1
ATOM 3084 O O . VAL B 1 191 ? -1.413 -24.922 -10.133 1 90.69 191 VAL B O 1
ATOM 3087 N N . ALA B 1 192 ? -1.293 -24.969 -12.344 1 89.31 192 ALA B N 1
ATOM 3088 C CA . ALA B 1 192 ? -0.869 -23.578 -12.406 1 89.31 192 ALA B CA 1
ATOM 3089 C C . ALA B 1 192 ? -1.927 -22.656 -11.805 1 89.31 192 ALA B C 1
ATOM 3091 O O . ALA B 1 192 ? -1.604 -21.734 -11.039 1 89.31 192 ALA B O 1
ATOM 3092 N N . GLU B 1 193 ? -3.092 -22.938 -12.188 1 91.12 193 GLU B N 1
ATOM 3093 C CA . GLU B 1 193 ? -4.199 -22.156 -11.641 1 91.12 193 GLU B CA 1
ATOM 3094 C C . GLU B 1 193 ? -4.328 -22.359 -10.133 1 91.12 193 GLU B C 1
ATOM 3096 O O . GLU B 1 193 ? -4.566 -21.406 -9.398 1 91.12 193 GLU B O 1
ATOM 3101 N N . LEU B 1 194 ? -4.16 -23.516 -9.742 1 93.44 194 LEU B N 1
ATOM 3102 C CA . LEU B 1 194 ? -4.203 -23.844 -8.32 1 93.44 194 LEU B CA 1
ATOM 3103 C C . LEU B 1 194 ? -3.125 -23.078 -7.559 1 93.44 194 LEU B C 1
ATOM 3105 O O . LEU B 1 194 ? -3.396 -22.5 -6.508 1 93.44 194 LEU B O 1
ATOM 3109 N N . ALA B 1 195 ? -1.988 -23.094 -8.117 1 91.75 195 ALA B N 1
ATOM 3110 C CA . ALA B 1 195 ? -0.86 -22.406 -7.488 1 91.75 195 ALA B CA 1
ATOM 3111 C C . ALA B 1 195 ? -1.135 -20.922 -7.344 1 91.75 195 ALA B C 1
ATOM 3113 O O . ALA B 1 195 ? -0.823 -20.312 -6.312 1 91.75 195 ALA B O 1
ATOM 3114 N N . ARG B 1 196 ? -1.717 -20.312 -8.289 1 90.25 196 ARG B N 1
ATOM 3115 C CA . ARG B 1 196 ? -2.047 -18.891 -8.25 1 90.25 196 ARG B CA 1
ATOM 3116 C C . ARG B 1 196 ? -3.078 -18.609 -7.168 1 90.25 196 ARG B C 1
ATOM 3118 O O . ARG B 1 196 ? -2.957 -17.625 -6.438 1 90.25 196 ARG B O 1
ATOM 3125 N N . LEU B 1 197 ? -4.074 -19.422 -7.07 1 91.88 197 LEU B N 1
ATOM 3126 C CA . LEU B 1 197 ? -5.113 -19.234 -6.062 1 91.88 197 LEU B CA 1
ATOM 3127 C C . LEU B 1 197 ? -4.531 -19.328 -4.656 1 91.88 197 LEU B C 1
ATOM 3129 O O . LEU B 1 197 ? -4.871 -18.531 -3.783 1 91.88 197 LEU B O 1
ATOM 3133 N N . LEU B 1 198 ? -3.68 -20.266 -4.516 1 91.19 198 LEU B N 1
ATOM 3134 C CA . LEU B 1 198 ? -3.076 -20.453 -3.203 1 91.19 198 LEU B CA 1
ATOM 3135 C C . LEU B 1 198 ? -2.191 -19.281 -2.826 1 91.19 198 LEU B C 1
ATOM 3137 O O . LEU B 1 198 ? -2.17 -18.859 -1.668 1 91.19 198 LEU B O 1
ATOM 3141 N N . GLU B 1 199 ? -1.484 -18.781 -3.811 1 88.25 199 GLU B N 1
ATOM 3142 C CA . GLU B 1 199 ? -0.651 -17.609 -3.566 1 88.25 199 GLU B CA 1
ATOM 3143 C C . GLU B 1 199 ? -1.497 -16.406 -3.145 1 88.25 199 GLU B C 1
ATOM 3145 O O . GLU B 1 199 ? -1.126 -15.68 -2.227 1 88.25 199 GLU B O 1
ATOM 3150 N N . ARG B 1 200 ? -2.529 -16.266 -3.785 1 90.25 200 ARG B N 1
ATOM 3151 C CA . ARG B 1 200 ? -3.441 -15.18 -3.451 1 90.25 200 ARG B CA 1
ATOM 3152 C C . ARG B 1 200 ? -4.031 -15.367 -2.059 1 90.25 200 ARG B C 1
ATOM 3154 O O . ARG B 1 200 ? -4.156 -14.406 -1.296 1 90.25 200 ARG B O 1
ATOM 3161 N N . LEU B 1 201 ? -4.344 -16.531 -1.748 1 91 201 LEU B N 1
ATOM 3162 C CA . LEU B 1 201 ? -4.898 -16.844 -0.438 1 91 201 LEU B CA 1
ATOM 3163 C C . LEU B 1 201 ? -3.893 -16.547 0.667 1 91 201 LEU B C 1
ATOM 3165 O O . LEU B 1 201 ? -4.262 -16.031 1.723 1 91 201 LEU B O 1
ATOM 3169 N N . ASP B 1 202 ? -2.684 -16.844 0.306 1 89.38 202 ASP B N 1
ATOM 3170 C CA . ASP B 1 202 ? -1.655 -16.734 1.335 1 89.38 202 ASP B CA 1
ATOM 3171 C C . ASP B 1 202 ? -1.146 -15.305 1.456 1 89.38 202 ASP B C 1
ATOM 3173 O O . ASP B 1 202 ? -0.447 -14.969 2.414 1 89.38 202 ASP B O 1
ATOM 3177 N N . SER B 1 203 ? -1.512 -14.602 0.447 1 85.88 203 SER B N 1
ATOM 3178 C CA . SER B 1 203 ? -1.114 -13.203 0.488 1 85.88 203 SER B CA 1
ATOM 3179 C C . SER B 1 203 ? -2.014 -12.398 1.425 1 85.88 203 SER B C 1
ATOM 3181 O O . SER B 1 203 ? -3.17 -12.766 1.646 1 85.88 203 SER B O 1
ATOM 3183 N N . ARG B 1 204 ? -1.421 -11.453 2.039 1 72.69 204 ARG B N 1
ATOM 3184 C CA . ARG B 1 204 ? -2.193 -10.594 2.93 1 72.69 204 ARG B CA 1
ATOM 3185 C C . ARG B 1 204 ? -3.184 -9.742 2.145 1 72.69 204 ARG B C 1
ATOM 3187 O O . ARG B 1 204 ? -2.84 -9.18 1.101 1 72.69 204 ARG B O 1
ATOM 3194 N N . PRO B 1 205 ? -4.43 -9.781 2.68 1 69.19 205 PRO B N 1
ATOM 3195 C CA . PRO B 1 205 ? -5.34 -8.828 2.043 1 69.19 205 PRO B CA 1
ATOM 3196 C C . PRO B 1 205 ? -4.926 -7.375 2.264 1 69.19 205 PRO B C 1
ATOM 3198 O O . PRO B 1 205 ? -4.266 -7.059 3.26 1 69.19 205 PRO B O 1
#

Nearest PDB structures (foldseek):
  1zn2-assembly1_A  TM=9.081E-01  e=1.776E-19  Pseudomonas fluorescens
  5xt2-assembly5_E  TM=6.101E-01  e=2.303E-15  Bradyrhizobium japonicum
  1l5y-assembly1_A  TM=9.163E-01  e=5.425E-10  Sinorhizobium meliloti
  1dbw-assembly2_B  TM=9.136E-01  e=6.107E-10  Sinorhizobium meliloti
  1l5y-assembly1_B  TM=7.871E-01  e=6.875E-10  Sinorhizobium meliloti

Sequence (410 aa):
MSQGEPTVFVVDDDPSVLRSLGRMFQVRGYEVESFAHPRLMLEREPSRGPGCVVMDLRMPELNGLELQQELRRVGWTQPIVFISAHGDVPTAVRAMKEGAVDFLPKPVTTEDILAAVEQALERNKVARATEQEHEELRALFSTLSPREAQVCRLMARGLLNKQIAAELGTAEQTVGHQRRSVMAKLSVTSVAELARLLERLDSRPMSQGEPTVFVVDDDPSVLRSLGRMFQVRGYEVESFAHPRLMLEREPSRGPGCVVMDLRMPELNGLELQQELRRVGWTQPIVFISAHGDVPTAVRAMKEGAVDFLPKPVTTEDILAAVEQALERNKVARATEQEHEELRALFSTLSPREAQVCRLMARGLLNKQIAAELGTAEQTVGHQRRSVMAKLSVTSVAELARLLE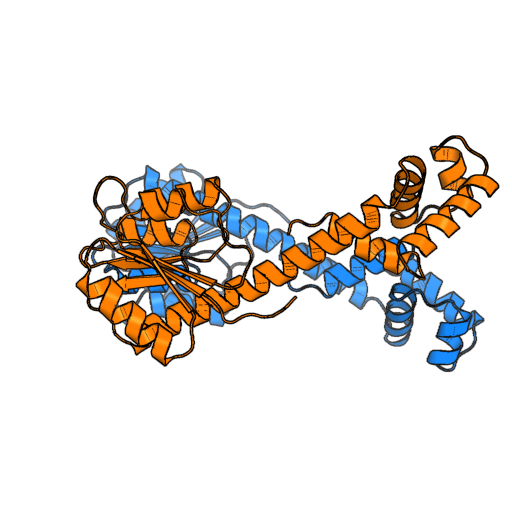RLDSRP

Radius of gyration: 27.03 Å; Cα contacts (8 Å, |Δi|>4): 635; chains: 2; bounding box: 56×74×61 Å

Foldseek 3Di:
DPLPAAEEEEEALDVVVLVVVCVLVVVVPHHYHYHNALVVVLVDQADLHQYAYEYEQDDPPDGPLRSLVSCVVRPHDQAYEYEYQDDDDVVQVSCVVSGHQYYYYPPDDSVRVVVSGVSRRVVRVVVSVLVVLLVVLVVLLVVADPVLNQLLVVLLVVDQLVRSCVVVVHDSVVSVVSVVVSCVSNVHDDSPVSNVSVVSNPDDD/DPLPAAEEEEEALDVVVLVVVCVLVVVVPHHYHYHNALVVVLVDQADLHQYAYEYEQDDPPDGPLRSLVSCVVRPHDQAYEYEYQDDDDVVQVSCVVSGHQYYYYPPDDSVRVVVSGVSRRVVRVVVSVLVVLLVVLVVLLVVADPVLNQLLVVLLVVDQLVRSCVVVVHDSVVSVVSVVVSCVSNVHDDSPVSNVSVVSNPDDD

InterPro domains:
  IPR000792 Transcription regulator LuxR, C-terminal [PF00196] (143-197)
  IPR000792 Transcription regulator LuxR, C-terminal [PR00038] (144-158)
  IPR000792 Transcription regulator LuxR, C-terminal [PR00038] (158-174)
  IPR000792 Transcription regulator LuxR, C-terminal [PR00038] (174-186)
  IPR000792 Transcription regulator LuxR, C-terminal [PS50043] (137-202)
  IPR000792 Transcription regulator LuxR, C-terminal [SM00421] (141-198)
  IPR000792 Transcription regulator LuxR, C-terminal [cd06170] (144-200)
  IPR001789 Signal transduction response regulator, receiver domain [PF00072] (8-118)
  IPR001789 Signal transduction response regulator, receiver domain [PS50110] (7-121)
  IPR001789 Signal transduction response regulator, receiver domain [SM00448] (6-117)
  IPR011006 CheY-like superfamily [SSF52172] (5-171)
  IPR036388 Winged helix-like DNA-binding domain superfamily [G3DSA:1.10.10.10] (136-199)

Solvent-accessible surface area (backbone atoms only — not comparable to full-atom values): 21883 Å² total; per-residue (Å²): 124,84,82,59,68,39,31,41,34,36,35,37,67,46,67,67,57,47,51,55,51,44,52,55,41,42,76,73,62,34,41,67,48,76,26,66,43,69,65,60,54,72,70,43,76,59,70,89,64,59,23,28,34,41,30,34,40,79,40,81,102,49,36,31,65,57,46,53,54,50,40,47,74,72,60,41,74,56,31,34,31,38,35,28,75,81,71,45,42,67,59,49,45,51,44,43,73,74,57,34,71,43,68,40,54,54,84,69,49,72,67,59,53,50,52,47,49,51,52,23,36,52,53,29,51,55,52,50,51,47,44,50,52,45,50,52,48,51,55,46,57,63,72,46,50,74,67,39,48,52,52,50,56,43,38,32,70,37,51,51,52,64,55,48,11,63,74,70,71,54,51,42,68,55,41,48,53,38,49,54,48,48,33,59,68,62,70,44,89,27,53,12,48,46,19,43,52,50,51,56,59,72,43,81,118,125,84,81,60,68,39,32,41,35,36,37,38,67,45,67,69,56,48,50,53,51,42,51,54,40,42,77,73,63,33,44,70,46,76,26,65,42,69,65,60,53,72,71,44,76,61,72,88,65,59,24,27,33,39,31,35,40,80,41,80,101,49,36,30,66,58,45,54,53,50,39,48,74,73,59,39,72,56,31,36,33,39,35,27,76,80,69,45,44,67,58,51,45,50,43,44,72,73,55,34,69,42,69,42,54,54,84,69,50,71,67,58,54,49,53,48,49,51,53,22,36,52,54,30,50,55,51,50,51,46,44,49,52,46,50,52,47,50,56,47,58,63,72,49,50,75,68,35,47,53,53,49,56,43,40,29,71,35,50,50,52,64,54,48,12,63,73,69,72,55,50,43,68,56,42,48,55,40,49,53,48,46,33,58,67,61,70,44,88,27,53,12,48,46,21,44,53,51,50,56,60,70,40,82,117

pLDDT: mean 94.02, std 6.99, range [40.72, 98.62]